Protein AF-A0A7D9EVM0-F1 (afdb_monomer)

Structure (mmCIF, N/CA/C/O backbone):
data_AF-A0A7D9EVM0-F1
#
_entry.id   AF-A0A7D9EVM0-F1
#
loop_
_atom_site.group_PDB
_atom_site.id
_atom_site.type_symbol
_atom_site.label_atom_id
_atom_site.label_alt_id
_atom_site.label_comp_id
_atom_site.label_asym_id
_atom_site.label_entity_id
_atom_site.label_seq_id
_atom_site.pdbx_PDB_ins_code
_atom_site.Cartn_x
_atom_site.Cartn_y
_atom_site.Cartn_z
_atom_site.occupancy
_atom_site.B_iso_or_equiv
_atom_site.auth_seq_id
_atom_site.auth_comp_id
_atom_site.auth_asym_id
_atom_site.auth_atom_id
_atom_site.pdbx_PDB_model_num
ATOM 1 N N . MET A 1 1 ? 12.297 13.894 -22.050 1.00 56.12 1 MET A N 1
ATOM 2 C CA . MET A 1 1 ? 12.764 13.339 -20.753 1.00 56.12 1 MET A CA 1
ATOM 3 C C . MET A 1 1 ? 12.879 14.378 -19.633 1.00 56.12 1 MET A C 1
ATOM 5 O O . MET A 1 1 ? 12.708 13.997 -18.485 1.00 56.12 1 MET A O 1
ATOM 9 N N . THR A 1 2 ? 13.138 15.663 -19.905 1.00 65.00 2 THR A N 1
ATOM 10 C CA . THR A 1 2 ? 13.308 16.693 -18.855 1.00 65.00 2 THR A CA 1
ATOM 11 C C . THR A 1 2 ? 12.051 16.924 -18.003 1.00 65.00 2 THR A C 1
ATOM 13 O O . THR A 1 2 ? 12.151 16.955 -16.782 1.00 65.00 2 THR A O 1
ATOM 16 N N . TYR A 1 3 ? 10.861 16.975 -18.612 1.00 77.56 3 TYR A N 1
ATOM 17 C CA . TYR A 1 3 ? 9.594 17.174 -17.889 1.00 77.56 3 TYR A CA 1
ATOM 18 C C . TYR A 1 3 ? 9.234 16.016 -16.938 1.00 77.56 3 TYR A C 1
ATOM 20 O O . TYR A 1 3 ? 8.655 16.243 -15.880 1.00 77.56 3 TYR A O 1
ATOM 28 N N . MET A 1 4 ? 9.625 14.778 -17.269 1.00 75.69 4 MET A N 1
ATOM 29 C CA . MET A 1 4 ? 9.364 13.608 -16.418 1.00 75.69 4 MET A CA 1
ATOM 30 C C . MET A 1 4 ? 10.073 13.718 -15.070 1.00 75.69 4 MET A C 1
ATOM 32 O O . MET A 1 4 ? 9.513 13.291 -14.072 1.00 75.69 4 MET A O 1
ATOM 36 N N . LYS A 1 5 ? 11.242 14.368 -15.018 1.00 78.69 5 LYS A N 1
ATOM 37 C CA . LYS A 1 5 ? 11.975 14.609 -13.767 1.00 78.69 5 LYS A CA 1
ATOM 38 C C . LYS A 1 5 ? 11.252 15.568 -12.841 1.00 78.69 5 LYS A C 1
ATOM 40 O O . LYS A 1 5 ? 11.132 15.286 -11.650 1.00 78.69 5 LYS A O 1
ATOM 45 N N . PHE A 1 6 ? 10.732 16.661 -13.395 1.00 83.81 6 PHE A N 1
ATOM 46 C CA . PHE A 1 6 ? 9.955 17.641 -12.639 1.00 83.81 6 PHE A CA 1
ATOM 47 C C . PHE A 1 6 ? 8.672 17.040 -12.050 1.00 83.81 6 PHE A C 1
ATOM 49 O O . PHE A 1 6 ? 8.243 17.469 -10.986 1.00 83.81 6 PHE A O 1
ATOM 56 N N . ILE A 1 7 ? 8.100 16.016 -12.693 1.00 86.06 7 ILE A N 1
ATOM 57 C CA . ILE A 1 7 ? 6.891 15.330 -12.217 1.00 86.06 7 ILE A CA 1
ATOM 58 C C . ILE A 1 7 ? 7.224 14.163 -11.273 1.00 86.06 7 ILE A C 1
ATOM 60 O O . ILE A 1 7 ? 6.622 14.033 -10.213 1.00 86.06 7 ILE A O 1
ATOM 64 N N . ALA A 1 8 ? 8.180 13.304 -11.626 1.00 85.56 8 ALA A N 1
ATOM 65 C CA . ALA A 1 8 ? 8.478 12.085 -10.875 1.00 85.56 8 ALA A CA 1
ATOM 66 C C . ALA A 1 8 ? 9.149 12.367 -9.524 1.00 85.56 8 ALA A C 1
ATOM 68 O O . ALA A 1 8 ? 8.858 11.674 -8.552 1.00 85.56 8 ALA A O 1
ATOM 69 N N . THR A 1 9 ? 9.992 13.401 -9.438 1.00 87.38 9 THR A N 1
ATOM 70 C CA . THR A 1 9 ? 10.702 13.765 -8.201 1.00 87.38 9 THR A CA 1
ATOM 71 C C . THR A 1 9 ? 9.752 14.094 -7.041 1.00 87.38 9 THR A C 1
ATOM 73 O O . THR A 1 9 ? 9.874 13.459 -5.993 1.00 87.38 9 THR A O 1
ATOM 76 N N . PRO A 1 10 ? 8.770 15.013 -7.173 1.00 91.69 10 PRO A N 1
ATOM 77 C CA . PRO A 1 10 ? 7.838 15.290 -6.079 1.00 91.69 10 PRO A CA 1
ATOM 78 C C . PRO A 1 10 ? 6.968 14.078 -5.730 1.00 91.69 10 PRO A C 1
ATOM 80 O O . PRO A 1 10 ? 6.691 13.857 -4.552 1.00 91.69 10 PRO A O 1
ATOM 83 N N . ILE A 1 11 ? 6.581 13.258 -6.715 1.00 92.12 11 ILE A N 1
ATOM 84 C CA . ILE A 1 11 ? 5.817 12.025 -6.468 1.00 92.12 11 ILE A CA 1
ATOM 85 C C . ILE A 1 11 ? 6.653 11.039 -5.643 1.00 92.12 11 ILE A C 1
ATOM 87 O O . ILE A 1 11 ? 6.157 10.507 -4.653 1.00 92.12 11 ILE A O 1
ATOM 91 N N . ALA A 1 12 ? 7.921 10.827 -6.006 1.00 92.06 12 ALA A N 1
ATOM 92 C CA . ALA A 1 12 ? 8.831 9.946 -5.279 1.00 92.06 12 ALA A CA 1
ATOM 93 C C . ALA A 1 12 ? 9.047 10.433 -3.838 1.00 92.06 12 ALA A C 1
ATOM 95 O O . ALA A 1 12 ? 8.870 9.662 -2.895 1.00 92.06 12 ALA A O 1
ATOM 96 N N . SER A 1 13 ? 9.337 11.724 -3.651 1.00 92.19 13 SER A N 1
ATOM 97 C CA . SER A 1 13 ? 9.493 12.330 -2.324 1.00 92.19 13 SER A CA 1
ATOM 98 C C . SER A 1 13 ? 8.233 12.174 -1.476 1.00 92.19 13 SER A C 1
ATOM 100 O O . SER A 1 13 ? 8.310 11.779 -0.313 1.00 92.19 13 SER A O 1
ATOM 102 N N . LEU A 1 14 ? 7.058 12.423 -2.061 1.00 93.94 14 LEU A N 1
ATOM 103 C CA . LEU A 1 14 ? 5.789 12.257 -1.363 1.00 93.94 14 LEU A CA 1
ATOM 104 C C . LEU A 1 14 ? 5.538 10.791 -0.993 1.00 93.94 14 LEU A C 1
ATOM 106 O O . LEU A 1 14 ? 5.109 10.524 0.129 1.00 93.94 14 LEU A O 1
ATOM 110 N N . ALA A 1 15 ? 5.831 9.843 -1.888 1.00 94.44 15 ALA A N 1
ATOM 111 C CA . ALA A 1 15 ? 5.699 8.411 -1.621 1.00 94.44 15 ALA A CA 1
ATOM 112 C C . ALA A 1 15 ? 6.590 7.993 -0.447 1.00 94.44 15 ALA A C 1
ATOM 114 O O . ALA A 1 15 ? 6.123 7.314 0.464 1.00 94.44 15 ALA A O 1
ATOM 115 N N . VAL A 1 16 ? 7.844 8.449 -0.426 1.00 95.19 16 VAL A N 1
ATOM 116 C CA . VAL A 1 16 ? 8.793 8.152 0.652 1.00 95.19 16 VAL A CA 1
ATOM 117 C C . VAL A 1 16 ? 8.316 8.741 1.979 1.00 95.19 16 VAL A C 1
ATOM 119 O O . VAL A 1 16 ? 8.131 8.001 2.944 1.00 95.19 16 VAL A O 1
ATOM 122 N N . LEU A 1 17 ? 8.063 10.051 2.037 1.00 93.81 17 LEU A N 1
ATOM 123 C CA . LEU A 1 17 ? 7.706 10.741 3.282 1.00 93.81 17 LEU A CA 1
ATOM 124 C C . LEU A 1 17 ? 6.403 10.207 3.885 1.00 93.81 17 LEU A C 1
ATOM 126 O O . LEU A 1 17 ? 6.332 9.919 5.082 1.00 93.81 17 LEU A O 1
ATOM 130 N N . SER A 1 18 ? 5.374 10.043 3.051 1.00 92.00 18 SER A N 1
ATOM 131 C CA . SER A 1 18 ? 4.064 9.586 3.514 1.00 92.00 18 SER A CA 1
ATOM 132 C C . SER A 1 18 ? 4.103 8.137 4.009 1.00 92.00 18 SER A C 1
ATOM 134 O O . SER A 1 18 ? 3.574 7.853 5.086 1.00 92.00 18 SER A O 1
ATOM 136 N N . ASN A 1 19 ? 4.781 7.226 3.301 1.00 95.06 19 ASN A N 1
ATOM 137 C CA . ASN A 1 19 ? 4.859 5.822 3.707 1.00 95.06 19 ASN A CA 1
ATOM 138 C C . ASN A 1 19 ? 5.820 5.581 4.881 1.00 95.06 19 ASN A C 1
ATOM 140 O O . ASN A 1 19 ? 5.502 4.753 5.735 1.00 95.06 19 ASN A O 1
ATOM 144 N N . ILE A 1 20 ? 6.920 6.340 5.015 1.00 94.81 20 ILE A N 1
ATOM 145 C CA . ILE A 1 20 ? 7.739 6.338 6.247 1.00 94.81 20 ILE A CA 1
ATOM 146 C C . ILE A 1 20 ? 6.865 6.685 7.452 1.00 94.81 20 ILE A C 1
ATOM 148 O O . ILE A 1 20 ? 6.904 5.983 8.464 1.00 94.81 20 ILE A O 1
ATOM 152 N N . GLY A 1 21 ? 6.033 7.725 7.337 1.00 89.75 21 GLY A N 1
ATOM 153 C CA . GLY A 1 21 ? 5.098 8.111 8.392 1.00 89.75 21 GLY A CA 1
ATOM 154 C C . GLY A 1 21 ? 4.156 6.970 8.792 1.00 89.75 21 GLY A C 1
ATOM 155 O O . GLY A 1 21 ? 3.975 6.707 9.984 1.00 89.75 21 GLY A O 1
ATOM 156 N N . VAL A 1 22 ? 3.603 6.238 7.816 1.00 91.69 22 VAL A N 1
ATOM 157 C CA . VAL A 1 22 ? 2.753 5.060 8.074 1.00 91.69 22 VAL A CA 1
ATOM 158 C C . VAL A 1 22 ? 3.531 3.948 8.782 1.00 91.69 22 VAL A C 1
ATOM 160 O O . VAL A 1 22 ? 3.043 3.404 9.776 1.00 91.69 22 VAL A O 1
ATOM 163 N N . VAL A 1 23 ? 4.738 3.626 8.310 1.00 93.62 23 VAL A N 1
ATOM 164 C CA . VAL A 1 23 ? 5.592 2.587 8.906 1.00 93.62 23 VAL A CA 1
ATOM 165 C C . VAL A 1 23 ? 5.919 2.932 10.359 1.00 93.62 23 VAL A C 1
ATOM 167 O O . VAL A 1 23 ? 5.643 2.130 11.252 1.00 93.62 23 VAL A O 1
ATOM 170 N N . ILE A 1 24 ? 6.417 4.145 10.625 1.00 88.56 24 ILE A N 1
ATOM 171 C CA . ILE A 1 24 ? 6.735 4.614 11.983 1.00 88.56 24 ILE A CA 1
ATOM 172 C C . ILE A 1 24 ? 5.499 4.538 12.881 1.00 88.56 24 ILE A C 1
ATOM 174 O O . ILE A 1 24 ? 5.583 4.051 14.011 1.00 88.56 24 ILE A O 1
ATOM 178 N N . LEU A 1 25 ? 4.338 4.975 12.386 1.00 83.94 25 LEU A N 1
ATOM 179 C CA . LEU A 1 25 ? 3.103 4.959 13.161 1.00 83.94 25 LEU A CA 1
ATOM 180 C C . LEU A 1 25 ? 2.719 3.538 13.603 1.00 83.94 25 LEU A C 1
ATOM 182 O O . LEU A 1 25 ? 2.327 3.335 14.755 1.00 83.94 25 LEU A O 1
ATOM 186 N N . PHE A 1 26 ? 2.842 2.556 12.711 1.00 85.94 26 PHE A N 1
ATOM 187 C CA . PHE A 1 26 ? 2.503 1.161 12.997 1.00 85.94 26 PHE A CA 1
ATOM 188 C C . PHE A 1 26 ? 3.525 0.498 13.919 1.00 85.94 26 PHE A C 1
ATOM 190 O O . PHE A 1 26 ? 3.128 -0.233 14.829 1.00 85.94 26 PHE A O 1
ATOM 197 N N . LEU A 1 27 ? 4.816 0.789 13.735 1.00 83.19 27 LEU A N 1
ATOM 198 C CA . LEU A 1 27 ? 5.881 0.286 14.603 1.00 83.19 27 LEU A CA 1
ATOM 199 C C . LEU A 1 27 ? 5.783 0.860 16.022 1.00 83.19 27 LEU A C 1
ATOM 201 O O . LEU A 1 27 ? 5.988 0.131 16.987 1.00 83.19 27 LEU A O 1
ATOM 205 N N . ARG A 1 28 ? 5.374 2.126 16.182 1.00 80.12 28 ARG A N 1
ATOM 206 C CA . ARG A 1 28 ? 5.082 2.709 17.506 1.00 80.12 28 ARG A CA 1
ATOM 207 C C . ARG A 1 28 ? 3.818 2.135 18.150 1.00 80.12 28 ARG A C 1
ATOM 209 O O . ARG A 1 28 ? 3.702 2.109 19.371 1.00 80.12 28 ARG A O 1
ATOM 216 N N . ASN A 1 29 ? 2.871 1.651 17.348 1.00 73.88 29 ASN A N 1
ATOM 217 C CA . ASN A 1 29 ? 1.591 1.112 17.806 1.00 73.88 29 ASN A CA 1
ATOM 218 C C . ASN A 1 29 ? 1.484 -0.400 17.548 1.00 73.88 29 ASN A C 1
ATOM 220 O O . ASN A 1 29 ? 0.485 -0.876 17.004 1.00 73.88 29 ASN A O 1
ATOM 224 N N . THR A 1 30 ? 2.474 -1.183 17.990 1.00 77.69 30 THR A N 1
ATOM 225 C CA . THR A 1 30 ? 2.573 -2.639 17.726 1.00 77.69 30 THR A CA 1
ATOM 226 C C . THR A 1 30 ? 1.322 -3.443 18.101 1.00 77.69 30 THR A C 1
ATOM 228 O O . THR A 1 30 ? 1.035 -4.483 17.506 1.00 77.69 30 THR A O 1
ATOM 231 N N . ILE A 1 31 ? 0.496 -2.957 19.035 1.00 73.12 31 ILE A N 1
ATOM 232 C CA . ILE A 1 31 ? -0.790 -3.581 19.373 1.00 73.12 31 ILE A CA 1
ATOM 233 C C . ILE A 1 31 ? -1.763 -3.653 18.183 1.00 73.12 31 ILE A C 1
ATOM 235 O O . ILE A 1 31 ? -2.615 -4.547 18.145 1.00 73.12 31 ILE A O 1
ATOM 239 N N . TRP A 1 32 ? -1.639 -2.754 17.201 1.00 79.81 32 TRP A N 1
ATOM 240 C CA . TRP A 1 32 ? -2.419 -2.765 15.962 1.00 79.81 32 TRP A CA 1
ATOM 241 C C . TRP A 1 32 ? -2.046 -3.939 15.057 1.00 79.81 32 TRP A C 1
ATOM 243 O O . TRP A 1 32 ? -2.926 -4.458 14.371 1.00 79.81 32 TRP A O 1
ATOM 253 N N . LEU A 1 33 ? -0.804 -4.425 15.126 1.00 83.31 33 LEU A N 1
ATOM 254 C CA . LEU A 1 33 ? -0.307 -5.569 14.349 1.00 83.31 33 LEU A CA 1
ATOM 255 C C . LEU A 1 33 ? -0.904 -6.907 14.805 1.00 83.31 33 LEU A C 1
ATOM 257 O O . LEU A 1 33 ? -0.792 -7.914 14.115 1.00 83.31 33 LEU A O 1
ATOM 261 N N . LYS A 1 34 ? -1.648 -6.926 15.921 1.00 81.50 34 LYS A N 1
ATOM 262 C CA . LYS A 1 34 ? -2.484 -8.079 16.303 1.00 81.50 34 LYS A CA 1
ATOM 263 C C . LYS A 1 34 ? -3.650 -8.316 15.335 1.00 81.50 34 LYS A C 1
ATOM 265 O O . LYS A 1 34 ? -4.384 -9.289 15.496 1.00 81.50 34 LYS A O 1
ATOM 270 N N . LYS A 1 35 ? -3.892 -7.397 14.397 1.00 86.06 35 LYS A N 1
ATOM 271 C CA . LYS A 1 35 ? -4.930 -7.509 13.376 1.00 86.06 35 LYS A CA 1
ATOM 272 C C . LYS A 1 35 ? -4.299 -7.848 12.017 1.00 86.06 35 LYS A C 1
ATOM 274 O O . LYS A 1 35 ? -3.501 -7.048 11.539 1.00 86.06 35 LYS A O 1
ATOM 279 N N . PRO A 1 36 ? -4.705 -8.949 11.359 1.00 91.50 36 PRO A N 1
ATOM 280 C CA . PRO A 1 36 ? -4.154 -9.367 10.066 1.00 91.50 36 PRO A CA 1
ATOM 281 C C . PRO A 1 36 ? -4.174 -8.281 8.987 1.00 91.50 36 PRO A C 1
ATOM 283 O O . PRO A 1 36 ? -3.148 -8.004 8.377 1.00 91.50 36 PRO A O 1
ATOM 286 N N . TYR A 1 37 ? -5.302 -7.588 8.811 1.00 92.31 37 TYR A N 1
ATOM 287 C CA . TYR A 1 37 ? -5.400 -6.473 7.863 1.00 92.31 37 TYR A CA 1
ATOM 288 C C . TYR A 1 37 ? -4.373 -5.353 8.096 1.00 92.31 37 TYR A C 1
ATOM 290 O O . TYR A 1 37 ? -3.900 -4.760 7.135 1.00 92.31 37 TYR A O 1
ATOM 298 N N . ASN A 1 38 ? -3.992 -5.077 9.348 1.00 91.81 38 ASN A N 1
ATOM 299 C CA . ASN A 1 38 ? -2.979 -4.067 9.662 1.00 91.81 38 ASN A CA 1
ATOM 300 C C . ASN A 1 38 ? -1.570 -4.524 9.269 1.00 91.81 38 ASN A C 1
ATOM 302 O O . ASN A 1 38 ? -0.746 -3.690 8.914 1.00 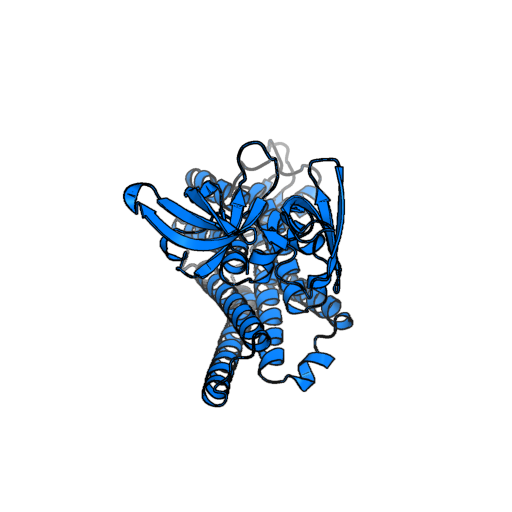91.81 38 ASN A O 1
ATOM 306 N N . VAL A 1 39 ? -1.302 -5.831 9.293 1.00 95.06 39 VAL A N 1
ATOM 307 C CA . VAL A 1 39 ? -0.033 -6.390 8.806 1.00 95.06 39 VAL A CA 1
ATOM 308 C C . VAL A 1 39 ? 0.077 -6.214 7.291 1.00 95.06 39 VAL A C 1
ATOM 310 O O . VAL A 1 39 ? 1.115 -5.770 6.815 1.00 95.06 39 VAL A O 1
ATOM 313 N N . PHE A 1 40 ? -0.999 -6.473 6.539 1.00 96.62 40 PHE A N 1
ATOM 314 C CA . PHE A 1 40 ? -1.018 -6.225 5.092 1.00 96.62 40 PHE A CA 1
ATOM 315 C C . PHE A 1 40 ? -0.882 -4.737 4.744 1.00 96.62 40 PHE A C 1
ATOM 317 O O . PHE A 1 40 ? -0.161 -4.403 3.814 1.00 96.62 40 PHE A O 1
ATOM 324 N N . ILE A 1 41 ? -1.513 -3.836 5.506 1.00 94.81 41 ILE A N 1
ATOM 325 C CA . ILE A 1 41 ? -1.363 -2.380 5.314 1.00 94.81 41 ILE A CA 1
ATOM 326 C C . ILE A 1 41 ? 0.079 -1.932 5.577 1.00 94.81 41 ILE A C 1
ATOM 328 O O . ILE A 1 41 ? 0.618 -1.145 4.805 1.00 94.81 41 ILE A O 1
ATOM 332 N N . LEU A 1 42 ? 0.712 -2.439 6.640 1.00 95.25 42 LEU A N 1
ATOM 333 C CA . LEU A 1 42 ? 2.117 -2.145 6.926 1.00 95.25 42 LEU A CA 1
ATOM 334 C C . LEU A 1 42 ? 3.039 -2.683 5.825 1.00 95.25 42 LEU A C 1
ATOM 336 O O . LEU A 1 42 ? 3.956 -1.986 5.402 1.00 95.25 42 LEU A O 1
ATOM 340 N N . HIS A 1 43 ? 2.789 -3.903 5.345 1.00 97.12 43 HIS A N 1
ATOM 341 C CA . HIS A 1 43 ? 3.542 -4.485 4.232 1.00 97.12 43 HIS A CA 1
ATOM 342 C C . HIS A 1 43 ? 3.378 -3.669 2.944 1.00 97.12 43 HIS A C 1
ATOM 344 O O . HIS A 1 43 ? 4.368 -3.413 2.260 1.00 97.12 43 HIS A O 1
ATOM 350 N N . LEU A 1 44 ? 2.166 -3.188 2.656 1.00 95.94 44 LEU A N 1
ATOM 351 C CA . LEU A 1 44 ? 1.907 -2.306 1.520 1.00 95.94 44 LEU A CA 1
ATOM 352 C C . LEU A 1 44 ? 2.660 -0.975 1.666 1.00 95.94 44 LEU A C 1
ATOM 354 O O . LEU A 1 44 ? 3.357 -0.578 0.741 1.00 95.94 44 LEU A O 1
ATOM 358 N N . ALA A 1 45 ? 2.634 -0.353 2.850 1.00 96.19 45 ALA A N 1
ATOM 359 C CA . ALA A 1 45 ? 3.398 0.868 3.123 1.00 96.19 45 ALA A CA 1
ATOM 360 C C . ALA A 1 45 ? 4.915 0.663 2.975 1.00 96.19 45 ALA A C 1
ATOM 362 O O . ALA A 1 45 ? 5.605 1.520 2.431 1.00 96.19 45 ALA A O 1
ATOM 363 N N . PHE A 1 46 ? 5.449 -0.480 3.415 1.00 96.62 46 PHE A N 1
ATOM 364 C CA . PHE A 1 46 ? 6.857 -0.815 3.199 1.00 96.62 46 PHE A CA 1
ATOM 365 C C . PHE A 1 46 ? 7.176 -0.980 1.705 1.00 96.62 46 PHE A C 1
ATOM 367 O O . PHE A 1 46 ? 8.161 -0.431 1.222 1.00 96.62 46 PHE A O 1
ATOM 374 N N . THR A 1 47 ? 6.313 -1.673 0.961 1.00 96.75 47 THR A N 1
ATOM 375 C CA . THR A 1 47 ? 6.464 -1.883 -0.489 1.00 96.75 47 THR A CA 1
ATOM 376 C C . THR A 1 47 ? 6.422 -0.556 -1.256 1.00 96.75 47 THR A C 1
ATOM 378 O O . THR A 1 47 ? 7.263 -0.309 -2.122 1.00 96.75 47 THR A O 1
ATOM 381 N N . ASP A 1 48 ? 5.497 0.338 -0.906 1.00 96.06 48 ASP A N 1
ATOM 382 C CA . ASP A 1 48 ? 5.367 1.667 -1.510 1.00 96.06 48 ASP A CA 1
ATOM 383 C C . ASP A 1 48 ? 6.527 2.597 -1.130 1.00 96.06 48 ASP A C 1
ATOM 385 O O . ASP A 1 48 ? 7.009 3.353 -1.973 1.00 96.06 48 ASP A O 1
ATOM 389 N N . LEU A 1 49 ? 7.038 2.502 0.102 1.00 95.94 49 LEU A N 1
ATOM 390 C CA . LEU A 1 49 ? 8.263 3.187 0.515 1.00 95.94 49 LEU A CA 1
ATOM 391 C C . LEU A 1 49 ? 9.452 2.745 -0.345 1.00 95.94 49 LEU A C 1
ATOM 393 O O . LEU A 1 49 ? 10.157 3.587 -0.903 1.00 95.94 49 LEU A O 1
ATOM 397 N N . THR A 1 50 ? 9.663 1.435 -0.492 1.00 94.81 50 THR A N 1
ATOM 398 C CA . THR A 1 50 ? 10.730 0.904 -1.352 1.00 94.81 50 THR A CA 1
ATOM 399 C C . THR A 1 50 ? 10.539 1.341 -2.804 1.00 94.81 50 THR A C 1
ATOM 401 O O . THR A 1 50 ? 11.512 1.697 -3.465 1.00 94.81 50 THR A O 1
ATOM 404 N N . THR A 1 51 ? 9.294 1.390 -3.286 1.00 93.88 51 THR A N 1
ATOM 405 C CA . THR A 1 51 ? 8.964 1.885 -4.631 1.00 93.88 51 THR A CA 1
ATOM 406 C C . THR A 1 51 ? 9.351 3.355 -4.790 1.00 93.88 51 THR A C 1
ATOM 408 O O . THR A 1 51 ? 10.018 3.700 -5.760 1.00 93.88 51 THR A O 1
ATOM 411 N N . GLY A 1 52 ? 9.024 4.211 -3.816 1.00 93.00 52 GLY A N 1
ATOM 412 C CA . GLY A 1 52 ? 9.411 5.624 -3.813 1.00 93.00 52 GLY A CA 1
ATOM 413 C C . GLY A 1 52 ? 10.929 5.832 -3.794 1.00 93.00 52 GLY A C 1
ATOM 414 O O . GLY A 1 52 ? 11.446 6.637 -4.566 1.00 93.00 52 GLY A O 1
ATOM 415 N N . ILE A 1 53 ? 11.665 5.061 -2.984 1.00 92.00 53 ILE A N 1
ATOM 416 C CA . ILE A 1 53 ? 13.140 5.088 -2.968 1.00 92.00 53 ILE A CA 1
ATOM 417 C C . ILE A 1 53 ? 13.692 4.682 -4.338 1.00 92.00 53 ILE A C 1
ATOM 419 O O . ILE A 1 53 ? 14.572 5.352 -4.878 1.00 92.00 53 ILE A O 1
ATOM 423 N N . LEU A 1 54 ? 13.149 3.612 -4.924 1.00 89.69 54 LEU A N 1
ATOM 424 C CA . LEU A 1 54 ? 13.574 3.126 -6.230 1.00 89.69 54 LEU A CA 1
ATOM 425 C C . LEU A 1 54 ? 13.291 4.148 -7.338 1.00 89.69 54 LEU A C 1
ATOM 427 O O . LEU A 1 54 ? 14.137 4.351 -8.202 1.00 89.69 54 LEU A O 1
ATOM 431 N N . MET A 1 55 ? 12.146 4.832 -7.299 1.00 87.88 55 MET A N 1
ATOM 432 C CA . MET A 1 55 ? 11.826 5.915 -8.234 1.00 87.88 55 MET A CA 1
ATOM 433 C C . MET A 1 55 ? 12.827 7.070 -8.149 1.00 87.88 55 MET A C 1
ATOM 435 O O . MET A 1 55 ? 13.192 7.634 -9.180 1.00 87.88 55 MET A O 1
ATOM 439 N N . SER A 1 56 ? 13.284 7.412 -6.942 1.00 84.88 56 SER A N 1
ATOM 440 C CA . SER A 1 56 ? 14.279 8.468 -6.736 1.00 84.88 56 SER A CA 1
ATOM 441 C C . SER A 1 56 ? 15.620 8.140 -7.389 1.00 84.88 56 SER A C 1
ATOM 443 O O . SER A 1 56 ? 16.258 9.037 -7.929 1.00 84.88 56 SER A O 1
ATOM 445 N N . ILE A 1 57 ? 16.036 6.871 -7.392 1.00 82.44 57 ILE A N 1
ATOM 446 C CA . ILE A 1 57 ? 17.329 6.450 -7.963 1.00 82.44 57 ILE A CA 1
ATOM 447 C C . ILE A 1 57 ? 17.231 5.947 -9.410 1.00 82.44 57 ILE A C 1
ATOM 449 O O . ILE A 1 57 ? 18.249 5.830 -10.090 1.00 82.44 57 ILE A O 1
ATOM 453 N N . ALA A 1 58 ? 16.030 5.629 -9.898 1.00 79.94 58 ALA A N 1
ATOM 454 C CA . ALA A 1 58 ? 15.847 5.056 -11.222 1.00 79.94 58 ALA A CA 1
ATOM 455 C C . ALA A 1 58 ? 16.190 6.080 -12.327 1.00 79.94 58 ALA A C 1
ATOM 457 O O . ALA A 1 58 ? 15.633 7.188 -12.358 1.00 79.94 58 ALA A O 1
ATOM 458 N N . PRO A 1 59 ? 17.080 5.721 -13.274 1.00 72.50 59 PRO A N 1
ATOM 459 C CA . PRO A 1 59 ? 17.525 6.636 -14.317 1.00 72.50 59 PRO A CA 1
ATOM 460 C C . PRO A 1 59 ? 16.343 7.043 -15.197 1.00 72.50 59 PRO A C 1
ATOM 462 O O . PRO A 1 59 ? 15.518 6.211 -15.549 1.00 72.50 59 PRO A O 1
ATOM 465 N N . GLY A 1 60 ? 16.232 8.322 -15.560 1.00 70.25 60 GLY A N 1
ATOM 466 C CA . GLY A 1 60 ? 15.166 8.809 -16.449 1.00 70.25 60 GLY A CA 1
ATOM 467 C C . GLY A 1 60 ? 13.817 9.104 -15.779 1.00 70.25 60 GLY A C 1
ATOM 468 O O . GLY A 1 60 ? 13.002 9.779 -16.407 1.00 70.25 60 GLY A O 1
ATOM 469 N N . LEU A 1 61 ? 13.617 8.684 -14.522 1.00 70.00 61 LEU A N 1
ATOM 470 C CA . LEU A 1 61 ? 12.516 9.152 -13.674 1.00 70.00 61 LEU A CA 1
ATOM 471 C C . LEU A 1 61 ? 12.940 10.411 -12.919 1.00 70.00 61 LEU A C 1
ATOM 473 O O . LEU A 1 61 ? 12.554 11.493 -13.339 1.00 70.00 61 LEU A O 1
ATOM 477 N N . SER A 1 62 ? 13.787 10.301 -11.892 1.00 63.31 62 SER A N 1
ATOM 478 C CA . SER A 1 62 ? 14.151 11.448 -11.035 1.00 63.31 62 SER A CA 1
ATOM 479 C C . SER A 1 62 ? 15.590 11.944 -11.242 1.00 63.31 62 SER A C 1
ATOM 481 O O . SER A 1 62 ? 15.829 13.150 -11.248 1.00 63.31 62 SER A O 1
ATOM 483 N N . PHE A 1 63 ? 16.555 11.058 -11.515 1.00 64.50 63 PHE A N 1
ATOM 484 C CA . PHE A 1 63 ? 17.969 11.429 -11.695 1.00 64.50 63 PHE A CA 1
ATOM 485 C C . PHE A 1 63 ? 18.451 11.368 -13.159 1.00 64.50 63 PHE A C 1
ATOM 487 O O . PHE A 1 63 ? 17.869 10.699 -14.024 1.00 64.50 63 PHE A O 1
ATOM 494 N N . LYS A 1 64 ? 19.527 12.115 -13.474 1.00 57.19 64 LYS A N 1
ATOM 495 C CA . LYS A 1 64 ? 20.328 11.882 -14.698 1.00 57.19 64 LYS A CA 1
ATOM 496 C C . LYS A 1 64 ? 20.899 10.453 -14.638 1.00 57.19 64 LYS A C 1
ATOM 498 O O . LYS A 1 64 ? 21.128 9.974 -13.532 1.00 57.19 64 LYS A O 1
ATOM 503 N N . PRO A 1 65 ? 21.100 9.769 -15.781 1.00 58.56 65 PRO A N 1
ATOM 504 C CA . PRO A 1 65 ? 21.690 8.436 -15.767 1.00 58.56 65 PRO A CA 1
ATOM 505 C C . PRO A 1 65 ? 23.026 8.491 -15.024 1.00 58.56 65 PRO A C 1
ATOM 507 O O . PRO A 1 65 ? 23.942 9.192 -15.451 1.00 58.56 65 PRO A O 1
ATOM 510 N N . THR A 1 66 ? 23.096 7.807 -13.883 1.00 61.09 66 THR A N 1
ATOM 511 C CA . THR A 1 66 ? 24.357 7.522 -13.208 1.00 61.09 66 THR A CA 1
ATOM 512 C C . THR A 1 66 ? 25.218 6.687 -14.146 1.00 61.09 66 THR A C 1
ATOM 514 O O . THR A 1 66 ? 24.702 5.907 -14.957 1.00 61.09 66 THR A O 1
ATOM 517 N N . THR A 1 67 ? 26.531 6.879 -14.063 1.00 71.00 67 THR A N 1
ATOM 518 C CA . THR A 1 67 ? 27.488 5.979 -14.700 1.00 71.00 67 THR A CA 1
ATOM 519 C C . THR A 1 67 ? 27.158 4.553 -14.269 1.00 71.00 67 THR A C 1
ATOM 521 O O . THR A 1 67 ? 26.933 4.278 -13.088 1.00 71.00 67 THR A O 1
ATOM 524 N N . VAL A 1 68 ? 27.027 3.654 -15.245 1.00 81.81 68 VAL A N 1
ATOM 525 C CA . VAL A 1 68 ? 26.806 2.238 -14.950 1.00 81.81 68 VAL A CA 1
ATOM 526 C C . VAL A 1 68 ? 28.028 1.748 -14.170 1.00 81.81 68 VAL A C 1
ATOM 528 O O . VAL A 1 68 ? 29.140 2.071 -14.587 1.00 81.81 68 VAL A O 1
ATOM 531 N N . PRO A 1 69 ? 27.860 0.994 -13.068 1.00 85.44 69 PRO A N 1
ATOM 532 C CA . PRO A 1 69 ? 29.000 0.453 -12.340 1.00 85.44 69 PRO A CA 1
ATOM 533 C C . PRO A 1 69 ? 29.933 -0.331 -13.273 1.00 85.44 69 PRO A C 1
ATOM 535 O O . PRO A 1 69 ? 29.476 -1.201 -14.018 1.00 85.44 69 PRO A O 1
ATOM 538 N N . ASP A 1 70 ? 31.235 -0.040 -13.218 1.00 82.38 70 ASP A N 1
ATOM 539 C CA . ASP A 1 70 ? 32.233 -0.706 -14.068 1.00 82.38 70 ASP A CA 1
ATOM 540 C C . ASP A 1 70 ? 32.468 -2.169 -13.655 1.00 82.38 70 ASP A C 1
ATOM 542 O O . ASP A 1 70 ? 32.869 -2.997 -14.469 1.00 82.38 70 ASP A O 1
ATOM 546 N N . ASN A 1 71 ? 32.165 -2.527 -12.403 1.00 88.31 71 ASN A N 1
ATOM 547 C CA . ASN A 1 71 ? 32.204 -3.915 -11.955 1.00 88.31 71 ASN A CA 1
ATOM 548 C C . ASN A 1 71 ? 31.128 -4.751 -12.673 1.00 88.31 71 ASN A C 1
ATOM 550 O O . ASN A 1 71 ? 29.943 -4.426 -12.611 1.00 88.31 71 ASN A O 1
ATOM 554 N N . LEU A 1 72 ? 31.527 -5.874 -13.280 1.00 86.50 72 LEU A N 1
ATOM 555 C CA . LEU A 1 72 ? 30.647 -6.735 -14.080 1.00 86.50 72 LEU A CA 1
ATOM 556 C C . LEU A 1 72 ? 29.397 -7.217 -13.322 1.00 86.50 72 LEU A C 1
ATOM 558 O O . LEU A 1 72 ? 28.301 -7.228 -13.886 1.00 86.50 72 LEU A O 1
ATOM 562 N N . PHE A 1 73 ? 29.544 -7.621 -12.057 1.00 89.19 73 PHE A N 1
ATOM 563 C CA . PHE A 1 73 ? 28.430 -8.116 -11.247 1.00 89.19 73 PHE A CA 1
ATOM 564 C C . PHE A 1 73 ? 27.4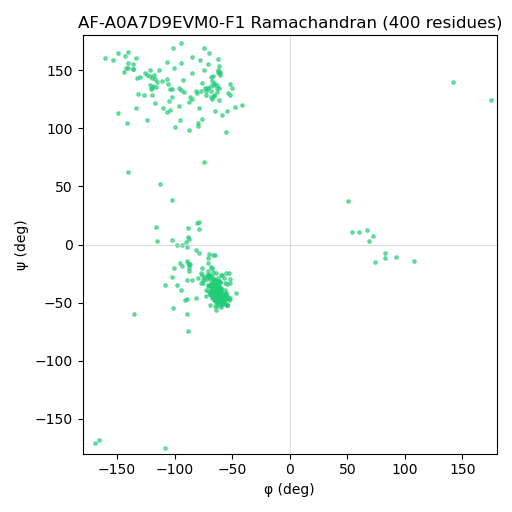51 -6.985 -10.910 1.00 89.19 73 PHE A C 1
ATOM 566 O O . PHE A 1 73 ? 26.258 -7.085 -11.212 1.00 89.19 73 PHE A O 1
ATOM 573 N N . PHE A 1 74 ? 27.955 -5.875 -10.361 1.00 87.94 74 PHE A N 1
ATOM 574 C CA . PHE A 1 74 ? 27.118 -4.726 -10.002 1.00 87.94 74 PHE A CA 1
ATOM 575 C C . PHE A 1 74 ? 26.504 -4.039 -11.227 1.00 87.94 74 PHE A C 1
ATOM 577 O O . PHE A 1 74 ? 25.355 -3.601 -11.172 1.00 87.94 74 PHE A O 1
ATOM 584 N N . GLY A 1 75 ? 27.218 -3.999 -12.350 1.00 87.31 75 GLY A N 1
ATOM 585 C CA . GLY A 1 75 ? 26.739 -3.466 -13.619 1.00 87.31 75 GLY A CA 1
ATOM 586 C C . GLY A 1 75 ? 25.587 -4.287 -14.202 1.00 87.31 75 GLY A C 1
ATOM 587 O O . GLY A 1 75 ? 24.558 -3.722 -14.579 1.00 87.31 75 GLY A O 1
ATOM 588 N N . ARG A 1 76 ? 25.695 -5.627 -14.202 1.00 87.00 76 ARG A N 1
ATOM 589 C CA . ARG A 1 76 ? 24.587 -6.524 -14.589 1.00 87.00 76 ARG A CA 1
ATOM 590 C C . ARG A 1 76 ? 23.378 -6.341 -13.683 1.00 87.00 76 ARG A C 1
ATOM 592 O O . ARG A 1 76 ? 22.272 -6.162 -14.193 1.00 87.00 76 ARG A O 1
ATOM 599 N N . LEU A 1 77 ? 23.594 -6.337 -12.367 1.00 87.75 77 LEU A N 1
ATOM 600 C CA . LEU A 1 77 ? 22.522 -6.154 -11.395 1.00 87.75 77 LEU A CA 1
ATOM 601 C C . LEU A 1 77 ? 21.807 -4.816 -11.618 1.00 87.75 77 LEU A C 1
ATOM 603 O O . LEU A 1 77 ? 20.582 -4.791 -11.738 1.00 87.75 77 LEU A O 1
ATOM 607 N N . TYR A 1 78 ? 22.555 -3.721 -11.763 1.00 87.06 78 TYR A N 1
ATOM 608 C CA . TYR A 1 78 ? 22.011 -2.390 -12.029 1.00 87.06 78 TYR A CA 1
ATOM 609 C C . TYR A 1 78 ? 21.203 -2.341 -13.332 1.00 87.06 78 TYR A C 1
ATOM 611 O O . TYR A 1 78 ? 20.062 -1.871 -13.330 1.00 87.06 78 TYR A O 1
ATOM 619 N N . CYS A 1 79 ? 21.753 -2.864 -14.434 1.00 86.00 79 CYS A N 1
ATOM 620 C CA . CYS A 1 79 ? 21.075 -2.847 -15.728 1.00 86.00 79 CYS A CA 1
ATOM 621 C C . CYS A 1 79 ? 19.784 -3.670 -15.718 1.00 86.00 79 CYS A C 1
ATOM 623 O O . CYS A 1 79 ? 18.769 -3.216 -16.245 1.00 86.00 79 CYS A O 1
ATOM 625 N N . GLN A 1 80 ? 19.794 -4.847 -15.090 1.00 84.50 80 GLN A N 1
ATOM 626 C CA . GLN A 1 80 ? 18.640 -5.745 -15.073 1.00 84.50 80 GLN A CA 1
ATOM 627 C C . GLN A 1 80 ? 17.544 -5.302 -14.098 1.00 84.50 80 GLN A C 1
ATOM 629 O O . GLN A 1 80 ? 16.368 -5.520 -14.380 1.00 84.50 80 GLN A O 1
ATOM 634 N N . THR A 1 81 ? 17.903 -4.682 -12.970 1.00 85.25 81 THR A N 1
ATOM 635 C CA . THR A 1 81 ? 16.945 -4.366 -11.896 1.00 85.25 81 THR A CA 1
ATOM 636 C C . THR A 1 81 ? 16.494 -2.907 -11.897 1.00 85.25 81 THR A C 1
ATOM 638 O O . THR A 1 81 ? 15.288 -2.653 -11.957 1.00 85.25 81 THR A O 1
ATOM 641 N N . ILE A 1 82 ? 17.439 -1.960 -11.863 1.00 85.62 82 ILE A N 1
ATOM 642 C CA . ILE A 1 82 ? 17.181 -0.523 -11.696 1.00 85.62 82 ILE A CA 1
ATOM 643 C C . ILE A 1 82 ? 16.975 0.140 -13.059 1.00 85.62 82 ILE A C 1
ATOM 645 O O . ILE A 1 82 ? 15.895 0.660 -13.329 1.00 85.62 82 ILE A O 1
ATOM 649 N N . ALA A 1 83 ? 17.964 0.077 -13.957 1.00 82.44 83 ALA A N 1
ATOM 650 C CA . ALA A 1 83 ? 17.862 0.727 -15.268 1.00 82.44 83 ALA A CA 1
ATOM 651 C C . ALA A 1 83 ? 16.846 0.041 -16.199 1.00 82.44 83 ALA A C 1
ATOM 653 O O . ALA A 1 83 ? 16.292 0.671 -17.100 1.00 82.44 83 ALA A O 1
ATOM 654 N N . GLY A 1 84 ? 16.602 -1.255 -15.989 1.00 80.06 84 GLY A N 1
ATOM 655 C CA . GLY A 1 84 ? 15.571 -2.033 -16.678 1.00 80.06 84 GLY A CA 1
ATOM 656 C C . GLY A 1 84 ? 14.165 -1.872 -16.092 1.00 80.06 84 GLY A C 1
ATOM 657 O O . GLY A 1 84 ? 13.227 -2.441 -16.638 1.00 80.06 84 GLY A O 1
ATOM 658 N N . TYR A 1 85 ? 14.007 -1.137 -14.983 1.00 84.75 85 TYR A N 1
ATOM 659 C CA . TYR A 1 85 ? 12.756 -0.967 -14.229 1.00 84.75 85 TYR A CA 1
ATOM 660 C C . TYR A 1 85 ? 12.065 -2.269 -13.783 1.00 84.75 85 TYR A C 1
ATOM 662 O O . TYR A 1 85 ? 10.935 -2.221 -13.296 1.00 84.75 85 TYR A O 1
ATOM 670 N N . TRP A 1 86 ? 12.713 -3.435 -13.899 1.00 88.00 86 TRP A N 1
ATOM 671 C CA . TRP A 1 86 ? 12.122 -4.711 -13.487 1.00 88.00 86 TRP A CA 1
ATOM 672 C C . TRP A 1 86 ? 11.694 -4.669 -12.023 1.00 88.00 86 TRP A C 1
ATOM 674 O O . TRP A 1 86 ? 10.563 -5.034 -11.713 1.00 88.00 86 TRP A O 1
ATOM 684 N N . LEU A 1 87 ? 12.565 -4.166 -11.141 1.00 90.19 87 LEU A N 1
ATOM 685 C CA . LEU A 1 87 ? 12.276 -4.122 -9.710 1.00 90.19 87 LEU A CA 1
ATOM 686 C C . LEU A 1 87 ? 11.112 -3.169 -9.397 1.00 90.19 87 LEU A C 1
ATOM 688 O O . LEU A 1 87 ? 10.296 -3.468 -8.533 1.00 90.19 87 LEU A O 1
ATOM 692 N N . PHE A 1 88 ? 10.984 -2.068 -10.143 1.00 90.19 88 PHE A N 1
ATOM 693 C CA . PHE A 1 88 ? 9.885 -1.112 -9.991 1.00 90.19 88 PHE A CA 1
ATOM 694 C C . PHE A 1 88 ? 8.535 -1.759 -10.313 1.00 90.19 88 PHE A C 1
ATOM 696 O O . PHE A 1 88 ? 7.607 -1.710 -9.506 1.00 90.19 88 PHE A O 1
ATOM 703 N N . PHE A 1 89 ? 8.440 -2.450 -11.451 1.00 89.75 89 PHE A N 1
ATOM 704 C CA . PHE A 1 89 ? 7.219 -3.174 -11.802 1.00 89.75 89 PHE A CA 1
ATOM 705 C C . PHE A 1 89 ? 6.962 -4.380 -10.892 1.00 89.75 89 PHE A C 1
ATOM 707 O O . PHE A 1 89 ? 5.805 -4.683 -10.604 1.00 89.75 89 PHE A O 1
ATOM 714 N N . ALA A 1 90 ? 8.018 -5.029 -10.397 1.00 93.62 90 ALA A N 1
ATOM 715 C CA . ALA A 1 90 ? 7.905 -6.141 -9.463 1.00 93.62 90 ALA A CA 1
ATOM 716 C C . ALA A 1 90 ? 7.325 -5.717 -8.109 1.00 93.62 90 ALA A C 1
ATOM 718 O O . ALA A 1 90 ? 6.420 -6.383 -7.611 1.00 93.62 90 ALA A O 1
ATOM 719 N N . LEU A 1 91 ? 7.770 -4.588 -7.549 1.00 94.94 91 LEU A N 1
ATOM 720 C CA . LEU A 1 91 ? 7.186 -4.016 -6.330 1.00 94.94 91 LEU A CA 1
ATOM 721 C C . LEU A 1 91 ? 5.712 -3.647 -6.526 1.00 94.94 91 LEU A C 1
ATOM 723 O O . LEU A 1 91 ? 4.881 -3.885 -5.656 1.00 94.94 91 LEU A O 1
ATOM 727 N N . GLY A 1 92 ? 5.356 -3.160 -7.709 1.00 94.06 92 GLY A N 1
ATOM 728 C CA . GLY A 1 92 ? 3.963 -2.942 -8.063 1.00 94.06 92 GLY A CA 1
ATOM 729 C C . GLY A 1 92 ? 3.111 -4.210 -8.114 1.00 94.06 92 GLY A C 1
ATOM 730 O O . GLY A 1 92 ? 2.000 -4.232 -7.582 1.00 94.06 92 GLY A O 1
ATOM 731 N N . ALA A 1 93 ? 3.636 -5.294 -8.690 1.00 95.62 93 ALA A N 1
ATOM 732 C CA . ALA A 1 93 ? 2.973 -6.597 -8.657 1.00 95.62 93 ALA A CA 1
ATOM 733 C C . ALA A 1 93 ? 2.835 -7.121 -7.218 1.00 95.62 93 ALA A C 1
ATOM 735 O O . ALA A 1 93 ? 1.780 -7.637 -6.851 1.00 95.62 93 ALA A O 1
ATOM 736 N N . VAL A 1 94 ? 3.857 -6.930 -6.374 1.00 97.88 94 VAL A N 1
ATOM 737 C CA . VAL A 1 94 ? 3.781 -7.209 -4.931 1.00 97.88 94 VAL A CA 1
ATOM 738 C C . VAL A 1 94 ? 2.612 -6.443 -4.302 1.00 97.88 94 VAL A C 1
ATOM 740 O O . VAL A 1 94 ? 1.795 -7.066 -3.627 1.00 97.88 94 VAL A O 1
ATOM 743 N N . SER A 1 95 ? 2.442 -5.150 -4.597 1.00 97.38 95 SER A N 1
ATOM 744 C CA . SER A 1 95 ? 1.293 -4.361 -4.125 1.00 97.38 95 SER A CA 1
ATOM 745 C C . SER A 1 95 ? -0.058 -4.914 -4.607 1.00 97.38 95 SER A C 1
ATOM 747 O O . SER A 1 95 ? -0.992 -5.010 -3.808 1.00 97.38 95 SER A O 1
ATOM 749 N N . VAL A 1 96 ? -0.171 -5.353 -5.870 1.00 97.62 96 VAL A N 1
ATOM 750 C CA . VAL A 1 96 ? -1.390 -6.004 -6.401 1.00 97.62 96 VAL A CA 1
ATOM 751 C C . VAL A 1 96 ? -1.729 -7.266 -5.602 1.00 97.62 96 VAL A C 1
ATOM 753 O O . VAL A 1 96 ? -2.870 -7.439 -5.163 1.00 97.62 96 VAL A O 1
ATOM 756 N N . TYR A 1 97 ? -0.746 -8.139 -5.362 1.00 98.38 97 TYR A N 1
ATOM 757 C CA . TYR A 1 97 ? -0.955 -9.355 -4.575 1.00 98.38 97 TYR A CA 1
ATOM 758 C C . TYR A 1 97 ? -1.248 -9.049 -3.102 1.00 98.38 97 TYR A C 1
ATOM 760 O O . TYR A 1 97 ? -2.109 -9.702 -2.509 1.00 98.38 97 TYR A O 1
ATOM 768 N N . THR A 1 98 ? -0.632 -8.025 -2.509 1.00 98.25 98 THR A N 1
ATOM 769 C CA . THR A 1 98 ? -0.982 -7.563 -1.158 1.00 98.25 98 THR A CA 1
ATOM 770 C C . THR A 1 98 ? -2.436 -7.103 -1.090 1.00 98.25 98 THR A C 1
ATOM 772 O O . THR A 1 98 ? -3.163 -7.515 -0.183 1.00 98.25 98 THR A O 1
ATOM 775 N N . CYS A 1 99 ? -2.910 -6.332 -2.074 1.00 97.62 99 CYS A N 1
ATOM 776 C CA . CYS A 1 99 ? -4.318 -5.947 -2.189 1.00 97.62 99 CYS A CA 1
ATOM 777 C C . CYS A 1 99 ? -5.241 -7.159 -2.373 1.00 97.62 99 CYS A C 1
ATOM 779 O O . CYS A 1 99 ? -6.311 -7.207 -1.760 1.00 97.62 99 CYS A O 1
ATOM 781 N N . LEU A 1 100 ? -4.834 -8.170 -3.145 1.00 98.50 100 LEU A N 1
ATOM 782 C CA . LEU A 1 100 ? 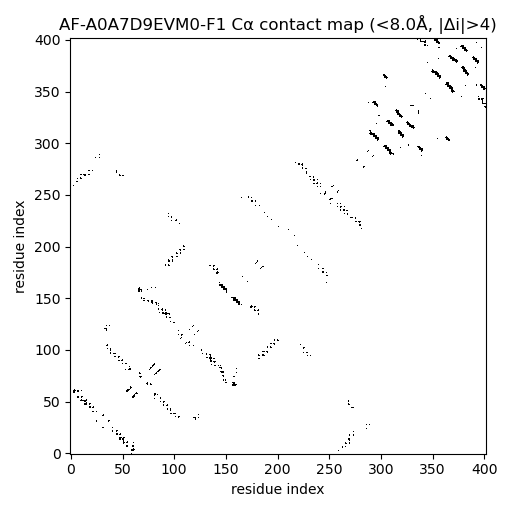-5.588 -9.416 -3.297 1.00 98.50 100 LEU A CA 1
ATOM 783 C C . LEU A 1 100 ? -5.738 -10.148 -1.957 1.00 98.50 100 LEU A C 1
ATOM 785 O O . LEU A 1 100 ? -6.855 -10.478 -1.556 1.00 98.50 100 LEU A O 1
ATOM 789 N N . PHE A 1 101 ? -4.642 -10.364 -1.229 1.00 98.25 101 PHE A N 1
ATOM 790 C CA . PHE A 1 101 ? -4.681 -11.036 0.072 1.00 98.25 101 PHE A CA 1
ATOM 791 C C . PHE A 1 101 ? -5.443 -10.228 1.123 1.00 98.25 101 PHE A C 1
ATOM 793 O O . PHE A 1 101 ? -6.237 -10.807 1.869 1.00 98.25 101 PHE A O 1
ATOM 800 N N . LEU A 1 102 ? -5.284 -8.902 1.140 1.00 97.25 102 LEU A N 1
ATOM 801 C CA . LEU A 1 102 ? -6.092 -8.010 1.969 1.00 97.25 102 LEU A CA 1
ATOM 802 C C . LEU A 1 102 ? -7.583 -8.153 1.629 1.00 97.25 102 LEU A C 1
ATOM 804 O O . LEU A 1 102 ? -8.410 -8.262 2.530 1.00 97.25 102 LEU A O 1
ATOM 808 N N . THR A 1 103 ? -7.939 -8.243 0.347 1.00 98.00 103 THR A N 1
ATOM 809 C CA . THR A 1 103 ? -9.328 -8.437 -0.097 1.00 98.00 103 THR A CA 1
ATOM 810 C C . THR A 1 103 ? -9.891 -9.788 0.348 1.00 98.00 103 THR A C 1
ATOM 812 O O . THR A 1 103 ? -10.999 -9.846 0.884 1.00 98.00 103 THR A O 1
ATOM 815 N N . ILE A 1 104 ? -9.128 -10.877 0.192 1.00 97.75 104 ILE A N 1
ATOM 816 C CA . ILE A 1 104 ? -9.509 -12.217 0.672 1.00 97.75 104 ILE A CA 1
ATOM 817 C C . ILE A 1 104 ? -9.717 -12.197 2.189 1.00 97.75 104 ILE A C 1
ATOM 819 O O . ILE A 1 104 ? -10.667 -12.796 2.702 1.00 97.75 104 ILE A O 1
ATOM 823 N N . GLU A 1 105 ? -8.849 -11.498 2.912 1.00 96.31 105 GLU A N 1
ATOM 824 C CA . GLU A 1 105 ? -8.920 -11.352 4.358 1.00 96.31 105 GLU A CA 1
ATOM 825 C C . GLU A 1 105 ? -10.183 -10.589 4.786 1.00 96.31 105 GLU A C 1
ATOM 827 O O . GLU A 1 105 ? -10.945 -11.099 5.616 1.00 96.31 105 GLU A O 1
ATOM 832 N N . ARG A 1 106 ? -10.486 -9.446 4.150 1.00 95.25 106 ARG A N 1
ATOM 833 C CA . ARG A 1 106 ? -11.715 -8.667 4.389 1.00 95.25 106 ARG A CA 1
ATOM 834 C C . ARG A 1 106 ? -12.971 -9.471 4.062 1.00 95.25 106 ARG A C 1
ATOM 836 O O . ARG A 1 106 ? -13.899 -9.520 4.874 1.00 95.25 106 ARG A O 1
ATOM 843 N N . TRP A 1 107 ? -12.987 -10.146 2.912 1.00 96.00 107 TRP A N 1
ATOM 844 C CA . TRP A 1 107 ? -14.098 -11.001 2.501 1.00 96.00 107 TRP A CA 1
ATOM 845 C C . TRP A 1 107 ? -14.321 -12.139 3.500 1.00 96.00 107 TRP A C 1
ATOM 847 O O . TRP A 1 107 ? -15.453 -12.379 3.916 1.00 96.00 107 TRP A O 1
ATOM 857 N N . THR A 1 108 ? -13.253 -12.804 3.951 1.00 95.19 108 THR A N 1
ATOM 858 C CA . THR A 1 108 ? -13.351 -13.896 4.931 1.00 95.19 108 THR A CA 1
ATOM 859 C C . THR A 1 108 ? -13.848 -13.377 6.282 1.00 95.19 108 THR A C 1
ATOM 861 O O . THR A 1 108 ? -14.703 -14.013 6.894 1.00 95.19 108 THR A O 1
ATOM 864 N N . ALA A 1 109 ? -13.376 -12.208 6.731 1.00 91.88 109 ALA A N 1
ATOM 865 C CA . ALA A 1 109 ? -13.799 -11.593 7.989 1.00 91.88 109 ALA A CA 1
ATOM 866 C C . ALA A 1 109 ? -15.306 -11.294 8.035 1.00 91.88 109 ALA A C 1
ATOM 868 O O . ALA A 1 109 ? -15.927 -11.455 9.084 1.00 91.88 109 ALA A O 1
ATOM 869 N N . ILE A 1 110 ? -15.888 -10.871 6.908 1.00 91.56 110 ILE A N 1
ATOM 870 C CA . ILE A 1 110 ? -17.301 -10.474 6.812 1.00 91.56 110 ILE A CA 1
ATOM 871 C C . ILE A 1 110 ? -18.197 -11.653 6.433 1.00 91.56 110 ILE A C 1
ATOM 873 O O . ILE A 1 110 ? -19.232 -11.875 7.055 1.00 91.56 110 ILE A O 1
ATOM 877 N N . CYS A 1 111 ? -17.819 -12.416 5.410 1.00 90.88 111 CYS A N 1
ATOM 878 C CA . CYS A 1 111 ? -18.675 -13.460 4.852 1.00 90.88 111 CYS A CA 1
ATOM 879 C C . CYS A 1 111 ? -18.518 -14.807 5.570 1.00 90.88 111 CYS A C 1
ATOM 881 O O . CYS A 1 111 ? -19.411 -15.647 5.474 1.00 90.88 111 CYS A O 1
ATOM 883 N N . ARG A 1 112 ? -17.389 -15.054 6.253 1.00 90.88 112 ARG A N 1
ATOM 884 C CA . ARG A 1 112 ? -17.050 -16.351 6.872 1.00 90.88 112 ARG A CA 1
ATOM 885 C C . ARG A 1 112 ? -16.365 -16.170 8.249 1.00 90.88 112 ARG A C 1
ATOM 887 O O . ARG A 1 112 ? -15.229 -16.619 8.430 1.00 90.88 112 ARG A O 1
ATOM 894 N N . PRO A 1 113 ? -17.044 -15.577 9.251 1.00 86.62 113 PRO A N 1
ATOM 895 C CA . PRO A 1 113 ? -16.431 -15.173 10.525 1.00 86.62 113 PRO A CA 1
ATOM 896 C C . PRO A 1 113 ? -15.814 -16.328 11.334 1.00 86.62 113 PRO A C 1
ATOM 898 O O . PRO A 1 113 ? -14.788 -16.135 11.988 1.00 86.62 113 PRO A O 1
ATOM 901 N N . PHE A 1 114 ? -16.380 -17.538 11.262 1.00 88.44 114 PHE A N 1
ATOM 902 C CA . PHE A 1 114 ? -15.817 -18.725 11.921 1.00 88.44 114 PHE A CA 1
ATOM 903 C C . PHE A 1 114 ? -14.498 -19.176 11.278 1.00 88.44 114 PHE A C 1
ATOM 905 O O . PHE A 1 114 ? -13.513 -19.417 11.974 1.00 88.44 114 PHE A O 1
ATOM 912 N N . LYS A 1 115 ? -14.432 -19.200 9.938 1.00 91.06 115 LYS A N 1
ATOM 913 C CA . LYS A 1 115 ? -13.210 -19.571 9.201 1.00 91.06 115 LYS A CA 1
ATOM 914 C C . LYS A 1 115 ? -12.120 -18.504 9.308 1.00 91.06 115 LYS A C 1
ATOM 916 O O . LYS A 1 115 ? -10.939 -18.839 9.250 1.00 91.06 115 LYS A O 1
ATOM 921 N N . TYR A 1 116 ? -12.497 -17.238 9.491 1.00 92.38 116 TYR A N 1
ATOM 922 C CA . TYR A 1 116 ? -11.557 -16.123 9.611 1.00 92.38 116 TYR A CA 1
ATOM 923 C C . TYR A 1 116 ? -10.533 -16.327 10.735 1.00 92.38 116 TYR A C 1
ATOM 925 O O . TYR A 1 116 ? -9.338 -16.156 10.502 1.00 92.38 116 TYR A O 1
ATOM 933 N N . ARG A 1 117 ? -10.981 -16.752 11.929 1.00 87.12 117 ARG A N 1
ATOM 934 C CA . ARG A 1 117 ? -10.092 -16.951 13.090 1.00 87.12 117 ARG A CA 1
ATOM 935 C C . ARG A 1 117 ? -9.020 -18.015 12.843 1.00 87.12 117 ARG A C 1
ATOM 937 O O . ARG A 1 117 ? -7.906 -17.866 13.330 1.00 87.12 117 ARG A O 1
ATOM 944 N N . MET A 1 118 ? -9.354 -19.058 12.083 1.00 89.88 118 MET A N 1
ATOM 945 C CA . MET A 1 118 ? -8.432 -20.149 11.759 1.00 89.88 118 MET A CA 1
ATOM 946 C C . MET A 1 118 ? -7.496 -19.782 10.603 1.00 89.88 118 MET A C 1
ATOM 948 O O . MET A 1 118 ? -6.289 -20.001 10.682 1.00 89.88 118 MET A O 1
ATOM 952 N N . ARG A 1 119 ? -8.036 -19.198 9.524 1.00 91.12 119 ARG A N 1
ATOM 953 C CA . ARG A 1 119 ? -7.271 -18.916 8.301 1.00 91.12 119 ARG A CA 1
ATOM 954 C C . ARG A 1 119 ? -6.296 -17.754 8.480 1.00 91.12 119 ARG A C 1
ATOM 956 O O . ARG A 1 119 ? -5.134 -17.888 8.120 1.00 91.12 119 ARG A O 1
ATOM 963 N N . PHE A 1 120 ? -6.734 -16.664 9.106 1.00 92.44 120 PHE A N 1
ATOM 964 C CA . PHE A 1 120 ? -5.933 -15.451 9.305 1.00 92.44 120 PHE A CA 1
ATOM 965 C C . PHE A 1 120 ? -5.381 -15.333 10.731 1.00 92.44 120 PHE A C 1
ATOM 967 O O . PHE A 1 120 ? -5.314 -14.248 11.303 1.00 92.44 120 PHE A O 1
ATOM 974 N N . ALA A 1 121 ? -4.972 -16.457 11.322 1.00 89.44 121 ALA A N 1
ATOM 975 C CA . ALA A 1 121 ? -4.156 -16.432 12.529 1.00 89.44 121 ALA A CA 1
ATOM 976 C C . ALA A 1 121 ? -2.772 -15.831 12.219 1.00 89.44 121 ALA A C 1
ATOM 978 O O . ALA A 1 121 ? -2.210 -16.089 11.155 1.00 89.44 121 ALA A O 1
ATOM 979 N N . ASN A 1 122 ? -2.190 -15.082 13.162 1.00 85.50 122 ASN A N 1
ATOM 980 C CA . ASN A 1 122 ? -0.921 -14.371 12.944 1.00 85.50 122 ASN A CA 1
ATOM 981 C C . ASN A 1 122 ? 0.222 -15.286 12.470 1.00 85.50 122 ASN A C 1
ATOM 983 O O . ASN A 1 122 ? 1.013 -14.880 11.624 1.00 85.50 122 ASN A O 1
ATOM 987 N N . LYS A 1 123 ? 0.254 -16.542 12.937 1.00 88.44 123 LYS A N 1
ATOM 988 C CA . LYS A 1 123 ? 1.235 -17.557 12.519 1.00 88.44 123 LYS A CA 1
ATOM 989 C C . LYS A 1 123 ? 1.224 -17.863 11.013 1.00 88.44 123 LYS A C 1
ATOM 991 O O . LYS A 1 123 ? 2.241 -18.270 10.472 1.00 88.44 123 LYS A O 1
ATOM 996 N N . HIS A 1 124 ? 0.100 -17.657 10.323 1.00 93.00 124 HIS A N 1
ATOM 997 C CA . HIS A 1 124 ? -0.003 -17.892 8.878 1.00 93.00 124 HIS A CA 1
ATOM 998 C C . HIS A 1 124 ? 0.361 -16.659 8.041 1.00 93.00 124 HIS A C 1
ATOM 1000 O O . HIS A 1 124 ? 0.573 -16.790 6.838 1.00 93.00 124 HIS A O 1
ATOM 1006 N N . LEU A 1 125 ? 0.439 -15.466 8.642 1.00 94.12 125 LEU A N 1
ATOM 1007 C CA . LEU A 1 125 ? 0.628 -14.227 7.882 1.00 94.12 125 LEU A CA 1
ATOM 1008 C C . LEU A 1 125 ? 1.985 -14.186 7.186 1.00 94.12 125 LEU A C 1
ATOM 1010 O O . LEU A 1 125 ? 2.040 -13.795 6.027 1.00 94.12 125 LEU A O 1
ATOM 1014 N N . ILE A 1 126 ? 3.047 -14.669 7.836 1.00 95.19 126 ILE A N 1
ATOM 1015 C CA . ILE A 1 126 ? 4.386 -14.746 7.230 1.00 95.19 126 ILE A CA 1
ATOM 1016 C C . ILE A 1 126 ? 4.349 -15.585 5.947 1.00 95.19 126 ILE A C 1
ATOM 1018 O O . ILE A 1 126 ? 4.867 -15.149 4.924 1.00 95.19 126 ILE A O 1
ATOM 1022 N N . LYS A 1 127 ? 3.650 -16.731 5.953 1.00 96.94 127 LYS A N 1
ATOM 1023 C CA . LYS A 1 127 ? 3.472 -17.565 4.753 1.00 96.94 127 LYS A CA 1
ATOM 1024 C C . LYS A 1 127 ? 2.795 -16.792 3.616 1.00 96.94 127 LYS A C 1
ATOM 1026 O O . LYS A 1 127 ? 3.213 -16.917 2.469 1.00 96.94 127 LYS A O 1
ATOM 1031 N N . TYR A 1 128 ? 1.769 -15.994 3.917 1.00 97.75 128 TYR A N 1
ATOM 1032 C CA . TYR A 1 128 ? 1.104 -15.166 2.905 1.00 97.75 128 TYR A CA 1
ATOM 1033 C C . TYR A 1 128 ? 2.016 -14.063 2.369 1.00 97.75 128 TYR A C 1
ATOM 1035 O O . TYR A 1 128 ? 2.050 -13.859 1.163 1.00 97.75 128 TYR A O 1
ATOM 1043 N N . LEU A 1 129 ? 2.792 -13.401 3.231 1.00 97.62 129 LEU A N 1
ATOM 1044 C CA . LEU A 1 129 ? 3.752 -12.377 2.812 1.00 97.62 129 LEU A CA 1
ATOM 1045 C C . LEU A 1 129 ? 4.857 -12.957 1.918 1.00 97.62 129 LEU A C 1
ATOM 1047 O O . LEU A 1 129 ? 5.166 -12.375 0.883 1.00 97.62 129 LEU A O 1
ATOM 1051 N N . VAL A 1 130 ? 5.408 -14.123 2.266 1.00 97.88 130 VAL A N 1
ATOM 1052 C CA . VAL A 1 130 ? 6.397 -14.826 1.431 1.00 97.88 130 VAL A CA 1
ATOM 1053 C C . VAL A 1 130 ? 5.798 -15.185 0.070 1.00 97.88 130 VAL A C 1
ATOM 1055 O O . VAL A 1 130 ? 6.411 -14.924 -0.961 1.00 97.88 130 VAL A O 1
ATOM 1058 N N . LEU A 1 131 ? 4.573 -15.717 0.049 1.00 97.94 131 LEU A N 1
ATOM 1059 C CA . LEU A 1 131 ? 3.879 -16.045 -1.195 1.00 97.94 131 LEU A CA 1
ATOM 1060 C C . LEU A 1 131 ? 3.631 -14.803 -2.067 1.00 97.94 131 LEU A C 1
ATOM 1062 O O . LEU A 1 131 ? 3.836 -14.863 -3.273 1.00 97.94 131 LEU A O 1
ATOM 1066 N N . ILE A 1 132 ? 3.240 -13.677 -1.467 1.00 98.38 132 ILE A N 1
ATOM 1067 C CA . ILE A 1 132 ? 3.067 -12.393 -2.163 1.00 98.38 132 ILE A CA 1
ATOM 1068 C C . ILE A 1 132 ? 4.364 -11.970 -2.868 1.00 98.38 132 ILE A C 1
ATOM 1070 O O . ILE A 1 132 ? 4.322 -11.594 -4.039 1.00 98.38 132 ILE A O 1
ATOM 1074 N N . TRP A 1 133 ? 5.513 -12.066 -2.191 1.00 97.69 133 TRP A N 1
ATOM 1075 C CA . TRP A 1 133 ? 6.811 -11.741 -2.788 1.00 97.69 133 TRP A CA 1
ATOM 1076 C C . TRP A 1 133 ? 7.173 -12.683 -3.937 1.00 97.69 133 TRP A C 1
ATOM 1078 O O . TRP A 1 133 ? 7.545 -12.211 -5.009 1.00 97.69 133 TRP A O 1
ATOM 1088 N N . ILE A 1 134 ? 7.009 -13.996 -3.750 1.00 97.19 134 ILE A N 1
ATOM 1089 C CA . ILE A 1 134 ? 7.273 -14.994 -4.799 1.00 97.19 134 ILE A CA 1
ATOM 1090 C C . ILE A 1 134 ? 6.421 -14.705 -6.041 1.00 97.19 134 ILE A C 1
ATOM 1092 O O . ILE A 1 134 ? 6.945 -14.649 -7.153 1.00 97.19 134 ILE A O 1
ATOM 1096 N N . LEU A 1 135 ? 5.119 -14.467 -5.855 1.00 96.31 135 LEU A N 1
ATOM 1097 C CA . LEU A 1 135 ? 4.201 -14.167 -6.950 1.00 96.31 135 LEU A CA 1
ATOM 1098 C C . LEU A 1 135 ? 4.545 -12.837 -7.634 1.00 96.31 135 LEU A C 1
ATOM 1100 O O . LEU A 1 135 ? 4.600 -12.782 -8.864 1.00 96.31 135 LEU A O 1
ATOM 1104 N N . GLY A 1 136 ? 4.815 -11.776 -6.869 1.00 95.50 136 GLY A N 1
ATOM 1105 C CA . GLY A 1 136 ? 5.135 -10.454 -7.409 1.00 95.50 136 GLY A CA 1
ATOM 1106 C C . GLY A 1 136 ? 6.431 -10.439 -8.222 1.00 95.50 136 GLY A C 1
ATOM 1107 O O . GLY A 1 136 ? 6.434 -9.997 -9.374 1.00 95.50 136 GLY A O 1
ATOM 1108 N N . LEU A 1 137 ? 7.514 -10.989 -7.662 1.00 93.50 137 LEU A N 1
ATOM 1109 C CA . LEU A 1 137 ? 8.815 -11.071 -8.333 1.00 93.50 137 LEU A CA 1
ATOM 1110 C C . LEU A 1 137 ? 8.773 -12.029 -9.531 1.00 93.50 137 LEU A C 1
ATOM 1112 O O . LEU A 1 137 ? 9.237 -11.679 -10.619 1.00 93.50 137 LEU A O 1
ATOM 1116 N N . GLY A 1 138 ? 8.182 -13.215 -9.350 1.00 91.75 138 GLY A N 1
ATOM 1117 C CA . GLY A 1 138 ? 8.112 -14.255 -10.375 1.00 91.75 138 GLY A CA 1
ATOM 1118 C C . GLY A 1 138 ? 7.313 -13.812 -11.595 1.00 91.75 138 GLY A C 1
ATOM 1119 O O . GLY A 1 138 ? 7.828 -13.822 -12.712 1.00 91.75 138 GLY A O 1
ATOM 1120 N N . THR A 1 139 ? 6.082 -13.330 -11.396 1.00 91.50 139 THR A N 1
ATOM 1121 C CA . THR A 1 139 ? 5.232 -12.905 -12.523 1.00 91.50 139 THR A CA 1
ATOM 1122 C C . THR A 1 139 ? 5.776 -11.683 -13.255 1.00 91.50 139 THR A C 1
ATOM 1124 O O . THR A 1 139 ? 5.606 -11.579 -14.471 1.00 91.50 139 THR A O 1
ATOM 1127 N N . SER A 1 140 ? 6.497 -10.800 -12.561 1.00 88.62 140 SER A N 1
ATOM 1128 C CA . SER A 1 140 ? 7.150 -9.641 -13.179 1.00 88.62 140 SER A CA 1
ATOM 1129 C C . SER A 1 140 ? 8.406 -10.019 -13.956 1.00 88.62 140 SER A C 1
ATOM 1131 O O . SER A 1 140 ? 8.712 -9.386 -14.961 1.00 88.62 140 SER A O 1
ATOM 1133 N N . ARG A 1 141 ? 9.128 -11.073 -13.552 1.00 84.88 141 ARG A N 1
ATOM 1134 C CA . ARG A 1 141 ? 10.290 -11.565 -14.306 1.00 84.88 141 ARG A CA 1
ATOM 1135 C C . ARG A 1 141 ? 9.904 -12.147 -15.665 1.00 84.88 141 ARG A C 1
ATOM 1137 O O . ARG A 1 141 ? 10.655 -11.955 -16.614 1.00 84.88 141 ARG A O 1
ATOM 1144 N N . LEU A 1 142 ? 8.739 -12.789 -15.763 1.00 77.69 142 LEU A N 1
ATOM 1145 C CA . LEU A 1 142 ? 8.271 -13.427 -16.998 1.00 77.69 142 LEU A CA 1
ATOM 1146 C C . LEU A 1 142 ? 8.030 -12.435 -18.152 1.00 77.69 142 LEU A C 1
ATOM 1148 O O . LEU A 1 142 ? 8.190 -12.814 -19.302 1.00 77.69 142 LEU A O 1
ATOM 1152 N N . GLY A 1 143 ? 7.654 -11.181 -17.870 1.00 63.56 143 GLY A N 1
ATOM 1153 C CA . GLY A 1 143 ? 7.173 -10.240 -18.895 1.00 63.56 143 GLY A CA 1
ATOM 1154 C C . GLY A 1 143 ? 8.033 -8.999 -19.149 1.00 63.56 143 GLY A C 1
ATOM 1155 O O . GLY A 1 143 ? 7.605 -8.134 -19.911 1.00 63.56 143 GLY A O 1
ATOM 1156 N N . THR A 1 144 ? 9.193 -8.848 -18.501 1.00 65.81 144 THR A N 1
ATOM 1157 C CA . THR A 1 144 ? 9.995 -7.614 -18.607 1.00 65.81 144 THR A CA 1
ATOM 1158 C C . THR A 1 144 ? 11.066 -7.707 -19.688 1.00 65.81 144 THR A C 1
ATOM 1160 O O . THR A 1 144 ? 11.854 -8.652 -19.729 1.00 65.81 144 THR A O 1
ATOM 1163 N N . VAL A 1 145 ? 11.145 -6.657 -20.513 1.00 62.72 145 VAL A N 1
ATOM 1164 C CA . VAL A 1 145 ? 12.249 -6.418 -21.451 1.00 62.72 145 VAL A CA 1
ATOM 1165 C C . VAL A 1 145 ? 13.549 -6.323 -20.663 1.00 62.72 145 VAL A C 1
ATOM 1167 O O . VAL A 1 145 ? 13.752 -5.391 -19.8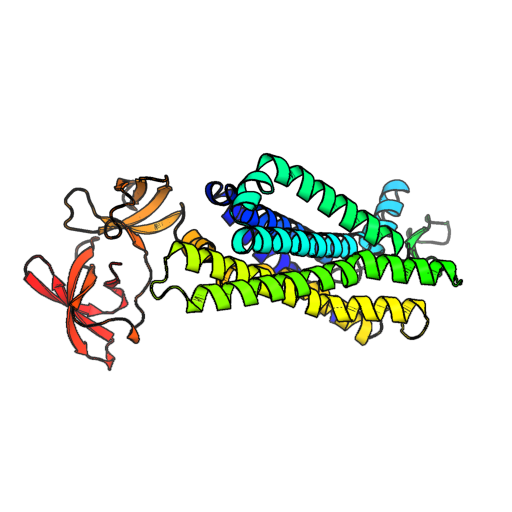84 1.00 62.72 145 VAL A O 1
ATOM 1170 N N . SER A 1 146 ? 14.425 -7.308 -20.833 1.00 65.75 146 SER A N 1
ATOM 1171 C CA . SER A 1 146 ? 15.713 -7.303 -20.149 1.00 65.75 146 SER A CA 1
ATOM 1172 C C . SER A 1 146 ? 16.625 -6.240 -20.768 1.00 65.75 146 SER A C 1
ATOM 1174 O O . SER A 1 146 ? 16.730 -6.109 -21.984 1.00 65.75 146 SER A O 1
ATOM 1176 N N . ARG A 1 147 ? 17.301 -5.458 -19.925 1.00 74.44 147 ARG A N 1
ATOM 1177 C CA . ARG A 1 147 ? 18.481 -4.698 -20.348 1.00 74.44 147 ARG A CA 1
ATOM 1178 C C . ARG A 1 147 ? 19.718 -5.506 -19.996 1.00 74.44 147 ARG A C 1
ATOM 1180 O O . ARG A 1 147 ? 19.812 -6.038 -18.888 1.00 74.44 147 ARG A O 1
ATOM 1187 N N . THR A 1 148 ? 20.659 -5.594 -20.923 1.00 77.81 148 THR A N 1
ATOM 1188 C CA . THR A 1 148 ? 21.942 -6.264 -20.712 1.00 77.81 148 THR A CA 1
ATOM 1189 C C . THR A 1 148 ? 23.038 -5.245 -20.439 1.00 77.81 148 THR A C 1
ATOM 1191 O O . THR A 1 148 ? 22.966 -4.080 -20.836 1.00 77.81 148 THR A O 1
ATOM 1194 N N . TYR A 1 149 ? 24.037 -5.690 -19.684 1.00 83.31 149 TYR A N 1
ATOM 1195 C CA . TYR A 1 149 ? 25.225 -4.908 -19.381 1.00 83.31 149 TYR A CA 1
ATOM 1196 C C . TYR A 1 149 ? 26.235 -5.060 -20.517 1.00 83.31 149 TYR A C 1
ATOM 1198 O O . TYR A 1 149 ? 26.604 -6.184 -20.857 1.00 83.31 149 TYR A O 1
ATOM 1206 N N . GLN A 1 150 ? 26.677 -3.936 -21.077 1.00 82.94 150 GLN A N 1
ATOM 1207 C CA . GLN A 1 150 ? 27.765 -3.872 -22.044 1.00 82.94 150 GLN A CA 1
ATOM 1208 C C . GLN A 1 150 ? 29.022 -3.340 -21.351 1.00 82.94 150 GLN A C 1
ATOM 1210 O O . GLN A 1 150 ? 29.045 -2.190 -20.896 1.00 82.94 150 GLN A O 1
ATOM 1215 N N . THR A 1 151 ? 30.051 -4.187 -21.282 1.00 81.12 151 THR A N 1
ATOM 1216 C CA . THR A 1 151 ? 31.365 -3.846 -20.727 1.00 81.12 151 THR A CA 1
ATOM 1217 C C . THR A 1 151 ? 32.003 -2.703 -21.517 1.00 81.12 151 THR A C 1
ATOM 1219 O O . THR A 1 151 ? 31.824 -2.598 -22.731 1.00 81.12 151 THR A O 1
ATOM 1222 N N . LYS A 1 152 ? 32.758 -1.847 -20.825 1.00 79.50 152 LYS A N 1
ATOM 1223 C CA . LYS A 1 152 ? 33.545 -0.774 -21.437 1.00 79.50 152 LYS A CA 1
ATOM 1224 C C . LYS A 1 152 ? 34.593 -1.359 -22.398 1.00 79.50 152 LYS A C 1
ATOM 1226 O O . LYS A 1 152 ? 35.407 -2.181 -21.990 1.00 79.50 152 LYS A O 1
ATOM 1231 N N . THR A 1 153 ? 34.574 -0.928 -23.656 1.00 78.44 153 THR A N 1
ATOM 1232 C CA . THR A 1 153 ? 35.612 -1.216 -24.664 1.00 78.44 153 THR A CA 1
ATOM 1233 C C . THR A 1 153 ? 36.550 -0.016 -24.835 1.00 78.44 153 THR A C 1
ATOM 1235 O O . THR A 1 153 ? 36.237 1.075 -24.361 1.00 78.44 153 THR A O 1
ATOM 1238 N N . SER A 1 154 ? 37.677 -0.185 -25.539 1.00 72.19 154 SER A N 1
ATOM 1239 C CA . SER A 1 154 ? 38.661 0.887 -25.807 1.00 72.19 154 SER A CA 1
ATOM 1240 C C . SER A 1 154 ? 38.037 2.161 -26.399 1.00 72.19 154 SER A C 1
ATOM 1242 O O . SER A 1 154 ? 38.445 3.264 -26.055 1.00 72.19 154 SER A O 1
ATOM 1244 N N . ASN A 1 155 ? 36.985 2.013 -27.209 1.00 79.31 155 ASN A N 1
ATOM 1245 C CA . ASN A 1 155 ? 36.261 3.118 -27.850 1.00 79.31 155 ASN A CA 1
ATOM 1246 C C . ASN A 1 155 ? 35.110 3.703 -26.997 1.00 79.31 155 ASN A C 1
ATOM 1248 O O . ASN A 1 155 ? 34.324 4.512 -27.490 1.00 79.31 155 ASN A O 1
ATOM 1252 N N . MET A 1 156 ? 34.942 3.278 -25.738 1.00 75.31 156 MET A N 1
ATOM 1253 C CA . MET A 1 156 ? 33.852 3.713 -24.856 1.00 75.31 156 MET A CA 1
ATOM 1254 C C . MET A 1 156 ? 34.385 4.404 -23.601 1.00 75.31 156 MET A C 1
ATOM 1256 O O . MET A 1 156 ? 35.261 3.895 -22.911 1.00 75.31 156 MET A O 1
ATOM 1260 N N . THR A 1 157 ? 33.787 5.538 -23.234 1.00 78.00 157 THR A N 1
ATOM 1261 C CA . THR A 1 157 ? 34.151 6.278 -22.014 1.00 78.00 157 THR A CA 1
ATOM 1262 C C . THR A 1 157 ? 33.645 5.606 -20.729 1.00 78.00 157 THR A C 1
ATOM 1264 O O . THR A 1 157 ? 34.317 5.682 -19.699 1.00 78.00 157 THR A O 1
ATOM 1267 N N . ALA A 1 158 ? 32.517 4.886 -20.791 1.00 78.88 158 ALA A N 1
ATOM 1268 C CA . ALA A 1 158 ? 31.904 4.164 -19.669 1.00 78.88 158 ALA A CA 1
ATOM 1269 C C . ALA A 1 158 ? 31.061 2.963 -20.143 1.00 78.88 158 ALA A C 1
ATOM 1271 O O . ALA A 1 158 ? 30.593 2.949 -21.288 1.00 78.88 158 ALA A O 1
ATOM 1272 N N . ALA A 1 159 ? 30.827 1.990 -19.253 1.00 82.75 159 ALA A N 1
ATOM 1273 C CA . ALA A 1 159 ? 29.890 0.886 -19.479 1.00 82.75 159 ALA A CA 1
ATOM 1274 C C . ALA A 1 159 ? 28.444 1.385 -19.692 1.00 82.75 159 ALA A C 1
ATOM 1276 O O . ALA A 1 159 ? 28.061 2.462 -19.224 1.00 82.75 159 ALA A O 1
ATOM 1277 N N . LYS A 1 160 ? 27.617 0.610 -20.410 1.00 84.56 160 LYS A N 1
ATOM 1278 C CA . LYS A 1 160 ? 26.240 1.007 -20.772 1.00 84.56 160 LYS A CA 1
ATOM 1279 C C . LYS A 1 160 ? 25.235 -0.130 -20.585 1.00 84.56 160 LYS A C 1
ATOM 1281 O O . LYS A 1 160 ? 25.566 -1.303 -20.727 1.00 84.56 160 LYS A O 1
ATOM 1286 N N . CYS A 1 161 ? 23.981 0.232 -20.305 1.00 84.50 161 CYS A N 1
ATOM 1287 C CA . CYS A 1 161 ? 22.856 -0.703 -20.313 1.00 84.50 161 CYS A CA 1
ATOM 1288 C C . CYS A 1 161 ? 22.152 -0.654 -21.672 1.00 84.50 161 CYS A C 1
ATOM 1290 O O . CYS A 1 161 ? 21.424 0.305 -21.954 1.00 84.50 161 CYS A O 1
ATOM 1292 N N . ILE A 1 162 ? 22.333 -1.688 -22.487 1.00 81.12 162 ILE A N 1
ATOM 1293 C CA . ILE A 1 162 ? 21.689 -1.804 -23.797 1.00 81.12 162 ILE A CA 1
ATOM 1294 C C . ILE A 1 162 ? 20.371 -2.570 -23.669 1.00 81.12 162 ILE A C 1
ATOM 1296 O O . ILE A 1 162 ? 20.239 -3.496 -22.867 1.00 81.12 162 ILE A O 1
ATOM 1300 N N . GLY A 1 163 ? 19.352 -2.138 -24.409 1.00 70.38 163 GLY A N 1
ATOM 1301 C CA . GLY A 1 163 ? 18.121 -2.913 -24.520 1.00 70.38 163 GLY A CA 1
ATOM 1302 C C . GLY A 1 163 ? 18.392 -4.129 -25.390 1.00 70.38 163 GLY A C 1
ATOM 1303 O O . GLY A 1 163 ? 18.914 -3.970 -26.491 1.00 70.38 163 GLY A O 1
ATOM 1304 N N . THR A 1 164 ? 18.041 -5.328 -24.929 1.00 61.53 164 THR A N 1
ATOM 1305 C CA . THR A 1 164 ? 17.938 -6.447 -25.868 1.00 61.53 164 THR A CA 1
ATOM 1306 C C . THR A 1 164 ? 16.712 -6.196 -26.737 1.00 61.53 164 THR A C 1
ATOM 1308 O O . THR A 1 164 ? 15.671 -5.831 -26.170 1.00 61.53 164 THR A O 1
ATOM 1311 N N . PRO A 1 165 ? 16.792 -6.367 -28.070 1.00 54.34 165 PRO A N 1
ATOM 1312 C CA . PRO A 1 165 ? 15.601 -6.311 -28.903 1.00 54.34 165 PRO A CA 1
ATOM 1313 C C . PRO A 1 165 ? 14.548 -7.239 -28.296 1.00 54.34 165 PRO A C 1
ATOM 1315 O O . PRO A 1 165 ? 14.861 -8.337 -27.827 1.00 54.34 165 PRO A O 1
ATOM 1318 N N . LEU A 1 166 ? 13.314 -6.737 -28.208 1.00 54.81 166 LEU A N 1
ATOM 1319 C CA . LEU A 1 166 ? 12.142 -7.531 -27.862 1.00 54.81 166 LEU A CA 1
ATOM 1320 C C . LEU A 1 166 ? 12.107 -8.678 -28.865 1.00 54.81 166 LEU A C 1
ATOM 1322 O O . LEU A 1 166 ? 11.669 -8.459 -29.985 1.00 54.81 166 LEU A O 1
ATOM 1326 N N . VAL A 1 167 ? 12.626 -9.845 -28.483 1.00 51.16 167 VAL A N 1
ATOM 1327 C CA . VAL A 1 167 ? 12.753 -10.998 -29.375 1.00 51.16 167 VAL A CA 1
ATOM 1328 C C . VAL A 1 167 ? 11.411 -11.188 -30.089 1.00 51.16 167 VAL A C 1
ATOM 1330 O O . VAL A 1 167 ? 10.348 -11.298 -29.453 1.00 51.16 167 VAL A O 1
ATOM 1333 N N . GLU A 1 168 ? 11.468 -11.063 -31.411 1.00 54.41 168 GLU A N 1
ATOM 1334 C CA . GLU A 1 168 ? 10.330 -11.211 -32.307 1.00 54.41 168 GLU A CA 1
ATOM 1335 C C . GLU A 1 168 ? 9.866 -12.669 -32.246 1.00 54.41 168 GLU A C 1
ATOM 1337 O O . GLU A 1 168 ? 10.679 -13.585 -32.141 1.00 54.41 168 GLU A O 1
ATOM 1342 N N . GLY A 1 169 ? 8.551 -12.882 -32.202 1.00 65.31 169 GLY A N 1
ATOM 1343 C CA . GLY A 1 169 ? 7.972 -14.222 -32.118 1.00 65.31 169 GLY A CA 1
ATOM 1344 C C . GLY A 1 169 ? 6.743 -14.317 -31.215 1.00 65.31 169 GLY A C 1
ATOM 1345 O O . GLY A 1 169 ? 6.688 -13.747 -30.114 1.00 65.31 169 GLY A O 1
ATOM 1346 N N . ASP A 1 170 ? 5.769 -15.098 -31.679 1.00 69.94 170 ASP A N 1
ATOM 1347 C CA . ASP A 1 170 ? 4.462 -15.306 -31.042 1.00 69.94 170 ASP A CA 1
ATOM 1348 C C . ASP A 1 170 ? 4.565 -15.922 -29.641 1.00 69.94 170 ASP A C 1
ATOM 1350 O O . ASP A 1 170 ? 3.788 -15.588 -28.739 1.00 69.94 170 ASP A O 1
ATOM 1354 N N . PHE A 1 171 ? 5.583 -16.755 -29.410 1.00 76.25 171 PHE A N 1
ATOM 1355 C CA . PHE A 1 171 ? 5.854 -17.366 -28.108 1.00 76.25 171 PHE A CA 1
ATOM 1356 C C . PHE A 1 171 ? 6.103 -16.315 -27.014 1.00 76.25 171 PHE A C 1
ATOM 1358 O O . PHE A 1 171 ? 5.556 -16.382 -25.915 1.00 76.25 171 PHE A O 1
ATOM 1365 N N . ILE A 1 172 ? 6.866 -15.268 -27.329 1.00 75.56 172 ILE A N 1
ATOM 1366 C CA . ILE A 1 172 ? 7.231 -14.217 -26.369 1.00 75.56 172 ILE A CA 1
ATOM 1367 C C . ILE A 1 172 ? 6.086 -13.215 -26.201 1.00 75.56 172 ILE A C 1
ATOM 1369 O O . ILE A 1 172 ? 5.909 -12.635 -25.124 1.00 75.56 172 ILE A O 1
ATOM 1373 N N . GLY A 1 173 ? 5.270 -13.033 -27.246 1.00 79.81 173 GLY A N 1
ATOM 1374 C CA . GLY A 1 173 ? 3.981 -12.344 -27.144 1.00 79.81 173 GLY A CA 1
ATOM 1375 C C . GLY A 1 173 ? 3.073 -13.025 -26.123 1.00 79.81 173 GLY A C 1
ATOM 1376 O O . GLY A 1 173 ? 2.623 -12.391 -25.167 1.00 79.81 173 GLY A O 1
ATOM 1377 N N . SER A 1 174 ? 2.920 -14.342 -26.259 1.00 84.38 174 SER A N 1
ATOM 1378 C CA . SER A 1 174 ? 2.117 -15.180 -25.365 1.00 84.38 174 SER A CA 1
ATOM 1379 C C . SER A 1 174 ? 2.618 -15.135 -23.920 1.00 84.38 174 SER A C 1
ATOM 1381 O O . SER A 1 174 ? 1.824 -14.958 -22.995 1.00 84.38 174 SER A O 1
ATOM 1383 N N . ILE A 1 175 ? 3.938 -15.190 -23.704 1.00 84.62 175 ILE A N 1
ATOM 1384 C CA . ILE A 1 175 ? 4.541 -15.031 -22.371 1.00 84.62 175 ILE A CA 1
ATOM 1385 C C . ILE A 1 175 ? 4.228 -13.652 -21.774 1.00 84.62 175 ILE A C 1
ATOM 1387 O O . ILE A 1 175 ? 3.897 -13.556 -20.591 1.00 84.62 175 ILE A O 1
ATOM 1391 N N . THR A 1 176 ? 4.290 -12.583 -22.573 1.00 84.50 176 THR A N 1
ATOM 1392 C CA . THR A 1 176 ? 3.989 -11.221 -22.102 1.00 84.50 176 THR A CA 1
ATOM 1393 C C . THR A 1 176 ? 2.528 -11.108 -21.666 1.00 84.50 176 THR A C 1
ATOM 1395 O O . THR A 1 176 ? 2.250 -10.631 -20.564 1.00 84.50 176 THR A O 1
ATOM 1398 N N . VAL A 1 177 ? 1.591 -11.600 -22.483 1.00 89.69 177 VAL A N 1
ATOM 1399 C CA . VAL A 1 177 ? 0.156 -11.615 -22.155 1.00 89.69 177 VAL A CA 1
ATOM 1400 C C . VAL A 1 177 ? -0.115 -12.468 -20.916 1.00 89.69 177 VAL A C 1
ATOM 1402 O O . VAL A 1 177 ? -0.845 -12.033 -20.024 1.00 89.69 177 VAL A O 1
ATOM 1405 N N . CYS A 1 178 ? 0.516 -13.639 -20.807 1.00 90.94 178 CYS A N 1
ATOM 1406 C CA . CYS A 1 178 ? 0.414 -14.511 -19.638 1.00 90.94 178 CYS A CA 1
ATOM 1407 C C . CYS A 1 178 ? 0.930 -13.814 -18.368 1.00 90.94 178 CYS A C 1
ATOM 1409 O O . CYS A 1 178 ? 0.223 -13.749 -17.362 1.00 90.94 178 CYS A O 1
ATOM 1411 N N . SER A 1 179 ? 2.114 -13.194 -18.430 1.00 90.50 179 SER A N 1
ATOM 1412 C CA . SER A 1 179 ? 2.694 -12.416 -17.329 1.00 90.50 179 SER A CA 1
ATOM 1413 C C . SER A 1 179 ? 1.765 -11.285 -16.887 1.00 90.50 179 SER A C 1
ATOM 1415 O O . SER A 1 179 ? 1.493 -11.151 -15.693 1.00 90.50 179 SER A O 1
ATOM 1417 N N . VAL A 1 180 ? 1.236 -10.492 -17.827 1.00 92.69 180 VAL A N 1
ATOM 1418 C CA . VAL A 1 180 ? 0.312 -9.386 -17.522 1.00 92.69 180 VAL A CA 1
ATOM 1419 C C . VAL A 1 180 ? -1.001 -9.897 -16.922 1.00 92.69 180 VAL A C 1
ATOM 1421 O O . VAL A 1 180 ? -1.521 -9.316 -15.966 1.00 92.69 180 VAL A O 1
ATOM 1424 N N . SER A 1 181 ? -1.509 -11.017 -17.429 1.00 95.31 181 SER A N 1
ATOM 1425 C CA . SER A 1 181 ? -2.740 -11.632 -16.936 1.00 95.31 181 SER A CA 1
ATOM 1426 C C . SER A 1 181 ? -2.588 -12.141 -15.507 1.00 95.31 181 SER A C 1
ATOM 1428 O O . SER A 1 181 ? -3.412 -11.816 -14.652 1.00 95.31 181 SER A O 1
ATOM 1430 N N . LEU A 1 182 ? -1.505 -12.870 -15.225 1.00 95.06 182 LEU A N 1
ATOM 1431 C CA . LEU A 1 182 ? -1.213 -13.403 -13.896 1.00 95.06 182 LEU A CA 1
ATOM 1432 C C . LEU A 1 182 ? -0.909 -12.292 -12.892 1.00 95.06 182 LEU A C 1
ATOM 1434 O O . LEU A 1 182 ? -1.431 -12.328 -11.783 1.00 95.06 182 LEU A O 1
ATOM 1438 N N . LYS A 1 183 ? -0.105 -11.290 -13.269 1.00 93.00 183 LYS A N 1
ATOM 1439 C CA . LYS A 1 183 ? 0.313 -10.229 -12.340 1.00 93.00 183 LYS A CA 1
ATOM 1440 C C . LYS A 1 183 ? -0.774 -9.196 -12.054 1.00 93.00 183 LYS A C 1
ATOM 1442 O O . LYS A 1 183 ? -0.724 -8.565 -11.004 1.00 93.00 183 LYS A O 1
ATOM 1447 N N . PHE A 1 184 ? -1.728 -8.994 -12.969 1.00 95.94 184 PHE A N 1
ATOM 1448 C CA . PHE A 1 184 ? -2.693 -7.899 -12.857 1.00 95.94 184 PHE A CA 1
ATOM 1449 C C . PHE A 1 184 ? -4.145 -8.285 -13.142 1.00 95.94 184 PHE A C 1
ATOM 1451 O O . PHE A 1 184 ? -4.976 -8.112 -12.250 1.00 95.94 184 PHE A O 1
ATOM 1458 N N . PHE A 1 185 ? -4.489 -8.786 -14.335 1.00 97.69 185 PHE A N 1
ATOM 1459 C CA . PHE A 1 185 ? -5.903 -8.956 -14.711 1.00 97.69 185 PHE A CA 1
ATOM 1460 C C . PHE A 1 185 ? -6.632 -9.999 -13.857 1.00 97.69 185 PHE A C 1
ATOM 1462 O O . PHE A 1 185 ? -7.721 -9.719 -13.356 1.00 97.69 185 PHE A O 1
ATOM 1469 N N . ILE A 1 186 ? -6.023 -11.167 -13.629 1.00 98.06 186 ILE A N 1
ATOM 1470 C CA . ILE A 1 186 ? -6.609 -12.224 -12.795 1.00 98.06 186 ILE A CA 1
ATOM 1471 C C . ILE A 1 186 ? -6.741 -11.755 -11.332 1.00 98.06 186 ILE A C 1
ATOM 1473 O O . ILE A 1 186 ? -7.862 -11.786 -10.812 1.00 98.06 186 ILE A O 1
ATOM 1477 N N . PRO A 1 187 ? -5.679 -11.251 -10.661 1.00 98.25 187 PRO A N 1
ATOM 1478 C CA . PRO A 1 187 ? -5.804 -10.682 -9.319 1.00 98.25 187 PRO A CA 1
ATOM 1479 C C . PRO A 1 187 ? -6.866 -9.583 -9.220 1.00 98.25 187 PRO A C 1
ATOM 1481 O O . PRO A 1 187 ? -7.682 -9.608 -8.300 1.00 98.25 187 PRO A O 1
ATOM 1484 N N . SER A 1 188 ? -6.906 -8.654 -10.180 1.00 98.38 188 SER A N 1
ATOM 1485 C CA . SER A 1 188 ? -7.867 -7.543 -10.195 1.00 98.38 188 SER A CA 1
ATOM 1486 C C . SER A 1 188 ? -9.304 -8.034 -10.357 1.00 98.38 188 SER A C 1
ATOM 1488 O O . SER A 1 188 ? -10.187 -7.592 -9.624 1.00 98.38 188 SER A O 1
ATOM 1490 N N . GLY A 1 189 ? -9.549 -9.000 -11.247 1.00 98.44 189 GLY A N 1
ATOM 1491 C CA . GLY A 1 189 ? -10.860 -9.630 -11.401 1.00 98.44 189 GLY A CA 1
ATOM 1492 C C . GLY A 1 189 ? -11.334 -10.292 -10.105 1.00 98.44 189 GLY A C 1
ATOM 1493 O O . GLY A 1 189 ? -12.467 -10.073 -9.669 1.00 98.44 189 GLY A O 1
ATOM 1494 N N . ILE A 1 190 ? -10.448 -11.026 -9.422 1.00 98.62 190 ILE A N 1
ATOM 1495 C CA . ILE A 1 190 ? -10.760 -11.639 -8.124 1.00 98.62 190 ILE A CA 1
ATOM 1496 C C . ILE A 1 190 ? -11.071 -10.562 -7.075 1.00 98.62 190 ILE A C 1
ATOM 1498 O O . ILE A 1 190 ? -12.066 -10.684 -6.357 1.00 98.62 190 ILE A O 1
ATOM 1502 N N . ILE A 1 191 ? -10.267 -9.495 -7.000 1.00 98.50 191 ILE A N 1
ATOM 1503 C CA . ILE A 1 191 ? -10.486 -8.365 -6.086 1.00 98.50 191 ILE A CA 1
ATOM 1504 C C . ILE A 1 191 ? -11.887 -7.771 -6.288 1.00 98.50 191 ILE A C 1
ATOM 1506 O O . ILE A 1 191 ? -12.650 -7.641 -5.326 1.00 98.50 191 ILE A O 1
ATOM 1510 N N . LEU A 1 192 ? -12.250 -7.459 -7.535 1.00 98.38 192 LEU A N 1
ATOM 1511 C CA . LEU A 1 192 ? -13.540 -6.859 -7.877 1.00 98.38 192 LEU A CA 1
ATOM 1512 C C . LEU A 1 192 ? -14.710 -7.774 -7.491 1.00 98.38 192 LEU A C 1
ATOM 1514 O O . LEU A 1 192 ? -15.648 -7.334 -6.820 1.00 98.38 192 LEU A O 1
ATOM 1518 N N . VAL A 1 193 ? -14.636 -9.064 -7.832 1.00 98.31 193 VAL A N 1
ATOM 1519 C CA . VAL A 1 193 ? -15.681 -10.046 -7.496 1.00 98.31 193 VAL A CA 1
ATOM 1520 C C . VAL A 1 193 ? -15.836 -10.204 -5.980 1.00 98.31 193 VAL A C 1
ATOM 1522 O O . VAL A 1 193 ? -16.959 -10.230 -5.463 1.00 98.31 193 VAL A O 1
ATOM 1525 N N . LEU A 1 194 ? -14.730 -10.300 -5.238 1.00 98.00 194 LEU A N 1
ATOM 1526 C CA . LEU A 1 194 ? -14.766 -10.470 -3.786 1.00 98.00 194 LEU A CA 1
ATOM 1527 C C . LEU A 1 194 ? -15.289 -9.224 -3.068 1.00 98.00 194 LEU A C 1
ATOM 1529 O O . LEU A 1 194 ? -16.089 -9.363 -2.135 1.00 98.00 194 LEU A O 1
ATOM 1533 N N . TYR A 1 195 ? -14.915 -8.017 -3.499 1.00 96.81 195 TYR A N 1
ATOM 1534 C CA . TYR A 1 195 ? -15.485 -6.798 -2.926 1.00 96.81 195 TYR A CA 1
ATOM 1535 C C . TYR A 1 195 ? -16.958 -6.626 -3.282 1.00 96.81 195 TYR A C 1
ATOM 1537 O O . TYR A 1 195 ? -17.735 -6.293 -2.388 1.00 96.81 195 TYR A O 1
ATOM 1545 N N . ALA A 1 196 ? -17.385 -6.956 -4.505 1.00 95.88 196 ALA A N 1
ATOM 1546 C CA . ALA A 1 196 ? -18.804 -6.957 -4.862 1.00 95.88 196 ALA A CA 1
ATOM 1547 C C . ALA A 1 196 ? -19.613 -7.887 -3.940 1.00 95.88 196 ALA A C 1
ATOM 1549 O O . ALA A 1 196 ? -20.630 -7.482 -3.372 1.00 95.88 196 ALA A O 1
ATOM 1550 N N . ARG A 1 197 ? -19.127 -9.115 -3.702 1.00 95.69 197 ARG A N 1
ATOM 1551 C CA . ARG A 1 197 ? -19.743 -10.060 -2.747 1.00 95.69 197 ARG A CA 1
ATOM 1552 C C . ARG A 1 197 ? -19.752 -9.516 -1.317 1.00 95.69 197 ARG A C 1
ATOM 1554 O O . ARG A 1 197 ? -20.759 -9.638 -0.621 1.00 95.69 197 ARG A O 1
ATOM 1561 N N . THR A 1 198 ? -18.655 -8.896 -0.888 1.00 94.00 198 THR A N 1
ATOM 1562 C CA . THR A 1 198 ? -18.524 -8.308 0.453 1.00 94.00 198 THR A CA 1
ATOM 1563 C C . THR A 1 198 ? -19.516 -7.164 0.661 1.00 94.00 198 THR A C 1
ATOM 1565 O O . THR A 1 198 ? -20.208 -7.130 1.676 1.00 94.00 198 THR A O 1
ATOM 1568 N N . ILE A 1 199 ? -19.641 -6.260 -0.312 1.00 91.31 199 ILE A N 1
ATOM 1569 C CA . ILE A 1 199 ? -20.561 -5.118 -0.264 1.00 91.31 199 ILE A CA 1
ATOM 1570 C C . ILE A 1 199 ? -22.013 -5.599 -0.232 1.00 91.31 199 ILE A C 1
ATOM 1572 O O . ILE A 1 199 ? -22.768 -5.159 0.634 1.00 91.31 199 ILE A O 1
ATOM 1576 N N . ARG A 1 200 ? -22.396 -6.559 -1.090 1.00 92.44 200 ARG A N 1
ATOM 1577 C CA . ARG A 1 200 ? -23.743 -7.160 -1.053 1.00 92.44 200 ARG A CA 1
ATOM 1578 C C . ARG A 1 200 ? -24.065 -7.727 0.328 1.00 92.44 200 ARG A C 1
ATOM 1580 O O . ARG A 1 200 ? -25.136 -7.450 0.862 1.00 92.44 200 ARG A O 1
ATOM 1587 N N . LYS A 1 201 ? -23.124 -8.455 0.941 1.00 90.62 201 LYS A N 1
ATOM 1588 C CA . LYS A 1 201 ? -23.317 -9.013 2.285 1.00 90.62 201 LYS A CA 1
ATOM 1589 C C . LYS A 1 201 ? -23.473 -7.922 3.349 1.00 90.62 201 LYS A C 1
ATOM 1591 O O . LYS A 1 201 ? -24.357 -8.030 4.193 1.00 90.62 201 LYS 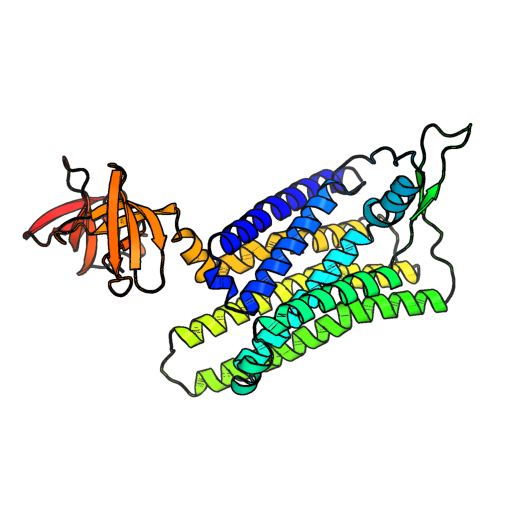A O 1
ATOM 1596 N N . ILE A 1 202 ? -22.664 -6.859 3.289 1.00 88.50 202 ILE A N 1
ATOM 1597 C CA . ILE A 1 202 ? -22.779 -5.704 4.197 1.00 88.50 202 ILE A CA 1
ATOM 1598 C C . ILE A 1 202 ? -24.163 -5.052 4.082 1.00 88.50 202 ILE A C 1
ATOM 1600 O O . ILE A 1 202 ? -24.757 -4.725 5.109 1.00 88.50 202 ILE A O 1
ATOM 1604 N N . ILE A 1 203 ? -24.676 -4.866 2.861 1.00 87.19 203 ILE A N 1
ATOM 1605 C CA . ILE A 1 203 ? -25.990 -4.253 2.620 1.00 87.19 203 ILE A CA 1
ATOM 1606 C C . ILE A 1 203 ? -27.106 -5.142 3.178 1.00 87.19 203 ILE A C 1
ATOM 1608 O O . ILE A 1 203 ? -27.961 -4.648 3.907 1.00 87.19 203 ILE A O 1
ATOM 1612 N N . GLN A 1 204 ? -27.073 -6.448 2.899 1.00 86.12 204 GLN A N 1
ATOM 1613 C CA . GLN A 1 204 ? -28.069 -7.404 3.401 1.00 86.12 204 GLN A CA 1
ATOM 1614 C C . GLN A 1 204 ? -28.132 -7.412 4.933 1.00 86.12 204 GLN A C 1
ATOM 1616 O O . GLN A 1 204 ? -29.199 -7.242 5.514 1.00 86.12 204 GLN A O 1
ATOM 1621 N N . THR A 1 205 ? -26.982 -7.534 5.600 1.00 79.69 205 THR A N 1
ATOM 1622 C CA . THR A 1 205 ? -26.917 -7.550 7.069 1.00 79.69 205 THR A CA 1
ATOM 1623 C C . THR A 1 205 ? -27.214 -6.176 7.679 1.00 79.69 205 THR A C 1
ATOM 1625 O O . THR A 1 205 ? -27.729 -6.091 8.786 1.00 79.69 205 THR A O 1
ATOM 1628 N N . GLY A 1 206 ? -26.932 -5.082 6.962 1.00 71.50 206 GLY A N 1
ATOM 1629 C CA . GLY A 1 206 ? -27.288 -3.724 7.378 1.00 71.50 206 GLY A CA 1
ATOM 1630 C C . GLY A 1 206 ? -28.791 -3.441 7.391 1.00 71.50 206 GLY A C 1
ATOM 1631 O O . GLY A 1 206 ? -29.216 -2.616 8.188 1.00 71.50 206 GLY A O 1
ATOM 1632 N N . LYS A 1 207 ? -29.583 -4.134 6.562 1.00 61.59 207 LYS A N 1
ATOM 1633 C CA . LYS A 1 207 ? -31.052 -4.026 6.565 1.00 61.59 207 LYS A CA 1
ATOM 1634 C C . LYS A 1 207 ? -31.710 -4.796 7.720 1.00 61.59 207 LYS A C 1
ATOM 1636 O O . LYS A 1 207 ? -32.801 -4.432 8.131 1.00 61.59 207 LYS A O 1
ATOM 1641 N N . GLN A 1 208 ? -31.049 -5.831 8.250 1.00 57.09 208 GLN A N 1
ATOM 1642 C CA . GLN A 1 208 ? -31.599 -6.709 9.296 1.00 57.09 208 GLN A CA 1
ATOM 1643 C C . GLN A 1 208 ? -31.364 -6.229 10.739 1.00 57.09 208 GLN A C 1
ATOM 1645 O O . GLN A 1 208 ? -32.053 -6.697 11.636 1.00 57.09 208 GLN A O 1
ATOM 1650 N N . PHE A 1 209 ? -30.422 -5.314 10.993 1.00 52.91 209 PHE A N 1
ATOM 1651 C CA . PHE A 1 209 ? -30.076 -4.880 12.354 1.00 52.91 209 PHE A CA 1
ATOM 1652 C C . PHE A 1 209 ? -30.214 -3.361 12.519 1.00 52.91 209 PHE A C 1
ATOM 1654 O O . PHE A 1 209 ? -29.365 -2.598 12.058 1.00 52.91 209 PHE A O 1
ATOM 1661 N N . HIS A 1 210 ? -31.255 -2.927 13.239 1.00 46.69 210 HIS A N 1
ATOM 1662 C CA . HIS A 1 210 ? -31.558 -1.518 13.551 1.00 46.69 210 HIS A CA 1
ATOM 1663 C C . HIS A 1 210 ? -30.715 -0.917 14.703 1.00 46.69 210 HIS A C 1
ATOM 1665 O O . HIS A 1 210 ? -31.049 0.123 15.258 1.00 46.69 210 HIS A O 1
ATOM 1671 N N . GLY A 1 211 ? -29.575 -1.526 15.047 1.00 51.84 211 GLY A N 1
ATOM 1672 C CA . GLY A 1 211 ? -28.641 -1.018 16.055 1.00 51.84 211 GLY A CA 1
ATOM 1673 C C . GLY A 1 211 ? -27.195 -1.241 15.622 1.00 51.84 211 GLY A C 1
ATOM 1674 O O . GLY A 1 211 ? -26.690 -2.361 15.665 1.00 51.84 211 GLY A O 1
ATOM 1675 N N . GLN A 1 212 ? -26.501 -0.188 15.179 1.00 57.34 212 GLN A N 1
ATOM 1676 C CA . GLN A 1 212 ? -25.119 -0.322 14.709 1.00 57.34 212 GLN A CA 1
ATOM 1677 C C . GLN A 1 212 ? -24.139 -0.462 15.878 1.00 57.34 212 GLN A C 1
ATOM 1679 O O . GLN A 1 212 ? -23.790 0.504 16.561 1.00 57.34 212 GLN A O 1
ATOM 1684 N N . ASN A 1 213 ? -23.603 -1.667 16.063 1.00 67.94 213 ASN A N 1
ATOM 1685 C CA . ASN A 1 213 ? -22.510 -1.896 16.996 1.00 67.94 213 ASN A CA 1
ATOM 1686 C C . ASN A 1 213 ? -21.241 -1.152 16.519 1.00 67.94 213 ASN A C 1
ATOM 1688 O O . ASN A 1 213 ? -20.782 -1.326 15.385 1.00 67.94 213 ASN A O 1
ATOM 1692 N N . LYS A 1 214 ? -20.610 -0.351 17.396 1.00 65.50 214 LYS A N 1
ATOM 1693 C CA . LYS A 1 214 ? -19.379 0.419 17.093 1.00 65.50 214 LYS A CA 1
ATOM 1694 C C . LYS A 1 214 ? -18.261 -0.454 16.505 1.00 65.50 214 LYS A C 1
ATOM 1696 O O . LYS A 1 214 ? -17.439 0.036 15.726 1.00 65.50 214 LYS A O 1
ATOM 1701 N N . ARG A 1 215 ? -18.223 -1.740 16.873 1.00 67.06 215 ARG A N 1
ATOM 1702 C CA . ARG A 1 215 ? -17.273 -2.731 16.348 1.00 67.06 215 ARG A CA 1
ATOM 1703 C C . ARG A 1 215 ? -17.536 -3.085 14.883 1.00 67.06 215 ARG A C 1
ATOM 1705 O O . ARG A 1 215 ? -16.585 -3.181 14.113 1.00 67.06 215 ARG A O 1
ATOM 1712 N N . GLU A 1 216 ? -18.792 -3.263 14.494 1.00 74.56 216 GLU A N 1
ATOM 1713 C CA . GLU A 1 216 ? -19.163 -3.592 13.113 1.00 74.56 216 GLU A CA 1
ATOM 1714 C C . GLU A 1 216 ? -18.909 -2.419 12.178 1.00 74.56 216 GLU A C 1
ATOM 1716 O O . GLU A 1 216 ? -18.332 -2.598 11.106 1.00 74.56 216 GLU A O 1
ATOM 1721 N N . GLN A 1 217 ? -19.229 -1.203 12.626 1.00 78.44 217 GLN A N 1
ATOM 1722 C CA . GLN A 1 217 ? -18.935 0.004 11.861 1.00 78.44 217 GLN A CA 1
ATOM 1723 C C . GLN A 1 217 ? -17.429 0.171 11.620 1.00 78.44 217 GLN A C 1
ATOM 1725 O O . GLN A 1 217 ? -17.005 0.526 10.521 1.00 78.44 217 GLN A O 1
ATOM 1730 N N . ALA A 1 218 ? -16.595 -0.155 12.613 1.00 76.81 218 ALA A N 1
ATOM 1731 C CA . ALA A 1 218 ? -15.145 -0.148 12.439 1.00 76.81 218 ALA A CA 1
ATOM 1732 C C . ALA A 1 218 ? -14.680 -1.166 11.381 1.00 76.81 218 ALA A C 1
ATOM 1734 O O . ALA A 1 218 ? -13.839 -0.834 10.548 1.00 76.81 218 ALA A O 1
ATOM 1735 N N . ILE A 1 219 ? -15.243 -2.380 11.369 1.00 81.69 219 ILE A N 1
ATOM 1736 C CA . ILE A 1 219 ? -14.924 -3.411 10.365 1.00 81.69 219 ILE A CA 1
ATOM 1737 C C . ILE A 1 219 ? -15.353 -2.961 8.961 1.00 81.69 219 ILE A C 1
ATOM 1739 O O . ILE A 1 219 ? -14.585 -3.116 8.006 1.00 81.69 219 ILE A O 1
ATOM 1743 N N . ARG A 1 220 ? -16.541 -2.356 8.832 1.00 84.94 220 ARG A N 1
ATOM 1744 C CA . ARG A 1 220 ? -17.042 -1.800 7.565 1.00 84.94 220 ARG A CA 1
ATOM 1745 C C . ARG A 1 220 ? -16.135 -0.687 7.046 1.00 84.94 220 ARG A C 1
ATOM 1747 O O . ARG A 1 220 ? -15.761 -0.727 5.880 1.00 84.94 220 ARG A O 1
ATOM 1754 N N . ASN A 1 221 ? -15.717 0.248 7.898 1.00 85.94 221 ASN A N 1
ATOM 1755 C CA . ASN A 1 221 ? -14.826 1.344 7.499 1.00 85.94 221 ASN A CA 1
ATOM 1756 C C . ASN A 1 221 ? -13.461 0.840 7.019 1.00 85.94 221 ASN A C 1
ATOM 1758 O O . ASN A 1 221 ? -12.983 1.287 5.982 1.00 85.94 221 ASN A O 1
ATOM 1762 N N . VAL A 1 222 ? -12.865 -0.130 7.720 1.00 88.94 222 VAL A N 1
ATOM 1763 C CA . VAL A 1 222 ? -11.606 -0.759 7.279 1.00 88.94 222 VAL A CA 1
ATOM 1764 C C . VAL A 1 222 ? -11.788 -1.477 5.939 1.00 88.94 222 VAL A C 1
ATOM 1766 O O . VAL A 1 222 ? -10.898 -1.454 5.099 1.00 88.94 222 VAL A O 1
ATOM 1769 N N . THR A 1 223 ? -12.942 -2.102 5.713 1.00 91.88 223 THR A N 1
ATOM 1770 C CA . THR A 1 223 ? -13.235 -2.776 4.439 1.00 91.88 223 THR A CA 1
ATOM 1771 C C . THR A 1 223 ? -13.417 -1.779 3.300 1.00 91.88 223 THR A C 1
ATOM 1773 O O . THR A 1 223 ? -12.875 -1.999 2.224 1.00 91.88 223 THR A O 1
ATOM 1776 N N . LYS A 1 224 ? -14.120 -0.663 3.538 1.00 91.00 224 LYS A N 1
ATOM 1777 C CA . LYS A 1 224 ? -14.252 0.431 2.566 1.00 91.00 224 LYS A CA 1
ATOM 1778 C C . LYS A 1 224 ? -12.891 1.018 2.207 1.00 91.00 224 LYS A C 1
ATOM 1780 O O . LYS A 1 224 ? -12.591 1.133 1.033 1.00 91.00 224 LYS A O 1
ATOM 1785 N N . MET A 1 225 ? -12.048 1.282 3.204 1.00 93.31 225 MET A N 1
ATOM 1786 C CA . MET A 1 225 ? -10.669 1.731 3.002 1.00 93.31 225 MET A CA 1
ATOM 1787 C C . MET A 1 225 ? -9.876 0.781 2.099 1.00 93.31 225 MET A C 1
ATOM 1789 O O . MET A 1 225 ? -9.284 1.217 1.119 1.00 93.31 225 MET A O 1
ATOM 1793 N N . ALA A 1 226 ? -9.876 -0.516 2.427 1.00 94.50 226 ALA A N 1
ATOM 1794 C CA . ALA A 1 226 ? -9.156 -1.531 1.664 1.00 94.50 226 ALA A CA 1
ATOM 1795 C C . ALA A 1 226 ? -9.689 -1.648 0.225 1.00 94.50 226 ALA A C 1
ATOM 1797 O O . ALA A 1 226 ? -8.900 -1.773 -0.713 1.00 94.50 226 ALA A O 1
ATOM 1798 N N . ALA A 1 227 ? -11.009 -1.544 0.042 1.00 95.56 227 ALA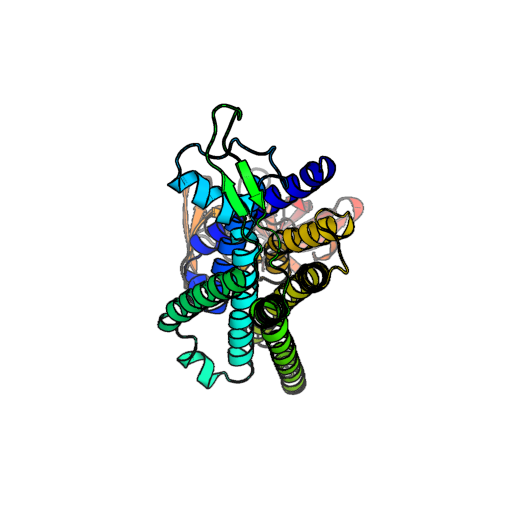 A N 1
ATOM 1799 C CA . ALA A 1 227 ? -11.639 -1.514 -1.272 1.00 95.56 227 ALA A CA 1
ATOM 1800 C C . ALA A 1 227 ? -11.232 -0.268 -2.067 1.00 95.56 227 ALA A C 1
ATOM 1802 O O . ALA A 1 227 ? -10.805 -0.402 -3.207 1.00 95.56 227 ALA A O 1
ATOM 1803 N N . THR A 1 228 ? -11.286 0.925 -1.465 1.00 95.19 228 THR A N 1
ATOM 1804 C CA . THR A 1 228 ? -10.849 2.174 -2.106 1.00 95.19 228 THR A CA 1
ATOM 1805 C C . THR A 1 228 ? -9.384 2.098 -2.527 1.00 95.19 228 THR A C 1
ATOM 1807 O O . THR A 1 228 ? -9.088 2.390 -3.679 1.00 95.19 228 THR A O 1
ATOM 1810 N N . ALA A 1 229 ? -8.484 1.645 -1.647 1.00 95.12 229 ALA A N 1
ATOM 1811 C CA . ALA A 1 229 ? -7.066 1.479 -1.976 1.00 95.12 229 ALA A CA 1
ATOM 1812 C C . ALA A 1 229 ? -6.856 0.507 -3.148 1.00 95.12 229 ALA A C 1
ATOM 1814 O O . ALA A 1 229 ? -6.128 0.808 -4.087 1.00 95.12 229 ALA A O 1
ATOM 1815 N N . SER A 1 230 ? -7.565 -0.626 -3.145 1.00 96.38 230 SER A N 1
ATOM 1816 C CA . SER A 1 230 ? -7.459 -1.617 -4.224 1.00 96.38 230 SER A CA 1
ATOM 1817 C C . SER A 1 230 ? -8.010 -1.091 -5.556 1.00 96.38 230 SER A C 1
ATOM 1819 O O . SER A 1 230 ? -7.437 -1.363 -6.604 1.00 96.38 230 SER A O 1
ATOM 1821 N N . LEU A 1 231 ? -9.106 -0.324 -5.535 1.00 96.69 231 LEU A N 1
ATOM 1822 C CA . LEU A 1 231 ? -9.695 0.277 -6.737 1.00 96.69 231 LEU A CA 1
ATOM 1823 C C . LEU A 1 231 ? -8.802 1.368 -7.332 1.00 96.69 231 LEU A C 1
ATOM 1825 O O . LEU A 1 231 ? -8.638 1.412 -8.548 1.00 96.69 231 LEU A O 1
ATOM 1829 N N . VAL A 1 232 ? -8.204 2.212 -6.486 1.00 96.94 232 VAL A N 1
ATOM 1830 C CA . VAL A 1 232 ? -7.215 3.213 -6.912 1.00 96.94 232 VAL A CA 1
ATOM 1831 C C . VAL A 1 232 ? -6.011 2.525 -7.548 1.00 96.94 232 VAL A C 1
ATOM 1833 O O . VAL A 1 232 ? -5.607 2.912 -8.640 1.00 96.94 232 VAL A O 1
ATOM 1836 N N . LEU A 1 233 ? -5.511 1.446 -6.939 1.00 96.25 233 LEU A N 1
ATOM 1837 C CA . LEU A 1 233 ? -4.430 0.653 -7.516 1.00 96.25 233 LEU A CA 1
ATOM 1838 C C . LEU A 1 233 ? -4.798 0.118 -8.905 1.00 96.25 233 LEU A C 1
ATOM 1840 O O . LEU A 1 233 ? -4.027 0.297 -9.845 1.00 96.25 233 LEU A O 1
ATOM 1844 N N . ILE A 1 234 ? -5.981 -0.486 -9.062 1.00 97.38 234 ILE A N 1
ATOM 1845 C CA . ILE A 1 234 ? -6.438 -1.014 -10.356 1.00 97.38 234 ILE A CA 1
ATOM 1846 C C . ILE A 1 234 ? -6.529 0.115 -11.389 1.00 97.38 234 ILE A C 1
ATOM 1848 O O . ILE A 1 234 ? -6.004 -0.030 -12.490 1.00 97.38 234 ILE A O 1
ATOM 1852 N N . ALA A 1 235 ? -7.138 1.247 -11.034 1.00 97.06 235 ALA A N 1
ATOM 1853 C CA . ALA A 1 235 ? -7.282 2.390 -11.930 1.00 97.06 235 ALA A CA 1
ATOM 1854 C C . ALA A 1 235 ? -5.924 2.968 -12.359 1.00 97.06 235 ALA A C 1
ATOM 1856 O O . ALA A 1 235 ? -5.734 3.292 -13.529 1.00 97.06 235 ALA A O 1
ATOM 1857 N N . CYS A 1 236 ? -4.962 3.049 -11.436 1.00 96.00 236 CYS A N 1
ATOM 1858 C CA . CYS A 1 236 ? -3.634 3.570 -11.727 1.00 96.00 236 CYS A CA 1
ATOM 1859 C C . CYS A 1 236 ? -2.797 2.630 -12.607 1.00 96.00 236 CYS A C 1
ATOM 1861 O O . CYS A 1 236 ? -2.018 3.083 -13.445 1.00 96.00 236 CYS A O 1
ATOM 1863 N N . TRP A 1 237 ? -2.946 1.317 -12.419 1.00 94.81 237 TRP A N 1
ATOM 1864 C CA . TRP A 1 237 ? -2.134 0.306 -13.097 1.00 94.81 237 TRP A CA 1
ATOM 1865 C C . TRP A 1 237 ? -2.704 -0.154 -14.437 1.00 94.81 237 TRP A C 1
ATOM 1867 O O . TRP A 1 237 ? -1.926 -0.494 -15.333 1.00 94.81 237 TRP A O 1
ATOM 1877 N N . LEU A 1 238 ? -4.029 -0.142 -14.602 1.00 95.88 238 LEU A N 1
ATOM 1878 C CA . LEU A 1 238 ? -4.712 -0.645 -15.796 1.00 95.88 238 LEU A CA 1
ATOM 1879 C C . LEU A 1 238 ? -4.173 -0.029 -17.102 1.00 95.88 238 LEU A C 1
ATOM 1881 O O . LEU A 1 238 ? -3.833 -0.804 -18.000 1.00 95.88 238 LEU A O 1
ATOM 1885 N N . PRO A 1 239 ? -3.990 1.305 -17.228 1.00 95.44 239 PRO A N 1
ATOM 1886 C CA . PRO A 1 239 ? -3.469 1.892 -18.462 1.00 95.44 239 PRO A CA 1
ATOM 1887 C C . PRO A 1 239 ? -2.061 1.402 -18.798 1.00 95.44 239 PRO A C 1
ATOM 1889 O O . PRO A 1 239 ? -1.769 1.107 -19.953 1.00 95.44 239 PRO A O 1
ATOM 1892 N N . SER A 1 240 ? -1.198 1.254 -17.787 1.00 92.69 240 SER A N 1
ATOM 1893 C CA . SER A 1 240 ? 0.170 0.757 -17.968 1.00 92.69 240 SER A CA 1
ATOM 1894 C C . SER A 1 240 ? 0.191 -0.702 -18.437 1.00 92.69 240 SER A C 1
ATOM 1896 O O . SER A 1 240 ? 0.973 -1.053 -19.321 1.00 92.69 240 SER A O 1
ATOM 1898 N N . GLN A 1 241 ? -0.704 -1.546 -17.908 1.00 93.69 241 GLN A N 1
ATOM 1899 C CA . GLN A 1 241 ? -0.793 -2.953 -18.314 1.00 93.69 241 GLN A CA 1
ATOM 1900 C C . GLN A 1 241 ? -1.297 -3.123 -19.747 1.00 93.69 241 GLN A C 1
ATOM 1902 O O . GLN A 1 241 ? -0.728 -3.910 -20.502 1.00 93.69 241 GLN A O 1
ATOM 1907 N N . ILE A 1 242 ? -2.314 -2.353 -20.143 1.00 93.25 242 ILE A N 1
ATOM 1908 C CA . ILE A 1 242 ? -2.798 -2.331 -21.529 1.00 93.25 242 ILE A CA 1
ATOM 1909 C C . ILE A 1 242 ? -1.683 -1.835 -22.457 1.00 93.25 242 ILE A C 1
ATOM 1911 O O . ILE A 1 242 ? -1.412 -2.450 -23.487 1.00 93.25 242 ILE A O 1
ATOM 1915 N N . TYR A 1 243 ? -0.983 -0.766 -22.070 1.00 91.31 243 TYR A N 1
ATOM 1916 C CA . TYR A 1 243 ? 0.093 -0.201 -22.879 1.00 91.31 243 TYR A CA 1
ATOM 1917 C C . TYR A 1 243 ? 1.251 -1.182 -23.091 1.00 91.31 243 TYR A C 1
ATOM 1919 O O . TYR A 1 243 ? 1.805 -1.244 -24.184 1.00 91.31 243 TYR A O 1
ATOM 1927 N N . LEU A 1 244 ? 1.597 -1.987 -22.081 1.00 87.62 244 LEU A N 1
ATOM 1928 C CA . LEU A 1 244 ? 2.625 -3.023 -22.205 1.00 87.62 244 LEU A CA 1
ATOM 1929 C C . LEU A 1 244 ? 2.250 -4.099 -23.237 1.00 87.62 244 LEU A C 1
ATOM 1931 O O . LEU A 1 244 ? 3.108 -4.537 -24.001 1.00 87.62 244 LEU A O 1
ATOM 1935 N N . ILE A 1 245 ? 0.975 -4.491 -23.297 1.00 88.88 245 ILE A N 1
ATOM 1936 C CA . ILE A 1 245 ? 0.478 -5.419 -24.321 1.00 88.88 245 ILE A CA 1
ATOM 1937 C C . ILE A 1 245 ? 0.584 -4.771 -25.707 1.00 88.88 245 ILE A C 1
ATOM 1939 O O . ILE A 1 245 ? 1.149 -5.367 -26.622 1.00 88.88 245 ILE A O 1
ATOM 1943 N N . LEU A 1 246 ? 0.126 -3.524 -25.857 1.00 89.31 246 LEU A N 1
ATOM 1944 C CA . LEU A 1 246 ? 0.212 -2.793 -27.129 1.00 89.31 246 LEU A CA 1
ATOM 1945 C C . LEU A 1 246 ? 1.658 -2.617 -27.610 1.00 89.31 246 LEU A C 1
ATOM 1947 O O . LEU A 1 246 ? 1.921 -2.739 -28.805 1.00 89.31 246 LEU A O 1
ATOM 1951 N N . LEU A 1 247 ? 2.597 -2.368 -26.689 1.00 84.94 247 LEU A N 1
ATOM 1952 C CA . LEU A 1 247 ? 4.029 -2.290 -26.987 1.00 84.94 247 LEU A CA 1
ATOM 1953 C C . LEU A 1 247 ? 4.542 -3.599 -27.586 1.00 84.94 247 LEU A C 1
ATOM 1955 O O . LEU A 1 247 ? 5.295 -3.569 -28.556 1.00 84.94 247 LEU A O 1
ATOM 1959 N N . LYS A 1 248 ? 4.123 -4.746 -27.038 1.00 82.31 248 LYS A N 1
ATOM 1960 C CA . LYS A 1 248 ? 4.569 -6.055 -27.524 1.00 82.31 248 LYS A CA 1
ATOM 1961 C C . LYS A 1 248 ? 4.050 -6.375 -28.927 1.00 82.31 248 LYS A C 1
ATOM 1963 O O . LYS A 1 248 ? 4.780 -6.981 -29.701 1.00 82.31 248 LYS A O 1
ATOM 1968 N N . TYR A 1 249 ? 2.840 -5.939 -29.268 1.00 84.44 249 TYR A N 1
ATOM 1969 C CA . TYR A 1 249 ? 2.253 -6.126 -30.603 1.00 84.44 249 TYR A CA 1
ATOM 1970 C C . TYR A 1 249 ? 2.598 -5.000 -31.595 1.00 84.44 249 TYR A C 1
ATOM 1972 O O . TYR A 1 249 ? 1.941 -4.861 -32.626 1.00 84.44 249 TYR A O 1
ATOM 1980 N N . GLY A 1 250 ? 3.581 -4.149 -31.280 1.00 83.19 250 GLY A N 1
ATOM 1981 C CA . GLY A 1 250 ? 4.018 -3.061 -32.164 1.00 83.19 250 GLY A CA 1
ATOM 1982 C C . GLY A 1 250 ? 2.978 -1.953 -32.375 1.00 83.19 250 GLY A C 1
ATOM 1983 O O . GLY A 1 250 ? 3.139 -1.111 -33.254 1.00 83.19 250 GLY A O 1
ATOM 1984 N N . LYS A 1 251 ? 1.905 -1.922 -31.572 1.00 86.94 251 LYS A N 1
ATOM 1985 C CA . LYS A 1 251 ? 0.830 -0.914 -31.638 1.00 86.94 251 LYS A CA 1
ATOM 1986 C C . LYS A 1 251 ? 1.106 0.315 -30.767 1.00 86.94 251 LYS A C 1
ATOM 1988 O O . LYS A 1 251 ? 0.315 1.252 -30.752 1.00 86.94 251 LYS A O 1
ATOM 1993 N N . ALA A 1 252 ? 2.214 0.321 -30.032 1.00 87.69 252 ALA A N 1
ATOM 1994 C CA . ALA A 1 252 ? 2.634 1.421 -29.177 1.00 87.69 252 ALA A CA 1
ATOM 1995 C C . ALA A 1 252 ? 4.153 1.629 -29.250 1.00 87.69 252 ALA A C 1
ATOM 1997 O O . ALA A 1 252 ? 4.889 0.762 -29.716 1.00 87.69 252 ALA A O 1
ATOM 1998 N N . LYS A 1 253 ? 4.635 2.778 -28.759 1.00 82.62 253 LYS A N 1
ATOM 1999 C CA . LYS A 1 253 ? 6.063 3.145 -28.778 1.00 82.62 253 LYS A CA 1
ATOM 2000 C C . LYS A 1 253 ? 6.599 3.405 -27.372 1.00 82.62 253 LYS A C 1
ATOM 2002 O O . LYS A 1 253 ? 5.937 4.061 -26.561 1.00 82.62 253 LYS A O 1
ATOM 2007 N N . LEU A 1 254 ? 7.796 2.904 -27.071 1.00 81.06 254 LEU A N 1
ATOM 2008 C CA . LEU A 1 254 ? 8.494 3.237 -25.826 1.00 81.06 254 LEU A CA 1
ATOM 2009 C C . LEU A 1 254 ? 8.785 4.744 -25.778 1.00 81.06 254 LEU A C 1
ATOM 2011 O O . LEU A 1 254 ? 8.978 5.383 -26.808 1.00 81.06 254 LEU A O 1
ATOM 2015 N N . PHE A 1 255 ? 8.797 5.305 -24.569 1.00 80.38 255 PHE A N 1
ATOM 2016 C CA . PHE A 1 255 ? 9.077 6.724 -24.292 1.00 80.38 255 PHE A CA 1
ATOM 2017 C C . PHE A 1 255 ? 8.136 7.755 -24.941 1.00 80.38 255 PHE A C 1
ATOM 2019 O O . PHE A 1 255 ? 8.411 8.953 -24.858 1.00 80.38 255 PHE A O 1
ATOM 2026 N N . SER A 1 256 ? 7.014 7.328 -25.531 1.00 86.69 256 SER A N 1
ATOM 2027 C CA . SER A 1 256 ? 5.972 8.247 -26.000 1.00 86.69 256 SER A CA 1
ATOM 2028 C C . SER A 1 256 ? 5.376 9.052 -24.835 1.00 86.69 256 SER A C 1
ATOM 2030 O O . SER A 1 256 ? 5.445 8.635 -23.673 1.00 86.69 256 SER A O 1
ATOM 2032 N N . HIS A 1 257 ? 4.735 10.188 -25.130 1.00 87.25 257 HIS A N 1
ATOM 2033 C CA . HIS A 1 257 ? 4.024 10.964 -24.108 1.00 87.25 257 HIS A CA 1
ATOM 2034 C C . HIS A 1 257 ? 2.985 10.117 -23.370 1.00 87.25 257 HIS A C 1
ATOM 2036 O O . HIS A 1 257 ? 2.926 10.164 -22.146 1.00 87.25 257 HIS A O 1
ATOM 2042 N N . PHE A 1 258 ? 2.238 9.279 -24.093 1.00 87.81 258 PHE A N 1
ATOM 2043 C CA . PHE A 1 258 ? 1.242 8.402 -23.489 1.00 87.81 258 PHE A CA 1
ATOM 2044 C C . PHE A 1 258 ? 1.881 7.332 -22.594 1.00 87.81 258 PHE A C 1
ATOM 2046 O O . PHE A 1 258 ? 1.437 7.150 -21.463 1.00 87.81 258 PHE A O 1
ATOM 2053 N N . HIS A 1 259 ? 2.970 6.684 -23.038 1.00 88.06 259 HIS A N 1
ATOM 2054 C CA . HIS A 1 259 ? 3.717 5.732 -22.209 1.00 88.06 259 HIS A CA 1
ATOM 2055 C C . HIS A 1 259 ? 4.138 6.374 -20.888 1.00 88.06 259 HIS A C 1
ATOM 2057 O O . HIS A 1 259 ? 3.839 5.866 -19.809 1.00 88.06 259 HIS A O 1
ATOM 2063 N N . ASN A 1 260 ? 4.775 7.536 -20.991 1.00 87.12 260 ASN A N 1
ATOM 2064 C CA . ASN A 1 260 ? 5.261 8.314 -19.868 1.00 87.12 260 ASN A CA 1
ATOM 2065 C C . ASN A 1 260 ? 4.121 8.672 -18.898 1.00 87.12 260 ASN A C 1
ATOM 2067 O O . ASN A 1 260 ? 4.259 8.464 -17.693 1.00 87.12 260 ASN A O 1
ATOM 2071 N N . SER A 1 261 ? 2.961 9.094 -19.405 1.00 89.56 261 SER A N 1
ATOM 2072 C CA . SER A 1 261 ? 1.775 9.348 -18.580 1.00 89.56 261 SER A CA 1
ATOM 2073 C C . SER A 1 261 ? 1.292 8.100 -17.831 1.00 89.56 261 SER A C 1
ATOM 2075 O O . SER A 1 261 ? 0.955 8.199 -16.652 1.00 89.56 261 SER A O 1
ATOM 2077 N N . THR A 1 262 ? 1.319 6.910 -18.449 1.00 92.31 262 THR A N 1
ATOM 2078 C CA . THR A 1 262 ? 0.962 5.665 -17.737 1.00 92.31 262 THR A CA 1
ATOM 2079 C C . THR A 1 262 ? 1.931 5.334 -16.596 1.00 92.31 262 THR A C 1
ATOM 2081 O O . THR A 1 262 ? 1.501 4.844 -15.554 1.00 92.31 262 THR A O 1
ATOM 2084 N N . ILE A 1 263 ? 3.225 5.645 -16.747 1.00 89.12 263 ILE A N 1
ATOM 2085 C CA . ILE A 1 263 ? 4.235 5.452 -15.693 1.00 89.12 263 ILE A CA 1
ATOM 2086 C C . ILE A 1 263 ? 4.044 6.446 -14.546 1.00 89.12 263 ILE A C 1
ATOM 2088 O O . ILE A 1 263 ? 4.150 6.061 -13.379 1.00 89.12 263 ILE A O 1
ATOM 2092 N N . VAL A 1 264 ? 3.713 7.704 -14.854 1.00 89.88 264 VAL A N 1
ATOM 2093 C CA . VAL A 1 264 ? 3.356 8.710 -13.839 1.00 89.88 264 VAL A CA 1
ATOM 2094 C C . VAL A 1 264 ? 2.126 8.254 -13.057 1.00 89.88 264 VAL A C 1
ATOM 2096 O O . VAL A 1 264 ? 2.118 8.314 -11.831 1.00 89.88 264 VAL A O 1
ATOM 2099 N N . LEU A 1 265 ? 1.110 7.731 -13.742 1.00 92.38 265 LEU A N 1
ATOM 2100 C CA . LEU A 1 265 ? -0.109 7.261 -13.095 1.00 92.38 265 LEU A CA 1
ATOM 2101 C C . LEU A 1 265 ? 0.148 6.084 -12.138 1.00 92.38 265 LEU A C 1
ATOM 2103 O O . LEU A 1 265 ? -0.348 6.088 -11.011 1.00 92.38 265 LEU A O 1
ATOM 2107 N N . VAL A 1 266 ? 0.972 5.115 -12.548 1.00 92.31 266 VAL A N 1
ATOM 2108 C CA . VAL A 1 266 ? 1.427 4.019 -11.676 1.00 92.31 266 VAL A CA 1
ATOM 2109 C C . VAL A 1 266 ? 2.210 4.551 -10.474 1.00 92.31 266 VAL A C 1
ATOM 2111 O O . VAL A 1 266 ? 2.009 4.088 -9.355 1.00 92.31 266 VAL A O 1
ATOM 2114 N N . SER A 1 267 ? 3.060 5.553 -10.689 1.00 89.25 267 SER A N 1
ATOM 2115 C CA . SER A 1 267 ? 3.855 6.195 -9.636 1.00 89.25 267 SER A CA 1
ATOM 2116 C C . SER A 1 267 ? 2.991 6.887 -8.571 1.00 89.25 267 SER A C 1
ATOM 2118 O O . SER A 1 267 ? 3.307 6.839 -7.383 1.00 89.25 267 SER A O 1
ATOM 2120 N N . ILE A 1 268 ? 1.874 7.503 -8.975 1.00 91.19 268 ILE A N 1
ATOM 2121 C CA . ILE A 1 268 ? 0.935 8.176 -8.063 1.00 91.19 268 ILE A CA 1
ATOM 2122 C C . ILE A 1 268 ? 0.244 7.179 -7.119 1.00 91.19 268 ILE A C 1
ATOM 2124 O O . ILE A 1 268 ? -0.060 7.528 -5.983 1.00 91.19 268 ILE A O 1
ATOM 2128 N N . ASN A 1 269 ? 0.032 5.925 -7.525 1.00 92.12 269 ASN A N 1
ATOM 2129 C CA . ASN A 1 269 ? -0.614 4.923 -6.669 1.00 92.12 269 ASN A CA 1
ATOM 2130 C C . ASN A 1 269 ? 0.049 4.810 -5.282 1.00 92.12 269 ASN A C 1
ATOM 2132 O O . ASN A 1 269 ? -0.631 4.840 -4.256 1.00 92.12 269 ASN A O 1
ATOM 2136 N N . SER A 1 270 ? 1.383 4.748 -5.248 1.00 90.62 270 SER A N 1
ATOM 2137 C CA . SER A 1 270 ? 2.146 4.596 -4.006 1.00 90.62 270 SER A CA 1
ATOM 2138 C C . SER A 1 270 ? 2.075 5.826 -3.090 1.00 90.62 270 SER A C 1
ATOM 2140 O O . SER A 1 270 ? 2.320 5.701 -1.891 1.00 90.62 270 SER A O 1
ATOM 2142 N N . THR A 1 271 ? 1.703 7.007 -3.605 1.00 91.44 271 THR A N 1
ATOM 2143 C CA . THR A 1 271 ? 1.485 8.207 -2.777 1.00 91.44 271 THR A CA 1
ATOM 2144 C C . THR A 1 271 ? 0.084 8.258 -2.181 1.00 91.44 271 THR A C 1
ATOM 2146 O O . THR A 1 271 ? -0.086 8.788 -1.087 1.00 91.44 271 THR A O 1
ATOM 2149 N N . LEU A 1 272 ? -0.926 7.702 -2.860 1.00 92.56 272 LEU A N 1
ATOM 2150 C CA . LEU A 1 272 ? -2.332 7.820 -2.459 1.00 92.56 272 LEU A CA 1
ATOM 2151 C C . LEU A 1 272 ? -2.696 6.947 -1.251 1.00 92.56 272 LEU A C 1
ATOM 2153 O O . LEU A 1 272 ? -3.584 7.311 -0.476 1.00 92.56 272 LEU A O 1
ATOM 2157 N N . ASN A 1 273 ? -2.003 5.824 -1.054 1.00 91.06 273 ASN A N 1
ATOM 2158 C CA . ASN A 1 273 ? -2.313 4.849 -0.005 1.00 91.06 273 ASN A CA 1
ATOM 2159 C C . ASN A 1 273 ? -2.378 5.463 1.415 1.00 91.06 273 ASN A C 1
ATOM 2161 O O . ASN A 1 273 ? -3.420 5.324 2.066 1.00 91.06 273 ASN A O 1
ATOM 2165 N N . PRO A 1 274 ? -1.370 6.220 1.897 1.00 90.00 274 PRO A N 1
ATOM 2166 C CA . PRO A 1 274 ? -1.442 6.918 3.186 1.00 90.00 274 PRO A CA 1
ATOM 2167 C C . PRO A 1 274 ? -2.638 7.871 3.340 1.00 90.00 274 PRO A C 1
ATOM 2169 O O . PRO A 1 274 ? -3.263 7.902 4.405 1.00 90.00 274 PRO A O 1
ATOM 2172 N N . PHE A 1 275 ? -3.010 8.610 2.289 1.00 89.12 275 PHE A N 1
ATOM 2173 C CA . PHE A 1 275 ? -4.174 9.505 2.324 1.00 89.12 275 PHE A CA 1
ATOM 2174 C C . PHE A 1 275 ? -5.479 8.717 2.445 1.00 89.12 275 PHE A C 1
ATOM 2176 O O . PHE A 1 275 ? -6.337 9.054 3.264 1.00 89.12 275 PHE A O 1
ATOM 2183 N N . ILE A 1 276 ? -5.609 7.614 1.702 1.00 91.31 276 ILE A N 1
ATOM 2184 C CA . ILE A 1 276 ? -6.755 6.704 1.814 1.00 91.31 276 ILE A CA 1
ATOM 2185 C C . ILE A 1 276 ? -6.847 6.161 3.246 1.00 91.31 276 ILE A C 1
ATOM 2187 O O . ILE A 1 276 ? -7.923 6.166 3.851 1.00 91.31 276 ILE A O 1
ATOM 2191 N N . TYR A 1 277 ? -5.727 5.759 3.845 1.00 86.62 277 TYR A N 1
ATOM 2192 C CA . TYR A 1 277 ? -5.721 5.278 5.224 1.00 86.62 277 TYR A CA 1
ATOM 2193 C C . TYR A 1 277 ? -6.136 6.353 6.234 1.00 86.62 277 TYR A C 1
ATOM 2195 O O . TYR A 1 277 ? -6.879 6.057 7.174 1.00 86.62 277 TYR A O 1
ATOM 2203 N N . ALA A 1 278 ? -5.723 7.605 6.032 1.00 81.31 278 ALA A N 1
ATOM 2204 C CA . ALA A 1 278 ? -6.099 8.725 6.890 1.00 81.31 278 ALA A CA 1
ATOM 2205 C C . ALA A 1 278 ? -7.601 9.060 6.810 1.00 81.31 278 ALA A C 1
ATOM 2207 O O . ALA A 1 278 ? -8.234 9.334 7.838 1.00 81.31 278 ALA A O 1
ATOM 2208 N N . LEU A 1 279 ? -8.202 8.987 5.616 1.00 78.75 279 LEU A N 1
ATOM 2209 C CA . LEU A 1 279 ? -9.625 9.280 5.405 1.00 78.75 279 LEU A CA 1
ATOM 2210 C C . LEU A 1 279 ? -10.528 8.308 6.179 1.00 78.75 279 LEU A C 1
ATOM 2212 O O . LEU A 1 279 ? -11.441 8.728 6.905 1.00 78.75 279 LEU A O 1
ATOM 2216 N N . TRP A 1 280 ? -10.227 7.011 6.087 1.00 71.75 280 TRP A N 1
ATOM 2217 C CA . TRP A 1 280 ? -11.083 5.935 6.595 1.00 71.75 280 TRP A CA 1
ATOM 2218 C C . TRP A 1 280 ? -10.636 5.354 7.947 1.00 71.75 280 TRP A C 1
ATOM 2220 O O . TRP A 1 280 ? -11.427 4.734 8.669 1.00 71.75 280 TRP A O 1
ATOM 2230 N N . GLY A 1 281 ? -9.375 5.551 8.325 1.00 61.69 281 GLY A N 1
ATOM 2231 C CA . GLY A 1 281 ? -8.765 4.959 9.505 1.00 61.69 281 GLY A CA 1
ATOM 2232 C C . GLY A 1 281 ? -9.121 5.690 10.794 1.00 61.69 281 GLY A C 1
ATOM 2233 O O . GLY A 1 281 ? -8.518 6.700 11.145 1.00 61.69 281 GLY A O 1
ATOM 2234 N N . ARG A 1 282 ? -10.017 5.112 11.605 1.00 59.00 282 ARG A N 1
ATOM 2235 C CA . ARG A 1 282 ? -10.177 5.537 13.011 1.00 59.00 282 ARG A CA 1
ATOM 2236 C C . ARG A 1 282 ? -8.873 5.337 13.795 1.00 59.00 282 ARG A C 1
ATOM 2238 O O . ARG A 1 282 ? -8.581 6.127 14.677 1.00 59.00 282 ARG A O 1
ATOM 2245 N N . GLN A 1 283 ? -8.089 4.311 13.447 1.00 56.06 283 GLN A N 1
ATOM 2246 C CA . GLN A 1 283 ? -6.777 4.037 14.040 1.00 56.06 283 GLN A CA 1
ATOM 2247 C C . GLN A 1 283 ? -5.750 5.103 13.652 1.00 56.06 283 GLN A C 1
ATOM 2249 O O . GLN A 1 283 ? -5.111 5.619 14.548 1.00 56.06 283 GLN A O 1
ATOM 2254 N N . PHE A 1 284 ? -5.682 5.548 12.393 1.00 51.28 284 PHE A N 1
ATOM 2255 C CA . PHE A 1 284 ? -4.819 6.668 11.979 1.00 51.28 284 PHE A CA 1
ATOM 2256 C C . PHE A 1 284 ? -5.203 7.988 12.665 1.00 51.28 284 PHE A C 1
ATOM 2258 O O . PHE A 1 284 ? -4.341 8.687 13.190 1.00 51.28 284 PHE A O 1
ATOM 2265 N N . LYS A 1 285 ? -6.508 8.262 12.804 1.00 48.31 285 LYS A N 1
ATOM 2266 C CA . LYS A 1 285 ? -7.029 9.404 13.584 1.00 48.31 285 LYS A CA 1
ATOM 2267 C C . LYS A 1 285 ? -6.768 9.285 15.098 1.00 48.31 285 LYS A C 1
ATOM 2269 O O . LYS A 1 285 ? -6.772 10.293 15.797 1.00 48.31 285 LYS A O 1
ATOM 2274 N N . ILE A 1 286 ? -6.570 8.067 15.616 1.00 46.50 286 ILE A N 1
ATOM 2275 C CA . ILE A 1 286 ? -6.176 7.773 17.009 1.00 46.50 286 ILE A CA 1
ATOM 2276 C C . ILE A 1 286 ? -4.648 7.646 17.155 1.00 46.50 286 ILE A C 1
ATOM 2278 O O . ILE A 1 286 ? -4.132 7.791 18.249 1.00 46.50 286 ILE A O 1
ATOM 2282 N N . GLY A 1 287 ? -3.901 7.440 16.074 1.00 43.22 287 GLY A N 1
ATOM 2283 C CA . GLY A 1 287 ? -2.438 7.448 16.039 1.00 43.22 287 GLY A CA 1
ATOM 2284 C C . GLY A 1 287 ? -1.865 8.823 16.346 1.00 43.22 287 GLY A C 1
ATOM 2285 O O . GLY A 1 287 ? -0.879 8.934 17.065 1.00 43.22 287 GLY A O 1
ATOM 2286 N N . ILE A 1 288 ? -2.600 9.860 15.940 1.00 44.81 288 ILE A N 1
ATOM 2287 C CA . ILE A 1 288 ? -2.425 11.254 16.375 1.00 44.81 288 ILE A CA 1
ATOM 2288 C C . ILE A 1 288 ? -2.726 11.425 17.886 1.00 44.81 288 ILE A C 1
ATOM 2290 O O . ILE A 1 288 ? -2.432 12.466 18.460 1.00 44.81 288 ILE A O 1
ATOM 2294 N N . LYS A 1 289 ? -3.267 10.393 18.555 1.00 49.00 289 LYS A N 1
ATOM 2295 C CA . LYS A 1 289 ? -3.609 10.297 19.992 1.00 49.00 289 LYS A CA 1
ATOM 2296 C C . LYS A 1 289 ? -2.776 9.215 20.735 1.00 49.00 289 LYS A C 1
ATOM 2298 O O . LYS A 1 289 ? -3.197 8.759 21.800 1.00 49.00 289 LYS A O 1
ATOM 2303 N N . SER A 1 290 ? -1.674 8.722 20.148 1.00 61.59 290 SER A N 1
ATOM 2304 C CA . SER A 1 290 ? -0.797 7.675 20.718 1.00 61.59 290 SER A CA 1
ATOM 2305 C C . SER A 1 290 ? 0.399 8.270 21.479 1.00 61.59 290 SER A C 1
ATOM 2307 O O . SER A 1 290 ? 0.542 9.482 21.528 1.00 61.59 290 SER A O 1
ATOM 2309 N N . VAL A 1 291 ? 1.206 7.441 22.153 1.00 64.12 291 VAL A N 1
ATOM 2310 C CA . VAL A 1 291 ? 2.359 7.883 22.971 1.00 64.12 291 VAL A CA 1
ATOM 2311 C C . VAL A 1 291 ? 3.144 9.007 22.264 1.00 64.12 291 VAL A C 1
ATOM 2313 O O . VAL A 1 291 ? 3.609 8.821 21.141 1.00 64.12 291 VAL A O 1
ATOM 2316 N N . GLY A 1 292 ? 3.228 10.176 22.903 1.00 66.56 292 GLY A N 1
ATOM 2317 C CA . GLY A 1 292 ? 3.764 11.434 22.370 1.00 66.56 292 GLY A CA 1
ATOM 2318 C C . GLY A 1 292 ? 2.715 12.516 22.066 1.00 66.56 292 GLY A C 1
ATOM 2319 O O . GLY A 1 292 ? 3.077 13.674 21.892 1.00 66.56 292 GLY A O 1
ATOM 2320 N N . SER A 1 293 ? 1.422 12.186 22.021 1.00 73.75 293 SER A N 1
ATOM 2321 C CA . SER A 1 293 ? 0.357 13.166 21.756 1.00 73.75 293 SER A CA 1
ATOM 2322 C C . SER A 1 293 ? 0.176 14.169 22.887 1.00 73.75 293 SER A C 1
ATOM 2324 O O . SER A 1 293 ? 0.078 13.759 24.045 1.00 73.75 293 SER A O 1
ATOM 2326 N N . ARG A 1 294 ? 0.019 15.453 22.531 1.00 80.44 294 ARG A N 1
ATOM 2327 C CA . ARG A 1 294 ? -0.379 16.520 23.461 1.00 80.44 294 ARG A CA 1
ATOM 2328 C C . ARG A 1 294 ? -1.817 16.315 23.922 1.00 80.44 294 ARG A C 1
ATOM 2330 O O . ARG A 1 294 ? -2.739 16.164 23.114 1.00 80.44 294 ARG A O 1
ATOM 2337 N N . VAL A 1 295 ? -1.998 16.271 25.233 1.00 85.38 295 VAL A N 1
ATOM 2338 C CA . VAL A 1 295 ? -3.288 16.033 25.875 1.00 85.38 295 VAL A CA 1
ATOM 2339 C C . VAL A 1 295 ? -3.442 16.906 27.109 1.00 85.38 295 VAL A C 1
ATOM 2341 O O . VAL A 1 295 ? -2.467 17.295 27.745 1.00 85.38 295 VAL A O 1
ATOM 2344 N N . TYR A 1 296 ? -4.695 17.147 27.467 1.00 87.00 296 TYR A N 1
ATOM 2345 C CA . TYR A 1 296 ? -5.112 17.619 28.773 1.00 87.00 296 TYR A CA 1
ATOM 2346 C C . TYR A 1 296 ? -5.530 16.408 29.602 1.00 87.00 296 TYR A C 1
ATOM 2348 O O . TYR A 1 296 ? -6.461 15.692 29.225 1.00 87.00 296 TYR A O 1
ATOM 2356 N N . ALA A 1 297 ? -4.860 16.163 30.722 1.00 88.25 297 ALA A N 1
ATOM 2357 C CA . ALA A 1 297 ? -5.187 15.048 31.606 1.00 88.25 297 ALA A CA 1
ATOM 2358 C C . ALA A 1 297 ? -5.674 15.543 32.966 1.00 88.25 297 ALA A C 1
ATOM 2360 O O . ALA A 1 297 ? -5.167 16.536 33.494 1.00 88.25 297 ALA A O 1
ATOM 2361 N N . ARG A 1 298 ? -6.693 14.858 33.495 1.00 88.56 298 ARG A N 1
ATOM 2362 C CA . ARG A 1 298 ? -7.312 15.177 34.781 1.00 88.56 298 ARG A CA 1
ATOM 2363 C C . ARG A 1 298 ? -6.329 14.886 35.909 1.00 88.56 298 ARG A C 1
ATOM 2365 O O . ARG A 1 298 ? -5.742 13.806 35.958 1.00 88.56 298 ARG A O 1
ATOM 2372 N N . TRP A 1 299 ? -6.185 15.838 36.821 1.00 85.38 299 TRP A N 1
ATOM 2373 C CA . TRP A 1 299 ? -5.314 15.703 37.982 1.00 85.38 299 TRP A CA 1
ATOM 2374 C C . TRP A 1 299 ? -5.897 14.767 39.053 1.00 85.38 299 TRP A C 1
ATOM 2376 O O . TRP A 1 299 ? -7.071 14.393 38.994 1.00 85.38 299 TRP A O 1
ATOM 2386 N N . SER A 1 300 ? -5.086 14.403 40.053 1.00 78.50 300 SER A N 1
ATOM 2387 C CA . SER A 1 300 ? -5.457 13.472 41.131 1.00 78.50 300 SER A CA 1
ATOM 2388 C C . SER A 1 300 ? -6.695 13.899 41.924 1.00 78.50 300 SER A C 1
ATOM 2390 O O . SER A 1 300 ? -7.436 13.046 42.397 1.00 78.50 300 SER A O 1
ATOM 2392 N N . ASN A 1 301 ? -6.964 15.201 42.019 1.00 79.81 301 ASN A N 1
ATOM 2393 C CA . ASN A 1 301 ? -8.123 15.741 42.727 1.00 79.81 301 ASN A CA 1
ATOM 2394 C C . ASN A 1 301 ? -9.377 15.899 41.847 1.00 79.81 301 ASN A C 1
ATOM 2396 O O . ASN A 1 301 ? -10.375 16.429 42.317 1.00 79.81 301 ASN A O 1
ATOM 2400 N N . GLY A 1 302 ? -9.333 15.512 40.568 1.00 77.38 302 GLY A N 1
ATOM 2401 C CA . GLY A 1 302 ? -10.488 15.542 39.664 1.00 77.38 302 GLY A CA 1
ATOM 2402 C C . GLY A 1 302 ? -10.923 16.928 39.165 1.00 77.38 302 GLY A C 1
ATOM 2403 O O . GLY A 1 302 ? -11.651 17.005 38.181 1.00 77.38 302 GLY A O 1
ATOM 2404 N N . LEU A 1 303 ? -10.452 18.005 39.796 1.00 78.81 303 LEU A N 1
ATOM 2405 C CA . LEU A 1 303 ? -10.976 19.364 39.619 1.00 78.81 303 LEU A CA 1
ATOM 2406 C C . LEU A 1 303 ? -10.354 20.142 38.458 1.00 78.81 303 LEU A C 1
ATOM 2408 O O . LEU A 1 303 ? -10.884 21.175 38.063 1.00 78.81 303 LEU A O 1
ATOM 2412 N N . TYR A 1 304 ? -9.205 19.712 37.942 1.00 84.50 304 TYR A N 1
ATOM 2413 C CA . TYR A 1 304 ? -8.527 20.434 36.872 1.00 84.50 304 TYR A CA 1
ATOM 2414 C C . TYR A 1 304 ? -7.737 19.524 35.943 1.00 84.50 304 TYR A C 1
ATOM 2416 O O . TYR A 1 304 ? -7.436 18.369 36.252 1.00 84.50 304 TYR A O 1
ATOM 2424 N N . TYR A 1 305 ? -7.380 20.096 34.799 1.00 86.06 305 TYR A N 1
ATOM 2425 C CA . TYR A 1 305 ? -6.620 19.470 33.738 1.00 86.06 305 TYR A CA 1
ATOM 2426 C C . TYR A 1 305 ? -5.306 20.217 33.510 1.00 86.06 305 TYR A C 1
ATOM 2428 O O . TYR A 1 305 ? -5.280 21.452 33.468 1.00 86.06 305 TYR A O 1
ATOM 2436 N N . LYS A 1 306 ? -4.223 19.454 33.345 1.00 85.69 306 LYS A N 1
ATOM 2437 C CA . LYS A 1 306 ? -2.894 19.958 32.969 1.00 85.69 306 LYS A CA 1
ATOM 2438 C C . LYS A 1 306 ? -2.511 19.457 31.579 1.00 85.69 306 LYS A C 1
ATOM 2440 O O . LYS A 1 306 ? -2.921 18.364 31.177 1.00 85.69 306 LYS A O 1
ATOM 2445 N N . VAL A 1 307 ? -1.718 20.258 30.873 1.00 85.38 307 VAL A N 1
ATOM 2446 C CA . VAL A 1 307 ? -1.139 19.886 29.579 1.00 85.38 307 VAL A CA 1
ATOM 2447 C C . VAL A 1 307 ? 0.023 18.925 29.803 1.00 85.38 307 VAL A C 1
ATOM 2449 O O . VAL A 1 307 ? 0.812 19.083 30.734 1.00 85.38 307 VAL A O 1
ATOM 2452 N N . GLY A 1 308 ? 0.106 17.917 28.950 1.00 86.12 308 GLY A N 1
ATOM 2453 C CA . GLY A 1 308 ? 1.198 16.965 28.944 1.00 86.12 308 GLY A CA 1
ATOM 2454 C C . GLY A 1 308 ? 1.215 16.146 27.668 1.00 86.12 308 GLY A C 1
ATOM 2455 O O . GLY A 1 308 ? 0.496 16.423 26.703 1.00 86.12 308 GLY A O 1
ATOM 2456 N N . PHE A 1 309 ? 2.024 15.098 27.676 1.00 83.88 309 PHE A N 1
ATOM 2457 C CA . PHE A 1 309 ? 2.112 14.130 26.600 1.00 83.88 309 PHE A CA 1
ATOM 2458 C C . PHE A 1 309 ? 1.848 12.716 27.105 1.00 83.88 309 PHE A C 1
ATOM 2460 O O . PHE A 1 309 ? 2.203 12.332 28.220 1.00 83.88 309 PHE A O 1
ATOM 2467 N N . VAL A 1 310 ? 1.222 11.902 26.258 1.00 84.38 310 VAL A N 1
ATOM 2468 C CA . VAL A 1 310 ? 1.024 10.481 26.555 1.00 84.38 310 VAL A CA 1
ATOM 2469 C C . VAL A 1 310 ? 2.393 9.797 26.612 1.00 84.38 310 VAL A C 1
ATOM 2471 O O . VAL A 1 310 ? 3.058 9.705 25.588 1.00 84.38 310 VAL A O 1
ATOM 2474 N N . SER A 1 311 ? 2.819 9.289 27.766 1.00 83.31 311 SER A N 1
ATOM 2475 C CA . SER A 1 311 ? 4.134 8.653 27.936 1.00 83.31 311 SER A CA 1
ATOM 2476 C C . SER A 1 311 ? 4.080 7.135 27.769 1.00 83.31 311 SER A C 1
ATOM 2478 O O . SER A 1 311 ? 4.951 6.540 27.137 1.00 83.31 311 SER A O 1
ATOM 2480 N N . LYS A 1 312 ? 3.025 6.486 28.278 1.00 79.62 312 LYS A N 1
ATOM 2481 C CA . LYS A 1 312 ? 2.779 5.043 28.109 1.00 79.62 312 LYS A CA 1
ATOM 2482 C C . LYS A 1 312 ? 1.290 4.777 27.920 1.00 79.62 312 LYS A C 1
ATOM 2484 O O . LYS A 1 312 ? 0.436 5.528 28.379 1.00 79.62 312 LYS A O 1
ATOM 2489 N N . SER A 1 313 ? 0.935 3.702 27.220 1.00 79.44 313 SER A N 1
ATOM 2490 C CA . SER A 1 313 ? -0.473 3.401 26.947 1.00 79.44 313 SER A CA 1
ATOM 2491 C C . SER A 1 313 ? -0.725 1.901 26.847 1.00 79.44 313 SER A C 1
ATOM 2493 O O . SER A 1 313 ? -0.304 1.256 25.891 1.00 79.44 313 SER A O 1
ATOM 2495 N N . ASN A 1 314 ? -1.481 1.354 27.800 1.00 72.69 314 ASN A N 1
ATOM 2496 C CA . ASN A 1 314 ? -1.844 -0.063 27.858 1.00 72.69 314 ASN A CA 1
ATOM 2497 C C . ASN A 1 314 ? -3.334 -0.269 27.531 1.00 72.69 314 ASN A C 1
ATOM 2499 O O . ASN A 1 314 ? -4.042 0.653 27.123 1.00 72.69 314 ASN A O 1
ATOM 2503 N N . ARG A 1 315 ? -3.847 -1.504 27.648 1.00 65.00 315 ARG A N 1
ATOM 2504 C CA . ARG A 1 315 ? -5.272 -1.796 27.380 1.00 65.00 315 ARG A CA 1
ATOM 2505 C C . ARG A 1 315 ? -6.221 -1.183 28.412 1.00 65.00 315 ARG A C 1
ATOM 2507 O O . ARG A 1 315 ? -7.327 -0.811 28.042 1.00 65.00 315 ARG A O 1
ATOM 2514 N N . ARG A 1 316 ? -5.797 -1.110 29.675 1.00 73.50 316 ARG A N 1
ATOM 2515 C CA . ARG A 1 316 ? -6.621 -0.631 30.796 1.00 73.50 316 ARG A CA 1
ATOM 2516 C C . ARG A 1 316 ? -6.292 0.796 31.212 1.00 73.50 316 ARG A C 1
ATOM 2518 O O . ARG A 1 316 ? -7.181 1.487 31.683 1.00 73.50 316 ARG A O 1
ATOM 2525 N N . THR A 1 317 ? -5.056 1.239 31.003 1.00 83.12 317 THR A N 1
ATOM 2526 C CA . THR A 1 317 ? -4.557 2.517 31.517 1.00 83.12 317 THR A CA 1
ATOM 2527 C C . THR A 1 317 ? -3.808 3.319 30.457 1.00 83.12 317 THR A C 1
ATOM 2529 O O . THR A 1 317 ? -3.367 2.785 29.433 1.00 83.12 317 THR A O 1
ATOM 2532 N N . VAL A 1 318 ? -3.684 4.618 30.696 1.00 83.50 318 VAL A N 1
ATOM 2533 C CA . VAL A 1 318 ? -2.854 5.559 29.950 1.00 83.50 318 VAL A CA 1
ATOM 2534 C C . VAL A 1 318 ? -2.042 6.373 30.951 1.00 83.50 318 VAL A C 1
ATOM 2536 O O . VAL A 1 318 ? -2.600 6.886 31.915 1.00 83.50 318 VAL A O 1
ATOM 2539 N N . SER A 1 319 ? -0.733 6.448 30.742 1.00 86.62 319 SER A N 1
ATOM 2540 C CA . SER A 1 319 ? 0.175 7.254 31.551 1.00 86.62 319 SER A CA 1
ATOM 2541 C C . SER A 1 319 ? 0.519 8.528 30.797 1.00 86.62 319 SER A C 1
ATOM 2543 O O . SER A 1 319 ? 0.805 8.480 29.597 1.00 86.62 319 SER A O 1
ATOM 2545 N N . ILE A 1 320 ? 0.455 9.651 31.496 1.00 88.06 320 ILE A N 1
ATOM 2546 C CA . ILE A 1 320 ? 0.700 10.994 30.979 1.00 88.06 320 ILE A CA 1
ATOM 2547 C C . ILE A 1 320 ? 1.859 11.583 31.769 1.00 88.06 320 ILE A C 1
ATOM 2549 O O . ILE A 1 320 ? 1.851 11.491 32.994 1.00 88.06 320 ILE A O 1
ATOM 2553 N N . ASN A 1 321 ? 2.816 12.183 31.069 1.00 88.38 321 ASN A N 1
ATOM 2554 C CA . ASN A 1 321 ? 3.823 13.049 31.670 1.00 88.38 321 ASN A CA 1
ATOM 2555 C C . ASN A 1 321 ? 3.414 14.492 31.390 1.00 88.38 321 ASN A C 1
ATOM 2557 O O . ASN A 1 321 ? 3.120 14.841 30.246 1.00 88.38 321 ASN A O 1
ATOM 2561 N N . TYR A 1 322 ? 3.343 15.301 32.431 1.00 88.19 322 TYR A N 1
ATOM 2562 C CA . TYR A 1 322 ? 2.976 16.703 32.360 1.00 88.19 322 TYR A CA 1
ATOM 2563 C C . TYR A 1 322 ? 4.188 17.572 32.031 1.00 88.19 322 TYR A C 1
ATOM 2565 O O . TYR A 1 322 ? 5.335 17.152 32.187 1.00 88.19 322 TYR A O 1
ATOM 2573 N N . ASP A 1 323 ? 3.923 18.790 31.567 1.00 84.38 323 ASP A N 1
ATOM 2574 C CA . ASP A 1 323 ? 4.973 19.732 31.156 1.00 84.38 323 ASP A CA 1
ATOM 2575 C C . ASP A 1 323 ? 5.840 20.224 32.321 1.00 84.38 323 ASP A C 1
ATOM 2577 O O . ASP A 1 323 ? 6.963 20.666 32.105 1.00 84.38 323 ASP A O 1
ATOM 2581 N N . ASP A 1 324 ? 5.337 20.118 33.550 1.00 82.69 324 ASP A N 1
ATOM 2582 C CA . ASP A 1 324 ? 6.050 20.437 34.789 1.00 82.69 324 ASP A CA 1
ATOM 2583 C C . ASP A 1 324 ? 6.870 19.257 35.344 1.00 82.69 324 ASP A C 1
ATOM 2585 O O . ASP A 1 324 ? 7.460 19.370 36.413 1.00 82.69 324 ASP A O 1
ATOM 2589 N N . GLY A 1 325 ? 6.938 18.136 34.616 1.00 80.19 325 GLY A N 1
ATOM 2590 C CA . GLY A 1 325 ? 7.727 16.955 34.983 1.00 80.19 325 GLY A CA 1
ATOM 2591 C C . GLY A 1 325 ? 6.964 15.897 35.784 1.00 80.19 325 GLY A C 1
ATOM 2592 O O . GLY A 1 325 ? 7.446 14.770 35.910 1.00 80.19 325 GLY A O 1
ATOM 2593 N N . ASP A 1 326 ? 5.754 16.203 36.259 1.00 88.62 326 ASP A N 1
ATOM 2594 C CA . ASP A 1 326 ? 4.914 15.241 36.971 1.00 88.62 326 ASP A CA 1
ATOM 2595 C C . ASP A 1 326 ? 4.381 14.140 36.039 1.00 88.62 326 ASP A C 1
ATOM 2597 O O . ASP A 1 326 ? 4.339 14.278 34.814 1.00 88.62 326 ASP A O 1
ATOM 2601 N N . SER A 1 327 ? 3.875 13.040 36.605 1.00 89.94 327 SER A N 1
ATOM 2602 C CA . SER A 1 327 ? 3.185 12.014 35.816 1.00 89.94 327 SER A CA 1
ATOM 2603 C C . SER A 1 327 ? 1.961 11.433 36.517 1.00 89.94 327 SER A C 1
ATOM 2605 O O . SER A 1 327 ? 1.876 11.393 37.742 1.00 89.94 327 SER A O 1
ATOM 2607 N N . ILE A 1 328 ? 0.982 10.978 35.732 1.00 89.88 328 ILE A N 1
ATOM 2608 C CA . ILE A 1 328 ? -0.207 10.279 36.236 1.00 89.88 328 ILE A CA 1
ATOM 2609 C C . ILE A 1 328 ? -0.525 9.068 35.372 1.00 89.88 328 ILE A C 1
ATOM 2611 O O . ILE A 1 328 ? -0.276 9.067 34.168 1.00 89.88 328 ILE A O 1
ATOM 2615 N N . THR A 1 329 ? -1.140 8.048 35.967 1.00 89.38 329 THR A N 1
ATOM 2616 C CA . THR A 1 329 ? -1.721 6.924 35.228 1.00 89.38 329 THR A CA 1
ATOM 2617 C C . THR A 1 329 ? -3.223 6.871 35.456 1.00 89.38 329 THR A C 1
ATOM 2619 O O . THR A 1 329 ? -3.687 6.757 36.585 1.00 89.38 329 THR A O 1
ATOM 2622 N N . LEU A 1 330 ? -3.985 6.941 34.367 1.00 84.75 330 LEU A N 1
ATOM 2623 C CA . LEU A 1 330 ? -5.441 7.034 34.374 1.00 84.75 330 LEU A CA 1
ATOM 2624 C C . LEU A 1 330 ? -6.069 5.819 33.681 1.00 84.75 330 LEU A C 1
ATOM 2626 O O . LEU A 1 330 ? -5.508 5.301 32.708 1.00 84.75 330 LEU A O 1
ATOM 2630 N N . PRO A 1 331 ? -7.238 5.342 34.135 1.00 81.56 331 PRO A N 1
ATOM 2631 C CA . PRO A 1 331 ? -7.936 4.248 33.482 1.00 81.56 331 PRO A CA 1
ATOM 2632 C C . PRO A 1 331 ? -8.577 4.713 32.165 1.00 81.56 331 PRO A C 1
ATOM 2634 O O . PRO A 1 331 ? -9.262 5.728 32.106 1.00 81.56 331 PRO A O 1
ATOM 2637 N N . LYS A 1 332 ? -8.425 3.926 31.095 1.00 75.56 332 LYS A N 1
ATOM 2638 C CA . LYS A 1 332 ? -9.042 4.195 29.780 1.00 75.56 332 LYS A CA 1
ATOM 2639 C C . LYS A 1 332 ? -10.561 3.998 29.757 1.00 75.56 332 LYS A C 1
ATOM 2641 O O . LYS A 1 332 ? -11.193 4.336 28.755 1.00 75.56 332 LYS A O 1
ATOM 2646 N N . SER A 1 333 ? -11.137 3.404 30.803 1.00 72.56 333 SER A N 1
ATOM 2647 C CA . SER A 1 333 ? -12.591 3.332 30.978 1.00 72.56 333 SER A CA 1
ATOM 2648 C C . SER A 1 333 ? -13.198 4.721 31.169 1.00 72.56 333 SER A C 1
ATOM 2650 O O . SER A 1 333 ? -14.306 4.961 30.690 1.00 72.56 333 SER A O 1
ATOM 2652 N N . ASP A 1 334 ? -12.457 5.645 31.785 1.00 79.00 334 ASP A N 1
ATOM 2653 C CA . ASP A 1 334 ? -12.870 7.031 31.951 1.00 79.00 334 ASP A CA 1
ATOM 2654 C C . ASP A 1 334 ? -12.448 7.869 30.738 1.00 79.00 334 ASP A C 1
ATOM 2656 O O . ASP A 1 334 ? -11.311 8.324 30.604 1.00 79.00 334 ASP A O 1
ATOM 2660 N N . LYS A 1 335 ? -13.395 8.077 29.823 1.00 70.69 335 LYS A N 1
ATOM 2661 C CA . LYS A 1 335 ? -13.171 8.860 28.599 1.00 70.69 335 LYS A CA 1
ATOM 2662 C C . LYS A 1 335 ? -13.015 10.358 28.853 1.00 70.69 335 LYS A C 1
ATOM 2664 O O . LYS A 1 335 ? -12.536 11.048 27.959 1.00 70.69 335 LYS A O 1
ATOM 2669 N N . ARG A 1 336 ? -13.406 10.848 30.033 1.00 78.75 336 ARG A N 1
ATOM 2670 C CA . ARG A 1 336 ? -13.291 12.260 30.416 1.00 78.75 336 ARG A CA 1
ATOM 2671 C C . ARG A 1 336 ? -11.944 12.562 31.063 1.00 78.75 336 ARG A C 1
ATOM 2673 O O . ARG A 1 336 ? -11.561 13.723 31.147 1.00 78.75 336 ARG A O 1
ATOM 2680 N N . ALA A 1 337 ? -11.208 11.540 31.498 1.00 83.50 337 ALA A N 1
ATOM 2681 C CA . ALA A 1 337 ? -9.933 11.711 32.185 1.00 83.50 337 ALA A CA 1
ATOM 2682 C C . ALA A 1 337 ? -8.809 12.244 31.277 1.00 83.50 337 ALA A C 1
ATOM 2684 O O . ALA A 1 337 ? -7.892 12.893 31.772 1.00 83.50 337 ALA A O 1
ATOM 2685 N N . VAL A 1 338 ? -8.872 11.993 29.962 1.00 84.44 338 VAL A N 1
ATOM 2686 C CA . VAL A 1 338 ? -7.873 12.468 28.991 1.00 84.44 338 VAL A CA 1
ATOM 2687 C C . VAL A 1 338 ? -8.567 13.079 27.781 1.00 84.44 338 VAL A C 1
ATOM 2689 O O . VAL A 1 338 ? -9.266 12.397 27.031 1.00 84.44 338 VAL A O 1
ATOM 2692 N N . ILE A 1 339 ? -8.327 14.367 27.576 1.00 84.19 339 ILE A N 1
ATOM 2693 C CA . ILE A 1 339 ? -8.873 15.177 26.492 1.00 84.19 339 ILE A CA 1
ATOM 2694 C C . ILE A 1 339 ? -7.723 15.526 25.557 1.00 84.19 339 ILE A C 1
ATOM 2696 O O . ILE A 1 339 ? -6.607 15.787 25.992 1.00 84.19 339 ILE A O 1
ATOM 2700 N N . LEU A 1 340 ? -7.962 15.515 24.252 1.00 78.62 340 LEU A N 1
ATOM 2701 C CA . LEU A 1 340 ? -6.914 15.901 23.310 1.00 78.62 340 LEU A CA 1
ATOM 2702 C C . LEU A 1 340 ? -6.874 17.392 23.120 1.00 78.62 340 LEU A C 1
ATOM 2704 O O . LEU A 1 340 ? -7.918 18.043 23.107 1.00 78.62 340 LEU A O 1
ATOM 2708 N N . ASP A 1 341 ? -5.668 17.888 22.893 1.00 80.31 341 ASP A N 1
ATOM 2709 C CA . ASP A 1 341 ? -5.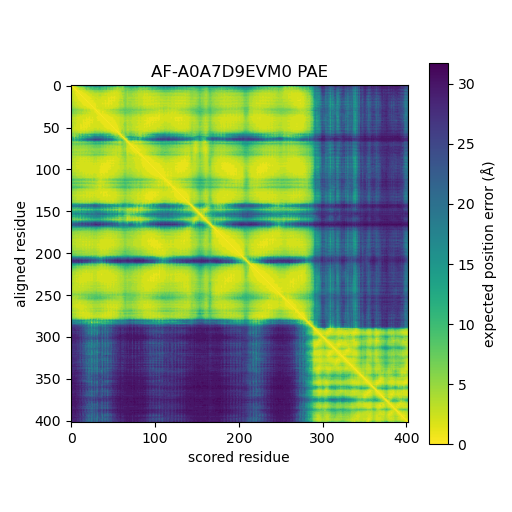448 19.276 22.543 1.00 80.31 341 ASP A CA 1
ATOM 2710 C C . ASP A 1 341 ? -5.858 19.543 21.085 1.00 80.31 341 ASP A C 1
ATOM 2712 O O . ASP A 1 341 ? -5.038 19.701 20.189 1.00 80.31 341 ASP A O 1
ATOM 2716 N N . ASN A 1 342 ? -7.170 19.522 20.848 1.00 76.06 342 ASN A N 1
ATOM 2717 C CA . ASN A 1 342 ? -7.791 19.881 19.584 1.00 76.06 342 ASN A CA 1
ATOM 2718 C C . ASN A 1 342 ? -8.731 21.060 19.815 1.00 76.06 342 ASN A C 1
ATOM 2720 O O . ASN A 1 342 ? -9.631 20.985 20.656 1.00 76.06 342 ASN A 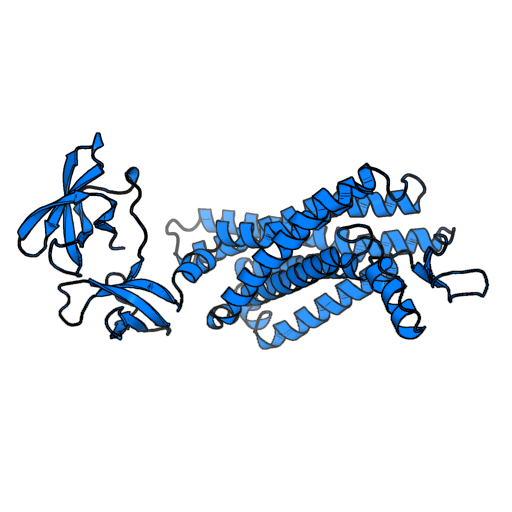O 1
ATOM 2724 N N . LEU A 1 343 ? -8.573 22.108 19.011 1.00 77.56 343 LEU A N 1
ATOM 2725 C CA . LEU A 1 343 ? -9.492 23.238 19.023 1.00 77.56 343 LEU A CA 1
ATOM 2726 C C . LEU A 1 343 ? -10.906 22.801 18.592 1.00 77.56 343 LEU A C 1
ATOM 2728 O O . LEU A 1 343 ? -11.043 22.066 17.603 1.00 77.56 343 LEU A O 1
ATOM 2732 N N . PRO A 1 344 ? -11.962 23.226 19.312 1.00 74.44 344 PRO A N 1
ATOM 2733 C CA . PRO A 1 344 ? -13.334 23.005 18.877 1.00 74.44 344 PRO A CA 1
ATOM 2734 C C . PRO A 1 344 ? -13.601 23.720 17.548 1.00 74.44 344 PRO A C 1
ATOM 2736 O O . PRO A 1 344 ? -13.017 24.761 17.261 1.00 74.44 344 PRO A O 1
ATOM 2739 N N . ARG A 1 345 ? -14.509 23.170 16.734 1.00 75.56 345 ARG A N 1
ATOM 2740 C CA . ARG A 1 345 ? -15.033 23.867 15.550 1.00 75.56 345 ARG A CA 1
ATOM 2741 C C . ARG A 1 345 ? -16.287 24.627 15.950 1.00 75.56 345 ARG A C 1
ATOM 2743 O O . ARG A 1 345 ? -17.176 24.009 16.522 1.00 75.56 345 ARG A O 1
ATOM 2750 N N . ASP A 1 346 ? -16.386 25.900 15.582 1.00 67.06 346 ASP A N 1
ATOM 2751 C CA . ASP A 1 346 ? -17.453 26.824 15.996 1.00 67.06 346 ASP A CA 1
ATOM 2752 C C . ASP A 1 346 ? -18.877 26.241 15.870 1.00 67.06 346 ASP A C 1
ATOM 2754 O O . ASP A 1 346 ? -19.688 26.397 16.775 1.00 67.06 346 ASP A O 1
ATOM 2758 N N . HIS A 1 347 ? -19.169 25.521 14.781 1.00 71.12 347 HIS A N 1
ATOM 2759 C CA . HIS A 1 347 ? -20.493 24.946 14.494 1.00 71.12 347 HIS A CA 1
ATOM 2760 C C . HIS A 1 347 ? -20.819 23.651 15.260 1.00 71.12 347 HIS A C 1
ATOM 2762 O O . HIS A 1 347 ? -21.931 23.152 15.146 1.00 71.12 347 HIS A O 1
ATOM 2768 N N . LEU A 1 348 ? -19.863 23.071 15.992 1.00 66.56 348 LEU A N 1
ATOM 2769 C CA . LEU A 1 348 ? -20.046 21.831 16.766 1.00 66.56 348 LEU A CA 1
ATOM 2770 C C . LEU A 1 348 ? -20.217 22.091 18.269 1.00 66.56 348 LEU A C 1
ATOM 2772 O O . LEU A 1 348 ? -20.224 21.148 19.059 1.00 66.56 348 LEU A O 1
ATOM 2776 N N . VAL A 1 349 ? -20.264 23.359 18.675 1.00 72.94 349 VAL A N 1
ATOM 2777 C CA . VAL A 1 349 ? -20.299 23.758 20.078 1.00 72.94 349 VAL A CA 1
ATOM 2778 C C . VAL A 1 349 ? -21.739 24.086 20.476 1.00 72.94 349 VAL A C 1
ATOM 2780 O O . VAL A 1 349 ? -22.248 25.163 20.173 1.00 72.94 349 VAL A O 1
ATOM 2783 N N . GLU A 1 350 ? -22.393 23.144 21.152 1.00 79.56 350 GLU A N 1
ATOM 2784 C CA . GLU A 1 350 ? -23.796 23.247 21.574 1.00 79.56 350 GLU A CA 1
ATOM 2785 C C . GLU A 1 350 ? -23.938 23.790 23.009 1.00 79.56 350 GLU A C 1
ATOM 2787 O O . GLU A 1 350 ? -23.029 23.685 23.839 1.00 79.56 350 GLU A O 1
ATOM 2792 N N . LEU A 1 351 ? -25.101 24.372 23.327 1.00 83.12 351 LEU A N 1
ATOM 2793 C CA . LEU A 1 351 ? -25.443 24.729 24.707 1.00 83.12 351 LEU A CA 1
ATOM 2794 C C . LEU A 1 351 ? -25.583 23.452 25.550 1.00 83.12 351 LEU A C 1
ATOM 2796 O O . LEU A 1 351 ? -26.126 22.453 25.096 1.00 83.12 351 LEU A O 1
ATOM 2800 N N . GLY A 1 352 ? -25.082 23.480 26.783 1.00 80.31 352 GLY A N 1
ATOM 2801 C CA . GLY A 1 352 ? -25.024 22.320 27.676 1.00 80.31 352 GLY A CA 1
ATOM 2802 C C . GLY A 1 352 ? -23.820 21.399 27.445 1.00 80.31 352 GLY A C 1
ATOM 2803 O O . GLY A 1 352 ? -23.574 20.509 28.258 1.00 80.31 352 GLY A O 1
ATOM 2804 N N . GLN A 1 353 ? -23.024 21.627 26.397 1.00 83.25 353 GLN A N 1
ATOM 2805 C CA . GLN A 1 353 ? -21.836 20.827 26.112 1.00 83.25 353 GLN A CA 1
ATOM 2806 C C . GLN A 1 353 ? -20.791 20.942 27.230 1.00 83.25 353 GLN A C 1
ATOM 2808 O O . GLN A 1 353 ? -20.407 22.046 27.629 1.00 83.25 353 GLN A O 1
ATOM 2813 N N . GLN A 1 354 ? -20.283 19.793 27.688 1.00 87.25 354 GLN A N 1
ATOM 2814 C CA . GLN A 1 354 ? -19.182 19.734 28.647 1.00 87.25 354 GLN A CA 1
ATOM 2815 C C . GLN A 1 354 ? -17.856 20.111 27.987 1.00 87.25 354 GLN A C 1
ATOM 2817 O O . GLN A 1 354 ? -17.491 19.599 26.920 1.00 87.25 354 GLN A O 1
ATOM 2822 N N . VAL A 1 355 ? -17.122 20.990 28.657 1.00 89.38 355 VAL A N 1
ATOM 2823 C CA . VAL A 1 355 ? -15.847 21.541 28.202 1.00 89.38 355 VAL A CA 1
ATOM 2824 C C . VAL A 1 355 ? -14.899 21.725 29.382 1.00 89.38 355 VAL A C 1
ATOM 2826 O O . VAL A 1 355 ? -15.315 21.764 30.538 1.00 89.38 355 VAL A O 1
ATOM 2829 N N . ILE A 1 356 ? -13.615 21.865 29.081 1.00 89.94 356 ILE A N 1
ATOM 2830 C CA . ILE A 1 356 ? -12.643 22.435 30.011 1.00 89.94 356 ILE A CA 1
ATOM 2831 C C . ILE A 1 356 ? -12.288 23.844 29.540 1.00 89.94 356 ILE A C 1
ATOM 2833 O O . ILE A 1 356 ? -12.126 24.054 28.338 1.00 89.94 356 ILE A O 1
ATOM 2837 N N . GLY A 1 357 ? -12.191 24.794 30.467 1.00 89.06 357 GLY A N 1
ATOM 2838 C CA . GLY A 1 357 ? -11.881 26.196 30.180 1.00 89.06 357 GLY A CA 1
ATOM 2839 C C . GLY A 1 357 ? -10.628 26.682 30.895 1.00 89.06 357 GLY A C 1
ATOM 2840 O O . GLY A 1 357 ? -10.357 26.267 32.024 1.00 89.06 357 GLY A O 1
ATOM 2841 N N . TYR A 1 358 ? -9.872 27.563 30.244 1.00 85.25 358 TYR A N 1
ATOM 2842 C CA . TYR A 1 358 ? -8.671 28.183 30.801 1.00 85.25 358 TYR A CA 1
ATOM 2843 C C . TYR A 1 358 ? -9.014 29.128 31.958 1.00 85.25 358 TYR A C 1
ATOM 2845 O O . TYR A 1 358 ? -9.988 29.874 31.886 1.00 85.25 358 TYR A O 1
ATOM 2853 N N . TRP A 1 359 ? -8.205 29.150 33.016 1.00 79.00 359 TRP A N 1
ATOM 2854 C CA . TRP A 1 359 ? -8.367 30.125 34.092 1.00 79.00 359 TRP A CA 1
ATOM 2855 C C . TRP A 1 359 ? -7.222 31.142 34.080 1.00 79.00 359 TRP A C 1
ATOM 2857 O O . TRP A 1 359 ? -6.079 30.745 34.308 1.00 79.00 359 TRP A O 1
ATOM 2867 N N . PRO A 1 360 ? -7.492 32.444 33.862 1.00 71.00 360 PRO A N 1
ATOM 2868 C CA . PRO A 1 360 ? -6.463 33.477 33.911 1.00 71.00 360 PRO A CA 1
ATOM 2869 C C . PRO A 1 360 ? -5.663 33.405 35.211 1.00 71.00 360 PRO A C 1
ATOM 2871 O O . PRO A 1 360 ? -6.243 33.199 36.279 1.00 71.00 360 PRO A O 1
ATOM 2874 N N . TRP A 1 361 ? -4.342 33.570 35.109 1.00 66.94 361 TRP A N 1
ATOM 2875 C CA . TRP A 1 361 ? -3.385 33.492 36.228 1.00 66.94 361 TRP A CA 1
ATOM 2876 C C . TRP A 1 361 ? -3.138 32.081 36.784 1.00 66.94 361 TRP A C 1
ATOM 2878 O O . TRP A 1 361 ? -2.437 31.921 37.781 1.00 66.94 361 TRP A O 1
ATOM 2888 N N . ARG A 1 362 ? -3.674 31.035 36.141 1.00 66.31 362 ARG A N 1
ATOM 2889 C CA . ARG A 1 362 ? -3.362 29.634 36.455 1.00 66.31 362 ARG A CA 1
ATOM 2890 C C . ARG A 1 362 ? -2.997 28.876 35.180 1.00 66.31 362 ARG A C 1
ATOM 2892 O O . ARG A 1 362 ? -3.600 29.062 34.135 1.00 66.31 362 ARG A O 1
ATOM 2899 N N . VAL A 1 363 ? -2.047 27.946 35.263 1.00 68.44 363 VAL A N 1
ATOM 2900 C CA . VAL A 1 363 ? -1.626 27.087 34.127 1.00 68.44 363 VAL A CA 1
ATOM 2901 C C . VAL A 1 363 ? -2.592 25.899 33.920 1.00 68.44 363 VAL A C 1
ATOM 2903 O O . VAL A 1 363 ? -2.246 24.869 33.351 1.00 68.44 363 VAL A O 1
ATOM 2906 N N . ARG A 1 364 ? -3.813 25.987 34.460 1.00 82.31 364 ARG A N 1
ATOM 2907 C CA . ARG A 1 364 ? -4.736 24.855 34.629 1.00 82.31 364 ARG A CA 1
ATOM 2908 C C . ARG A 1 364 ? -6.079 25.154 33.982 1.00 82.31 364 ARG A C 1
ATOM 2910 O O . ARG A 1 364 ? -6.537 26.295 33.979 1.00 82.31 364 ARG A O 1
ATOM 2917 N N . TYR A 1 365 ? -6.705 24.101 33.472 1.00 89.06 365 TYR A N 1
ATOM 2918 C CA . TYR A 1 365 ? -8.036 24.153 32.880 1.00 89.06 365 TYR A CA 1
ATOM 2919 C C . TYR A 1 365 ? -9.049 23.506 33.817 1.00 89.06 365 TYR A C 1
ATOM 2921 O O . TYR A 1 365 ? -8.746 22.491 34.441 1.00 89.06 365 TYR A O 1
ATOM 2929 N N . TYR A 1 366 ? -10.248 24.067 33.895 1.00 89.00 366 TYR A N 1
ATOM 2930 C CA . TYR A 1 366 ? -11.286 23.638 34.832 1.00 89.00 366 TYR A CA 1
ATOM 2931 C C . TYR A 1 366 ? -12.515 23.109 34.087 1.00 89.00 366 TYR A C 1
ATOM 2933 O O . TYR A 1 366 ? -12.851 23.656 33.033 1.00 89.00 366 TYR A O 1
ATOM 2941 N N . PRO A 1 367 ? -13.178 22.056 34.596 1.00 89.25 367 PRO A N 1
ATOM 2942 C CA . PRO A 1 367 ? -14.388 21.517 33.998 1.00 89.25 367 PRO A CA 1
ATOM 2943 C C . PRO A 1 367 ? -15.558 22.494 34.141 1.00 89.25 367 PRO A C 1
ATOM 2945 O O . PRO A 1 367 ? -15.714 23.201 35.140 1.00 89.25 367 PRO A O 1
ATOM 2948 N N . GLY A 1 368 ? -16.400 22.519 33.119 1.00 90.00 368 GLY A N 1
ATOM 2949 C CA . GLY A 1 368 ? -17.614 23.310 33.092 1.00 90.00 368 GLY A CA 1
ATOM 2950 C C . GLY A 1 368 ? -18.492 22.936 31.909 1.00 90.00 368 GLY A C 1
ATOM 2951 O O . GLY A 1 368 ? -18.246 21.966 31.188 1.00 90.00 368 GLY A O 1
ATOM 2952 N N . TYR A 1 369 ? -19.530 23.731 31.697 1.00 90.12 369 TYR A N 1
ATOM 2953 C CA . TYR A 1 369 ? -20.427 23.578 30.561 1.00 90.12 369 TYR A CA 1
ATOM 2954 C C . TYR A 1 369 ? -20.753 24.920 29.925 1.00 90.12 369 TYR A C 1
ATOM 2956 O O . TYR A 1 369 ? -20.694 25.985 30.551 1.00 90.12 369 TYR A O 1
ATOM 2964 N N . ILE A 1 370 ? -21.106 24.864 28.647 1.00 89.06 370 ILE A N 1
ATOM 2965 C CA . ILE A 1 370 ? -21.478 26.047 27.880 1.00 89.06 370 ILE A CA 1
ATOM 2966 C C . ILE A 1 370 ? -22.914 26.420 28.220 1.00 89.06 370 ILE A C 1
ATOM 2968 O O . ILE A 1 370 ? -23.843 25.662 27.977 1.00 89.06 370 ILE A O 1
ATOM 2972 N N . SER A 1 371 ? -23.097 27.606 28.788 1.00 88.94 371 SER A N 1
ATOM 2973 C CA . SER A 1 371 ? -24.408 28.101 29.223 1.00 88.94 371 SER A CA 1
ATOM 2974 C C . SER A 1 371 ? -25.061 29.039 28.208 1.00 88.94 371 SER A C 1
ATOM 2976 O O . SER A 1 371 ? -26.279 29.039 28.066 1.00 88.94 371 SER A O 1
ATOM 2978 N N . ARG A 1 372 ? -24.269 29.856 27.500 1.00 86.50 372 ARG A N 1
ATOM 2979 C CA . ARG A 1 372 ? -24.758 30.833 26.512 1.00 86.50 372 ARG A CA 1
ATOM 2980 C C . ARG A 1 372 ? -23.643 31.255 25.556 1.00 86.50 372 ARG A C 1
ATOM 2982 O O . ARG A 1 372 ? -22.470 31.165 25.897 1.00 86.50 372 ARG A O 1
ATOM 2989 N N . PHE A 1 373 ? -23.990 31.808 24.401 1.00 83.69 373 PHE A N 1
ATOM 2990 C CA . PHE A 1 373 ? -23.051 32.543 23.552 1.00 83.69 373 PHE A CA 1
ATOM 2991 C C . PHE A 1 373 ? -22.877 33.976 24.078 1.00 83.69 373 PHE A C 1
ATOM 2993 O O . PHE A 1 373 ? -23.867 34.655 24.346 1.00 83.69 373 PHE A O 1
ATOM 3000 N N . CYS A 1 374 ? -21.635 34.441 24.240 1.00 80.75 374 CYS A N 1
ATOM 3001 C CA . CYS A 1 374 ? -21.353 35.831 24.627 1.00 80.75 374 CYS A CA 1
ATOM 3002 C C . CYS A 1 374 ? -21.273 36.769 23.412 1.00 80.75 374 CYS A C 1
ATOM 3004 O O . CYS A 1 374 ? -21.423 37.976 23.566 1.00 80.75 374 CYS A O 1
ATOM 3006 N N . GLY A 1 375 ? -21.053 36.222 22.212 1.00 73.31 375 GLY A N 1
ATOM 3007 C CA . GLY A 1 375 ? -21.096 36.962 20.953 1.00 73.31 375 GLY A CA 1
ATOM 3008 C C . GLY A 1 375 ? -20.680 36.089 19.769 1.00 73.31 375 GLY A C 1
ATOM 3009 O O . GLY A 1 375 ? -19.584 35.532 19.762 1.00 73.31 375 GLY A O 1
ATOM 3010 N N . TYR A 1 376 ? -21.542 35.979 18.754 1.00 61.91 376 TYR A N 1
ATOM 3011 C CA . TYR A 1 376 ? -21.286 35.140 17.574 1.00 61.91 376 TYR A CA 1
ATOM 3012 C C . TYR A 1 376 ? -20.111 35.653 16.727 1.00 61.91 376 TYR A C 1
ATOM 3014 O O . TYR A 1 376 ? -19.295 34.860 16.268 1.00 61.91 376 TYR A O 1
ATOM 3022 N N . ARG A 1 377 ? -19.961 36.979 16.581 1.00 64.06 377 ARG A N 1
ATOM 3023 C CA . ARG A 1 377 ? -18.836 37.587 15.840 1.00 64.06 377 ARG A CA 1
ATOM 3024 C C . ARG A 1 377 ? -17.493 37.475 16.568 1.00 64.06 377 ARG A C 1
ATOM 3026 O O . ARG A 1 377 ? -16.456 37.458 15.921 1.00 64.06 377 ARG A O 1
ATOM 3033 N N . THR A 1 378 ? -17.507 37.380 17.898 1.00 70.81 378 THR A N 1
ATOM 3034 C CA . THR A 1 378 ? -16.296 37.332 18.734 1.00 70.81 378 THR A CA 1
ATOM 3035 C C . THR A 1 378 ? -15.890 35.914 19.134 1.00 70.81 378 THR A C 1
ATOM 3037 O O . THR A 1 378 ? -14.895 35.761 19.836 1.00 70.81 378 THR A O 1
ATOM 3040 N N . ARG A 1 379 ? -16.646 34.885 18.711 1.00 81.31 379 ARG A N 1
ATOM 3041 C CA . ARG A 1 379 ? -16.404 33.460 19.018 1.00 81.31 379 ARG A CA 1
ATOM 3042 C C . ARG A 1 379 ? -16.199 33.189 20.516 1.00 81.31 379 ARG A C 1
ATOM 3044 O O . ARG A 1 379 ? -15.365 32.368 20.907 1.00 81.31 379 ARG A O 1
ATOM 3051 N N . LYS A 1 380 ? -16.955 33.905 21.360 1.00 87.06 380 LYS A N 1
ATOM 3052 C CA . LYS A 1 380 ? -16.906 33.784 22.824 1.00 87.06 380 LYS A CA 1
ATOM 3053 C C . LYS A 1 380 ? -18.101 33.009 23.375 1.00 87.06 380 LYS A C 1
ATOM 3055 O O . LYS A 1 380 ? -19.256 33.318 23.069 1.00 87.06 380 LYS A O 1
ATOM 3060 N N . PHE A 1 381 ? -17.819 32.070 24.272 1.00 87.38 381 PHE A N 1
ATOM 3061 C CA . PHE A 1 381 ? -18.781 31.189 24.930 1.00 87.38 381 PHE A CA 1
ATOM 3062 C C . PHE A 1 381 ? -18.807 31.457 26.433 1.00 87.38 381 PHE A C 1
ATOM 3064 O O . PHE A 1 381 ? -17.763 31.579 27.069 1.00 87.38 381 PHE A O 1
ATOM 3071 N N . ARG A 1 382 ? -20.001 31.538 27.018 1.00 90.06 382 ARG A N 1
ATOM 3072 C CA . ARG A 1 382 ? -20.199 31.659 28.462 1.00 90.06 382 ARG A CA 1
ATOM 3073 C C . ARG A 1 382 ? -20.058 30.283 29.101 1.00 90.06 382 ARG A C 1
ATOM 3075 O O . ARG A 1 382 ? -20.995 29.483 29.060 1.00 90.06 382 ARG A O 1
ATOM 3082 N N . LEU A 1 383 ? -18.913 30.030 29.714 1.00 90.12 383 LEU A N 1
ATOM 3083 C CA . LEU A 1 383 ? -18.668 28.861 30.546 1.00 90.12 383 LEU A CA 1
ATOM 3084 C C . LEU A 1 383 ? -19.236 29.083 31.941 1.00 90.12 383 LEU A C 1
ATOM 3086 O O . LEU A 1 383 ? -18.977 30.115 32.562 1.00 90.12 383 LEU A O 1
ATOM 3090 N N . ARG A 1 384 ? -19.978 28.091 32.430 1.00 90.56 384 ARG A N 1
ATOM 3091 C CA . ARG A 1 384 ? -20.301 27.937 33.844 1.00 90.56 384 ARG A CA 1
ATOM 3092 C C . ARG A 1 384 ? -19.477 26.779 34.385 1.00 90.56 384 ARG A C 1
ATOM 3094 O O . ARG A 1 384 ? -19.630 25.645 33.933 1.00 90.56 384 ARG A O 1
ATOM 3101 N N . PHE A 1 385 ? -18.568 27.097 35.291 1.00 87.50 385 PHE A N 1
ATOM 3102 C CA . PHE A 1 385 ? -17.697 26.129 35.936 1.00 87.50 385 PHE A CA 1
ATOM 3103 C C . PHE A 1 385 ? -18.451 25.371 37.028 1.00 87.50 385 PHE A C 1
ATOM 3105 O O . PHE A 1 385 ? -19.482 25.829 37.532 1.00 87.50 385 PHE A O 1
ATOM 3112 N N . GLU A 1 386 ? -17.946 24.192 37.383 1.00 82.31 386 GLU A N 1
ATOM 3113 C CA . GLU A 1 386 ? -18.549 23.352 38.426 1.00 82.31 386 GLU A CA 1
ATOM 3114 C C . GLU A 1 386 ? -18.523 24.018 39.816 1.00 82.31 386 GLU A C 1
ATOM 3116 O O . GLU A 1 386 ? -19.411 23.776 40.630 1.00 82.31 386 GLU A O 1
ATOM 3121 N N . ASP A 1 387 ? -17.597 24.952 40.050 1.00 77.75 387 ASP A N 1
ATOM 3122 C CA . ASP A 1 387 ? -17.527 25.805 41.248 1.00 77.75 387 ASP A CA 1
ATOM 3123 C C . ASP A 1 3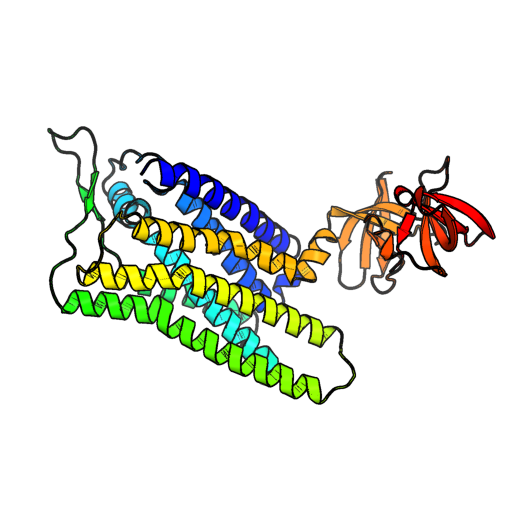87 ? -18.515 26.994 41.224 1.00 77.75 387 ASP A C 1
ATOM 3125 O O . ASP A 1 387 ? -18.426 27.913 42.038 1.00 77.75 387 ASP A O 1
ATOM 3129 N N . ARG A 1 388 ? -19.481 26.969 40.294 1.00 76.06 388 ARG A N 1
ATOM 3130 C CA . ARG A 1 388 ? -20.540 27.967 40.062 1.00 76.06 388 ARG A CA 1
ATOM 3131 C C . ARG A 1 388 ? -20.072 29.319 39.521 1.00 76.06 388 ARG A C 1
ATOM 3133 O O . ARG A 1 388 ? -20.928 30.177 39.293 1.00 76.06 388 ARG A O 1
ATOM 3140 N N . GLN A 1 389 ? -18.787 29.508 39.230 1.00 83.06 389 GLN A N 1
ATOM 3141 C CA . GLN A 1 389 ? -18.316 30.732 38.584 1.00 83.06 389 GLN A CA 1
ATOM 3142 C C . GLN A 1 389 ? -18.676 30.761 37.093 1.00 83.06 389 GLN A C 1
ATOM 3144 O O . GLN A 1 389 ? -18.794 29.727 36.431 1.00 83.06 389 GLN A O 1
ATOM 3149 N N . ILE A 1 390 ? -18.870 31.963 36.547 1.00 87.31 390 ILE A N 1
ATOM 3150 C CA . ILE A 1 390 ? -19.303 32.166 35.159 1.00 87.31 390 ILE A CA 1
ATOM 3151 C C . ILE A 1 390 ? -18.331 33.108 34.454 1.00 87.31 390 ILE A C 1
ATOM 3153 O O . ILE A 1 390 ? -18.067 34.203 34.946 1.00 87.31 390 ILE A O 1
ATOM 3157 N N . ARG A 1 391 ? -17.825 32.715 33.278 1.00 88.06 391 ARG A N 1
ATOM 3158 C CA . ARG A 1 391 ? -16.935 33.553 32.454 1.00 88.06 391 ARG A CA 1
ATOM 3159 C C . ARG A 1 391 ? -17.183 33.380 30.962 1.00 88.06 391 ARG A C 1
ATOM 3161 O O . ARG A 1 391 ? -17.535 32.300 30.503 1.00 88.06 391 ARG A O 1
ATOM 3168 N N . CYS A 1 392 ? -16.960 34.442 30.193 1.00 89.00 392 CYS A N 1
ATOM 3169 C CA . CYS A 1 392 ? -16.915 34.367 28.734 1.00 89.00 392 CYS A CA 1
ATOM 3170 C C . CYS A 1 392 ? -15.494 34.020 28.280 1.00 89.00 392 CYS A C 1
ATOM 3172 O O . CYS A 1 392 ? -14.569 34.767 28.588 1.00 89.00 392 CYS A O 1
ATOM 3174 N N . GLN A 1 393 ? -15.340 32.930 27.534 1.00 87.75 393 GLN A N 1
ATOM 3175 C CA . GLN A 1 393 ? -14.058 32.456 27.010 1.00 87.75 393 GLN A CA 1
ATOM 3176 C C . GLN A 1 393 ? -14.060 32.409 25.494 1.00 87.75 393 GLN A C 1
ATOM 3178 O O . GLN A 1 393 ? -15.076 32.082 24.880 1.00 87.75 393 GLN A O 1
ATOM 3183 N N . HIS A 1 394 ? -12.923 32.735 24.891 1.00 88.31 394 HIS A N 1
ATOM 3184 C CA . HIS A 1 394 ? -12.727 32.564 23.459 1.00 88.31 394 HIS A CA 1
ATOM 3185 C C . HIS A 1 394 ? -12.616 31.074 23.108 1.00 88.31 394 HIS A C 1
ATOM 3187 O O . HIS A 1 394 ? -12.175 30.263 23.921 1.00 88.31 394 HIS A O 1
ATOM 3193 N N . ILE A 1 395 ? -12.939 30.698 21.868 1.00 84.06 395 ILE A N 1
ATOM 3194 C CA . ILE A 1 395 ? -12.854 29.300 21.414 1.00 84.06 395 ILE A CA 1
ATOM 3195 C C . ILE A 1 395 ? -11.463 28.652 21.600 1.00 84.06 395 ILE A C 1
ATOM 3197 O O . ILE A 1 395 ? -11.348 27.435 21.730 1.00 84.06 395 ILE A O 1
ATOM 3201 N N . TYR A 1 396 ? -10.400 29.462 21.655 1.00 84.88 396 TYR A N 1
ATOM 3202 C CA . TYR A 1 396 ? -9.019 28.998 21.841 1.00 84.88 396 TYR A CA 1
ATOM 3203 C C . TYR A 1 396 ? -8.718 28.590 23.287 1.00 84.88 396 TYR A C 1
ATOM 3205 O O . TYR A 1 396 ? -7.798 27.808 23.527 1.00 84.88 396 TYR A O 1
ATOM 3213 N N . GLU A 1 397 ? -9.525 29.064 24.232 1.00 87.50 397 GLU A N 1
ATOM 3214 C CA . GLU A 1 397 ? -9.383 28.846 25.673 1.00 87.50 397 GLU A CA 1
ATOM 3215 C C . GLU A 1 397 ? -10.192 27.640 26.168 1.00 87.50 397 GLU A C 1
ATOM 3217 O O . GLU A 1 397 ? -10.156 27.323 27.354 1.00 87.50 397 GLU A O 1
ATOM 3222 N N . ILE A 1 398 ? -10.911 26.951 25.273 1.00 86.81 398 ILE A N 1
ATOM 3223 C CA . ILE A 1 398 ? -11.771 25.818 25.621 1.00 86.81 398 ILE A CA 1
ATOM 3224 C C . ILE A 1 398 ? -11.361 24.538 24.888 1.00 86.81 398 ILE A C 1
ATOM 3226 O O . ILE A 1 398 ? -10.849 24.572 23.764 1.00 86.81 398 ILE A O 1
ATOM 3230 N N . ARG A 1 399 ? -11.605 23.379 25.504 1.00 86.00 399 ARG A N 1
ATOM 3231 C CA . ARG A 1 399 ? -11.514 22.062 24.848 1.00 86.00 399 ARG A CA 1
ATOM 3232 C C . ARG A 1 399 ? -12.747 21.226 25.169 1.00 86.00 399 ARG A C 1
ATOM 3234 O O . ARG A 1 399 ? -13.267 21.276 26.279 1.00 86.00 399 ARG A O 1
ATOM 3241 N N . MET A 1 400 ? -13.208 20.452 24.190 1.00 81.25 400 MET A N 1
ATOM 3242 C CA . MET A 1 400 ? -14.420 19.631 24.302 1.00 81.25 400 MET A CA 1
ATOM 3243 C C . MET A 1 400 ? -14.160 18.367 25.121 1.00 81.25 400 MET A C 1
ATOM 3245 O O . MET A 1 400 ? -13.207 17.635 24.838 1.00 81.25 400 MET A O 1
ATOM 3249 N N . VAL A 1 401 ? -15.036 18.077 26.084 1.00 79.88 401 VAL A N 1
ATOM 3250 C CA . VAL A 1 401 ? -15.022 16.807 26.822 1.00 79.88 401 VAL A CA 1
ATOM 3251 C C . VAL A 1 401 ? -15.843 15.761 26.036 1.00 79.88 401 VAL A C 1
ATOM 3253 O O . VAL A 1 401 ? -16.977 16.071 25.667 1.00 79.88 401 VAL A O 1
ATOM 3256 N N . PRO A 1 402 ? -15.292 14.563 25.730 1.00 65.69 402 PRO A N 1
ATOM 3257 C CA . PRO A 1 402 ? -15.962 13.526 24.929 1.00 65.69 402 PRO A CA 1
ATOM 3258 C C . PRO A 1 402 ? -17.158 12.813 25.570 1.00 65.69 402 PRO A C 1
ATOM 3260 O O . PRO A 1 402 ? -17.231 12.735 26.820 1.00 65.69 402 PRO A O 1
#

Radius of gyration: 27.3 Å; Cα contacts (8 Å, |Δi|>4): 616; chains: 1; bounding box: 70×58×75 Å

Mean predicted aligned error: 13.74 Å

Secondary structure (DSSP, 8-state):
-HHHHHHHHHHHHHHHHHHHHHHHHHHHTGGGGGSHHHHHHHHHHHHHHHHHHHHHHSBTTTB--PPPPSSHHHHHHHIIIIIT-HHHHHHHHHHHHHHHHHHHHHHHHHH-HHHHHHHT-HHHHHHHHHHHHHHHHHHHHHH--PEEEEPPPTT-SS-EEEEPP---SHHHHHHHHHHHIIIIIHHHHHHHHHHHHHHHHHHHHHHH-SS--HHHHHHHHHHHHHHHHHHHHHHHHHHHHHHHHHHHTTSS-TT-HHHHHHHHHHHHHHHHHHHHHHHH-HHHHHHTTSTT-EEEEE-TTSS-EEEEEEEEE-SSEEEEEETTS-EEEEETT-TTSEEE--PPPGGG--TT-EEEEE-TTSS-EEEEEEEEEEETTTTEEEEEETTS-EEEEEGGGEEE--

Foldseek 3Di:
DVVLQVQLLVLLVLLQVLLVVLLVLCVLVVVQVQDLLSVLLNVLSVLSNVLSVLQCQADPRHDPDDFQDLDQVSNQVCLFPRPQCLVNQLSLLLNLLSLLVSLVLLLCVQVPVPVNCVCRRVVCSVVSSVVSNCQSNVLSVQATFGWGWAHDDPPHPGIDTHTDPQPDDPVSLVSNVVSLCSSAVVSLVSSVVSLVVRVVSCVVVVVVDPDDDPVVLLSVLSSVLSNVLSVLSNVLQVQQSVQSSCVSVVNHDPPDPSNSVSVSSNSNSSSCSSVSCCVRPPSVVCSCVGFFFWKWFADPVRFWTAIFGFHDDDPFWTKTQGPVRDIDIDGPVPQQRIFGLDQDDLVVQDFQFWKWFADPPDNITGIFTFHAAPDPVQQWTWTQGPVRDIDIDHSNGMTGGD

Organism: Paramuricea clavata (NCBI:txid317549)

InterPro domains:
  IPR000276 G protein-coupled receptor, rhodopsin-like [PF00001] (19-277)
  IPR000276 G protein-coupled receptor, rhodopsin-like [PR00237] (37-58)
  IPR000276 G protein-coupled receptor, rhodopsin-like [PR00237] (88-110)
  IPR000276 G protein-coupled receptor, rhodopsin-like [PR00237] (176-199)
  IPR000276 G protein-coupled receptor, rhodopsin-like [PR00237] (222-246)
  IPR000276 G protein-coupled receptor, rhodopsin-like [PR00237] (259-285)
  IPR002999 Tudor domain [SM00333] (287-343)
  IPR017452 GPCR, rhodopsin-like, 7TM [PS50262] (18-277)

Sequence (402 aa):
MTYMKFIATPIASLAVLSNIGVVILFLRNTIWLKKPYNVFILHLAFTDLTTGILMSIAPGLSFKPTTVPDNLFFGRLYCQTIAGYWLFFALGAVSVYTCLFLTIERWTAICRPFKYRMRFANKHLIKYLVLIWILGLGTSRLGTVSRTYQTKTSNMTAAKCIGTPLVEGDFIGSITVCSVSLKFFIPSGIILVLYARTIRKIIQTGKQFHGQNKREQAIRNVTKMAATASLVLIACWLPSQIYLILLKYGKAKLFSHFHNSTIVLVSINSTLNPFIYALWGRQFKIGIKSVGSRVYARWSNGLYYKVGFVSKSNRRTVSINYDDGDSITLPKSDKRAVILDNLPRDHLVELGQQVIGYWPWRVRYYPGYISRFCGYRTRKFRLRFEDRQIRCQHIYEIRMVP

pLDDT: mean 84.11, std 11.47, range [43.22, 98.62]

Nearest PDB structures (foldseek):
  7w55-assembly1_R  TM=7.375E-01  e=1.472E-09  Homo sapiens
  6vi4-assembly1_A-2  TM=7.508E-01  e=4.577E-09  Homo sapiens
  7y1f-assembly1_R  TM=7.546E-01  e=4.164E-09  Homo sapiens
  8fmz-assembly1_A  TM=7.308E-01  e=7.343E-09  Rattus norvegicus
  7f6g-assembly1_A  TM=7.049E-01  e=5.682E-07  Homo sapiens

Solvent-accessible surface area (backbone atoms only — not comparable to full-atom values): 21145 Å² total; per-residue (Å²): 109,72,69,46,25,73,54,39,39,59,45,18,52,46,7,30,56,47,20,48,52,52,45,53,52,47,66,76,38,55,79,53,55,78,36,61,67,47,45,44,51,47,51,42,30,50,44,25,22,52,43,15,53,47,41,50,69,20,50,64,36,39,34,76,72,68,81,45,51,81,52,69,68,61,18,36,51,41,14,41,32,47,70,33,42,39,51,58,53,14,43,50,23,26,46,46,40,43,44,33,52,42,42,52,48,47,33,31,52,72,78,35,55,77,57,27,65,70,66,60,31,76,87,47,48,62,60,52,54,54,50,26,48,53,51,9,48,51,33,38,61,62,48,52,72,54,23,43,56,42,76,61,48,96,94,42,97,60,29,45,67,43,74,52,76,79,69,83,55,70,69,56,48,50,39,33,53,50,18,49,34,64,44,41,53,53,47,50,53,51,39,53,54,44,48,54,54,40,51,52,51,52,53,58,56,56,73,74,48,100,66,85,51,74,68,57,55,50,52,51,34,52,44,50,35,53,48,52,49,42,50,49,44,49,64,25,40,49,59,39,56,54,48,53,53,33,41,72,72,69,74,45,59,86,86,34,74,68,51,50,50,26,52,52,38,42,54,46,40,45,43,46,48,55,57,47,43,53,75,44,28,67,63,53,66,42,56,70,64,33,73,66,22,60,26,34,36,51,43,98,83,70,64,36,28,39,57,25,28,30,67,43,76,60,95,60,35,38,28,36,34,34,79,88,72,50,74,51,78,44,55,59,86,48,58,68,45,56,33,63,78,49,77,65,56,83,93,76,69,54,78,67,40,49,29,32,36,62,40,91,99,49,92,41,26,34,52,29,27,29,71,45,78,71,35,85,92,71,49,22,37,23,34,37,32,79,88,71,48,74,49,74,39,45,53,87,45,36,32,66,52,113